Protein AF-A0AAD3HEC9-F1 (afdb_monomer)

InterPro domains:
  IPR001751 S100/Calcium binding protein 7/8-like, conserved site [PS00303] (433-454)
  IPR002048 EF-hand domain [PF13499] (388-454)
  IPR002048 EF-hand domain [PS50222] (425-460)
  IPR002048 EF-hand domain [SM00054] (392-420)
  IPR002048 EF-hand domain [SM00054] (429-457)
  IPR011992 EF-hand domain pair [SSF47473] (388-455)
  IPR018247 EF-Hand 1, calcium-binding site [PS00018] (438-450)

Foldseek 3Di:
DDDDPPPPDDDPPPPDPPPPPQDDAPDPFFHHFVCVVAVLAVPPAFQFLCVLDVVLVLPAAKWKKAKDKPFVPVPPPLPDPVDPDDQLFDNRQKIKMWGWDGDGFKIKIKIKIKTFARDVVQLPRDAPVPGDSDDAADAAPHDDDPPDDDHGPQAIYMFMKMWMWGGFSSSNSKIWTLFMWTGPDNATDTDRFWTKMWDDDPDFKIKIKIWGQDPVRWIKIKIKIKGQDDPSSQKIKIKIWIAGPVVRDTRMIMIMIIGGDDDQVVSLVVVQVSCVVRVRPDGPVSNDADVVHHQDDSHPDDDDPVSCQVGHVVNHDRPNHTDRTDTDPVVVVVVVVVVVVVVVVVVVVVVVVVVVVLVLVLLLLVLLLLLVPQPDPDDQPVLPDVPSLVVVQLCLQCPPPDHRPQWRALVSVVCSSPVDDRDDDDPVSSVVSQCQLPVVPPRTHHSVSSSVSNNVSSVSNSVSVVVVVVVVVVVVPPD

Sequence (479 aa):
MNFPKLSLLTCLSLSLPHSFLALKCGQWNTHSCLGDIDIRYDADYTNSITEQNDLWAKQDGFYMVTQTSTQEMAHFNPVDLTGTVGLPYDDNAVVSYVNITTSGSRRYEHRYIIYPPAPQEFCDLPVPPGATNVLPYIPPGVPVPPGFAPVCGVNGYATFVESFKTSSHEKDGSLVNVGGALGFARDSGFDKSGDGVAYAIGERSLSFTGSSDRADGGKGISSKNWIFIGDDFNLARAVLENYNANTAALISSTSYQYTKIASEEDWVDMLQAAFVANNVQFDIASRGGPVPMERACLGARCPNETEWCEHDPECSESPYKEPNARLKAGVVAGFCIAGAAVLLAIVTLIFIRRLKQQKERIKAQFAARIAATIDLGVDANIAMNPDALKEEFQKIDSGADDGGDGYISKDELWAFMSSGKAGTMTKKDFDVLFLTLDDDGNGKVDYLEFINFLSTCGAYVKKEVQNKEDFVDDDENSA

Radius of gyration: 52.93 Å; Cα contacts (8 Å, |Δi|>4): 784; chains: 1; bounding box: 107×45×144 Å

pLDDT: mean 80.04, std 16.91, range [29.25, 98.31]

Nearest PDB structures (foldseek):
  4pr7-assembly1_A  TM=3.601E-01  e=1.399E-01  Dickeya dadantii
  4ctd-assembly1_A  TM=4.351E-01  e=2.543E+00  Escherichia coli K-12
  2r8a-assembly2_B  TM=3.906E-01  e=1.746E+00  Escherichia coli
  2por-assembly1_A  TM=3.012E-01  e=2.684E+00  Rhodobacter capsulatus

Organism: NCBI:txid426638

Solvent-accessible surface area (backbone atoms only — not comparable to full-atom values): 27032 Å² total; per-residue (Å²): 139,85,78,82,81,80,78,88,80,80,85,83,78,74,81,66,74,89,72,70,70,71,51,63,46,62,39,97,57,26,40,71,44,61,32,82,80,39,63,44,36,28,85,85,59,71,59,28,38,47,78,50,32,58,66,56,54,58,64,43,46,37,29,46,30,43,37,45,60,73,44,79,58,59,68,74,47,90,88,53,80,88,62,93,72,64,74,71,46,63,68,59,65,27,45,31,42,35,43,32,45,74,59,55,38,37,35,39,38,42,32,40,38,39,32,47,37,23,53,59,79,63,54,73,49,81,73,55,92,93,60,74,71,50,69,77,54,60,47,52,94,51,82,79,60,91,87,75,71,78,43,52,48,60,30,14,34,56,40,38,41,39,42,34,33,20,24,41,63,68,58,75,40,36,31,33,47,54,23,29,26,57,40,88,47,69,70,31,27,55,40,65,72,35,61,30,46,30,37,71,49,82,94,47,30,40,41,35,40,36,35,37,80,40,97,87,75,47,45,37,32,36,39,36,44,34,36,52,46,73,94,81,53,44,33,31,40,32,41,38,36,34,26,36,59,88,73,68,43,79,62,36,42,34,39,35,42,38,39,55,40,95,44,70,66,60,46,53,52,53,51,52,48,50,37,61,76,22,41,34,91,59,61,79,80,62,49,64,78,67,86,77,61,77,88,64,53,93,35,75,37,65,82,51,70,73,61,45,35,75,56,22,57,90,74,29,85,66,92,52,66,74,70,78,38,50,68,38,67,68,54,57,50,49,54,53,52,52,51,50,51,50,50,50,51,51,51,52,53,52,49,54,52,49,54,51,52,49,52,53,48,49,40,39,50,52,21,46,45,52,56,71,72,52,88,78,76,95,66,86,52,80,89,71,46,68,66,64,54,50,51,52,52,51,53,37,26,44,62,58,94,51,78,53,82,73,42,33,38,66,66,24,53,48,50,60,66,64,72,62,89,67,61,88,74,52,72,69,56,46,54,53,50,49,60,63,32,23,78,87,66,79,71,39,29,41,68,67,36,50,50,54,50,49,60,77,24,49,74,44,30,42,50,50,52,49,55,54,51,58,59,54,57,58,68,72,73,74,123

Secondary structure (DSSP, 8-state):
-----------------S---PPPTTSTTBPPPGGGT-GGG-SSS---HHHH-HHHHHH-EEEEEEEEE--------TT-TTS----SS-TTS-EEEEEEEEETTEEEEEEEEEEPPPPHHHHTSPPPTT--SS-----TTPPPPTT----TTT--EEEEEEEEEEE-TT-SS-EEEEEEEETTSTT---B-----EEEEETTTEEEEEEEEE-TTSPEEEEEEEEEEESSSS-EEEEEEEEEETTT--EEEEEEEEEEEES-HHHHHHHHHHHHHHTT-SS-GGGG-S-SS-SS--SSS-PPPHHHHTTT-TTTS--S--PPPPPBPHHHHHHHHHHHHHHHHHHHHHHHHHHHHHHHHHHHHHHHHHHHHHS---S---GGG-HHHHHHHHHHHHTSSSS---SSEEHHHHHHHHHSSSS----HHHHHHHHHHH-SS-SSEE-HHHHHHHHHTTHHHHHHHHHHHHHHHHTTTT--

Structure (mmCIF, N/CA/C/O backbone):
data_AF-A0AAD3HEC9-F1
#
_entry.id   AF-A0AAD3HEC9-F1
#
loop_
_atom_site.group_PDB
_atom_site.id
_atom_site.type_symbol
_atom_site.label_atom_id
_atom_site.label_alt_id
_atom_site.label_comp_id
_atom_site.label_asym_id
_atom_site.label_entity_id
_atom_site.label_seq_id
_atom_site.pdbx_PDB_ins_code
_atom_site.Cartn_x
_atom_site.Cartn_y
_atom_site.Cartn_z
_atom_site.occupancy
_atom_site.B_iso_or_equiv
_atom_site.auth_seq_id
_atom_site.auth_comp_id
_atom_site.auth_asym_id
_atom_site.auth_atom_id
_atom_site.pdbx_PDB_model_num
ATOM 1 N N . MET A 1 1 ? -30.622 20.989 75.402 1.00 31.95 1 MET A N 1
ATOM 2 C CA . MET A 1 1 ? -30.925 20.065 74.287 1.00 31.95 1 MET A CA 1
ATOM 3 C C . MET A 1 1 ? -29.722 20.029 73.354 1.00 31.95 1 MET A C 1
ATOM 5 O O . MET A 1 1 ? -29.592 20.907 72.518 1.00 31.95 1 MET A O 1
ATOM 9 N N . ASN A 1 2 ? -28.815 19.067 73.540 1.00 30.97 2 ASN A N 1
ATOM 10 C CA . ASN A 1 2 ? -27.673 18.842 72.651 1.00 30.97 2 ASN A CA 1
ATOM 11 C C . ASN A 1 2 ? -27.909 17.528 71.902 1.00 30.97 2 ASN A C 1
ATOM 13 O O . ASN A 1 2 ? -27.711 16.453 72.457 1.00 30.97 2 ASN A O 1
ATOM 17 N N . PHE A 1 3 ? -28.365 17.622 70.655 1.00 29.25 3 PHE A N 1
ATOM 18 C CA . PHE A 1 3 ? -28.266 16.524 69.698 1.00 29.25 3 PHE A CA 1
ATOM 19 C C . PHE A 1 3 ? -26.878 16.597 69.052 1.00 29.25 3 PHE A C 1
ATOM 21 O O . PHE A 1 3 ? -26.567 17.639 68.466 1.00 29.25 3 PHE A O 1
ATOM 28 N N . PRO A 1 4 ? -26.041 15.546 69.083 1.00 39.50 4 PRO A N 1
ATOM 29 C CA . PRO A 1 4 ? -24.928 15.494 68.157 1.00 39.50 4 PRO A CA 1
ATOM 30 C C . PRO A 1 4 ? -25.516 15.214 66.772 1.00 39.50 4 PRO A C 1
ATOM 32 O O . PRO A 1 4 ? -26.191 14.208 66.543 1.00 39.50 4 PRO A O 1
ATOM 35 N N . LYS A 1 5 ? -25.299 16.153 65.850 1.00 35.50 5 LYS A N 1
ATOM 36 C CA . LYS A 1 5 ? -25.555 15.974 64.422 1.00 35.50 5 LYS A CA 1
ATOM 37 C C . LYS A 1 5 ? -24.720 14.786 63.946 1.00 35.50 5 LYS A C 1
ATOM 39 O O . LYS A 1 5 ? -23.512 14.915 63.766 1.00 35.50 5 LYS A O 1
ATOM 44 N N . LEU A 1 6 ? -25.357 13.638 63.738 1.00 31.97 6 LEU A N 1
ATOM 45 C CA . LEU A 1 6 ? -24.757 12.538 62.993 1.00 31.97 6 LEU A CA 1
ATOM 46 C C . LEU A 1 6 ? -24.778 12.944 61.511 1.00 31.97 6 LEU A C 1
ATOM 48 O O . LEU A 1 6 ? -25.731 12.681 60.783 1.00 31.97 6 LEU A O 1
ATOM 52 N N . SER A 1 7 ? -23.754 13.694 61.104 1.00 35.50 7 SER A N 1
ATOM 53 C CA . SER A 1 7 ? -23.470 14.021 59.709 1.00 35.50 7 SER A CA 1
ATOM 54 C C . SER A 1 7 ? -23.029 12.743 59.002 1.00 35.50 7 SER A C 1
ATOM 56 O O . SER A 1 7 ? -21.847 12.415 58.959 1.00 35.50 7 SER A O 1
ATOM 58 N N . LEU A 1 8 ? -24.000 11.986 58.495 1.00 33.22 8 LEU A N 1
ATOM 59 C CA . LEU A 1 8 ? -23.790 10.769 57.717 1.00 33.22 8 LEU A CA 1
ATOM 60 C C . LEU A 1 8 ? -23.541 11.153 56.251 1.00 33.22 8 LEU A C 1
ATOM 62 O O . LEU A 1 8 ? -24.383 10.942 55.385 1.00 33.22 8 LEU A O 1
ATOM 66 N N . LEU A 1 9 ? -22.424 11.830 55.986 1.00 39.22 9 LEU A N 1
ATOM 67 C CA . LEU A 1 9 ? -22.061 12.235 54.628 1.00 39.22 9 LEU A CA 1
ATOM 68 C C . LEU A 1 9 ? -20.557 12.465 54.502 1.00 39.22 9 LEU A C 1
ATOM 70 O O . LEU A 1 9 ? -20.118 13.550 54.159 1.00 39.22 9 LEU A O 1
ATOM 74 N N . THR A 1 10 ? -19.762 11.439 54.795 1.00 44.62 10 THR A N 1
ATOM 75 C CA . THR A 1 10 ? -18.376 11.326 54.321 1.00 44.62 10 THR A CA 1
ATOM 76 C C . THR A 1 10 ? -17.863 9.905 54.542 1.00 44.62 10 THR A C 1
ATOM 78 O O . THR A 1 10 ? -18.233 9.242 55.505 1.00 44.62 10 THR A O 1
ATOM 81 N N . CYS A 1 11 ? -16.989 9.470 53.634 1.00 37.59 11 CYS A N 1
ATOM 82 C CA . CYS A 1 11 ? -16.255 8.201 53.625 1.00 37.59 11 CYS A CA 1
ATOM 83 C C . CYS A 1 11 ? -16.981 6.982 53.040 1.00 37.59 11 CYS A C 1
ATOM 85 O O . CYS A 1 11 ? -17.201 5.976 53.705 1.00 37.59 11 CYS A O 1
ATOM 87 N N . LEU A 1 12 ? -17.192 7.028 51.722 1.00 35.25 12 LEU A N 1
ATOM 88 C CA . LEU A 1 12 ? -16.974 5.844 50.886 1.00 35.25 12 LEU A CA 1
ATOM 89 C C . LEU A 1 12 ? -16.193 6.204 49.609 1.00 35.25 12 LEU A C 1
ATOM 91 O O . LEU A 1 12 ? -16.544 5.807 48.507 1.00 35.25 12 LEU A O 1
ATOM 95 N N . SER A 1 13 ? -15.108 6.970 49.747 1.00 37.38 13 SER A N 1
ATOM 96 C CA . SER A 1 13 ? -14.031 6.935 48.757 1.00 37.38 13 SER A CA 1
ATOM 97 C C . SER A 1 13 ? -13.122 5.768 49.133 1.00 37.38 13 SER A C 1
ATOM 99 O O . SER A 1 13 ? -12.113 5.953 49.815 1.00 37.38 13 SER A O 1
ATOM 101 N N . LEU A 1 14 ? -13.511 4.548 48.744 1.00 36.69 14 LEU A N 1
ATOM 102 C CA . LEU A 1 14 ? -12.535 3.472 48.637 1.00 36.69 14 LEU A CA 1
ATOM 103 C C . LEU A 1 14 ? -11.458 3.967 47.674 1.00 36.69 14 LEU A C 1
ATOM 105 O O . LEU A 1 14 ? -11.702 4.140 46.481 1.00 36.69 14 LEU A O 1
ATOM 109 N N . SER A 1 15 ? -10.270 4.205 48.213 1.00 38.72 15 SER A N 1
ATOM 110 C CA . SER A 1 15 ? -9.025 4.257 47.467 1.00 38.72 15 SER A CA 1
ATOM 111 C C . SER A 1 15 ? -8.792 2.880 46.843 1.00 38.72 15 SER A C 1
ATOM 113 O O . SER A 1 15 ? -8.057 2.051 47.377 1.00 38.72 15 SER A O 1
ATOM 115 N N . LEU A 1 16 ? -9.478 2.609 45.734 1.00 37.19 16 LEU A N 1
ATOM 116 C CA . LEU A 1 16 ? -9.065 1.572 44.807 1.00 37.19 16 LEU A CA 1
ATOM 117 C C . LEU A 1 16 ? -7.718 2.025 44.222 1.00 37.19 16 LEU A C 1
ATOM 119 O O . LEU A 1 16 ? -7.595 3.186 43.806 1.00 37.19 16 LEU A O 1
ATOM 123 N N . PRO A 1 17 ? -6.685 1.166 44.224 1.00 39.31 17 PRO A N 1
ATOM 124 C CA . PRO A 1 17 ? -5.450 1.479 43.526 1.00 39.31 17 PRO A CA 1
ATOM 125 C C . PRO A 1 17 ? -5.801 1.808 42.072 1.00 39.31 17 PRO A C 1
ATOM 127 O O . PRO A 1 17 ? -6.565 1.085 41.435 1.00 39.31 17 PRO A O 1
ATOM 130 N N . HIS A 1 18 ? -5.262 2.915 41.559 1.00 39.50 18 HIS A N 1
ATOM 131 C CA . HIS A 1 18 ? -5.478 3.436 40.202 1.00 39.50 18 HIS A CA 1
ATOM 132 C C . HIS A 1 18 ? -4.882 2.541 39.097 1.00 39.50 18 HIS A C 1
ATOM 134 O O . HIS A 1 18 ? -4.535 3.006 38.017 1.00 39.50 18 HIS A O 1
ATOM 140 N N . SER A 1 19 ? -4.800 1.236 39.325 1.00 40.34 19 SER A N 1
ATOM 141 C CA . SER A 1 19 ? -4.626 0.248 38.273 1.00 40.34 19 SER A CA 1
ATOM 142 C C . SER A 1 19 ? -6.010 -0.124 37.746 1.00 40.34 19 SER A C 1
ATOM 144 O O . SER A 1 19 ? -6.449 -1.266 37.868 1.00 40.34 19 SER A O 1
ATOM 146 N N . PHE A 1 20 ? -6.722 0.845 37.162 1.00 44.66 20 PHE A N 1
ATOM 147 C CA . PHE A 1 20 ? -7.727 0.486 36.169 1.00 44.66 20 PHE A CA 1
ATOM 148 C C . PHE A 1 20 ? -6.945 -0.163 35.028 1.00 44.66 20 PHE A C 1
ATOM 150 O O . PHE A 1 20 ? -6.395 0.524 34.173 1.00 44.66 20 PHE A O 1
ATOM 157 N N . LEU A 1 21 ? -6.840 -1.494 35.053 1.00 52.25 21 LEU A N 1
ATOM 158 C CA . LEU A 1 21 ? -6.645 -2.268 33.835 1.00 52.25 21 LEU A CA 1
ATOM 159 C C . LEU A 1 21 ? -7.658 -1.705 32.843 1.00 52.25 21 LEU A C 1
ATOM 161 O O . LEU A 1 21 ? -8.864 -1.793 33.092 1.00 52.25 21 LEU A O 1
ATOM 165 N N . ALA A 1 22 ? -7.168 -1.029 31.802 1.00 63.47 22 ALA A N 1
ATOM 166 C CA . ALA A 1 22 ? -8.016 -0.500 30.750 1.00 63.47 22 ALA A CA 1
ATOM 167 C C . ALA A 1 22 ? -8.931 -1.643 30.303 1.00 63.47 22 ALA A C 1
ATOM 169 O O . ALA A 1 22 ? -8.446 -2.715 29.927 1.00 63.47 22 ALA A O 1
ATOM 170 N N . LEU A 1 23 ? -10.247 -1.468 30.462 1.00 74.81 23 LEU A N 1
ATOM 171 C CA . LEU A 1 23 ? -11.178 -2.513 30.065 1.00 74.81 23 LEU A CA 1
ATOM 172 C C . LEU A 1 23 ? -10.970 -2.786 28.575 1.00 74.81 23 LEU A C 1
ATOM 174 O O . LEU A 1 23 ? -10.850 -1.850 27.783 1.00 74.81 23 LEU A O 1
ATOM 178 N N . LYS A 1 24 ? -10.946 -4.067 28.209 1.00 84.19 24 LYS A N 1
ATOM 179 C CA . LYS A 1 24 ? -10.937 -4.475 26.806 1.00 84.19 24 LYS A CA 1
ATOM 180 C C . LYS A 1 24 ? -12.339 -4.304 26.217 1.00 84.19 24 LYS A C 1
ATOM 182 O O . LYS A 1 24 ? -13.348 -4.543 26.894 1.00 84.19 24 LYS A O 1
ATOM 187 N N . CYS A 1 25 ? -12.402 -3.862 24.968 1.00 88.00 25 CYS A N 1
ATOM 188 C CA . CYS A 1 25 ? -13.637 -3.847 24.190 1.00 88.00 25 CYS A CA 1
ATOM 189 C C . CYS A 1 25 ? -14.094 -5.290 23.903 1.00 88.00 25 CYS A C 1
ATOM 191 O O . CYS A 1 25 ? -13.378 -6.251 24.198 1.00 88.00 25 CYS A O 1
ATOM 193 N N . GLY A 1 26 ? -15.324 -5.456 23.420 1.00 85.06 26 GLY A N 1
ATOM 194 C CA . GLY A 1 26 ? -15.872 -6.762 23.042 1.00 85.06 26 GLY A CA 1
ATOM 195 C C . GLY A 1 26 ? -16.256 -7.679 24.212 1.00 85.06 26 GLY A C 1
ATOM 196 O O . GLY A 1 26 ? -16.649 -8.824 23.997 1.00 85.06 26 GLY A O 1
ATOM 197 N N . GLN A 1 27 ? -16.191 -7.209 25.462 1.00 88.50 27 GLN A N 1
ATOM 198 C CA . GLN A 1 27 ? -16.641 -7.982 26.622 1.00 88.50 27 GLN A CA 1
ATOM 199 C C . GLN A 1 27 ? -18.151 -7.826 26.845 1.00 88.50 27 GLN A C 1
ATOM 201 O O . GLN A 1 27 ? -18.801 -6.905 26.349 1.00 88.50 27 GLN A O 1
ATOM 206 N N . TRP A 1 28 ? -18.744 -8.719 27.644 1.00 89.69 28 TRP A N 1
ATOM 207 C CA . TRP A 1 28 ? -20.187 -8.692 27.926 1.00 89.69 28 TRP A CA 1
ATOM 208 C C . TRP A 1 28 ? -20.658 -7.325 28.459 1.00 89.69 28 TRP A C 1
ATOM 210 O O . TRP A 1 28 ? -21.741 -6.855 28.100 1.00 89.69 28 TRP A O 1
ATOM 220 N N . ASN A 1 29 ? -19.814 -6.661 29.251 1.00 87.94 29 ASN A N 1
ATOM 221 C CA . ASN A 1 29 ? -20.056 -5.373 29.892 1.00 87.94 29 ASN A CA 1
ATOM 222 C C . ASN A 1 29 ? -19.537 -4.157 29.113 1.00 87.94 29 ASN A C 1
ATOM 224 O O . ASN A 1 29 ? -19.845 -3.036 29.519 1.00 87.94 29 ASN A O 1
ATOM 228 N N . THR A 1 30 ? -18.801 -4.339 28.016 1.00 90.50 30 THR A N 1
ATOM 229 C CA . THR A 1 30 ? -18.258 -3.249 27.191 1.00 90.50 30 THR A CA 1
ATOM 230 C C . THR A 1 30 ? -18.876 -3.227 25.796 1.00 90.50 30 THR A C 1
ATOM 232 O O . THR A 1 30 ? -19.544 -4.172 25.374 1.00 90.50 30 THR A O 1
ATOM 235 N N . HIS A 1 31 ? -18.750 -2.097 25.099 1.00 88.44 31 HIS A N 1
ATOM 236 C CA . HIS A 1 31 ? -19.106 -1.997 23.679 1.00 88.44 31 HIS A CA 1
ATOM 237 C C . HIS A 1 31 ? -18.183 -2.867 22.801 1.00 88.44 31 HIS A C 1
ATOM 239 O O . HIS A 1 31 ? -17.109 -3.266 23.255 1.00 88.44 31 HIS A O 1
ATOM 245 N N . SER A 1 32 ? -18.616 -3.170 21.568 1.00 90.06 32 SER A N 1
ATOM 246 C CA . SER A 1 32 ? -17.779 -3.819 20.544 1.00 90.06 32 SER A CA 1
ATOM 247 C C . SER A 1 32 ? -16.513 -3.006 20.272 1.00 90.06 32 SER A C 1
ATOM 249 O O . SER A 1 32 ? -16.477 -1.807 20.569 1.00 90.06 32 SER A O 1
ATOM 251 N N . CYS A 1 33 ? -15.483 -3.665 19.751 1.00 90.88 33 CYS A N 1
ATOM 252 C CA . CYS A 1 33 ? -14.245 -2.995 19.380 1.00 90.88 33 CYS A CA 1
ATOM 253 C C . CYS A 1 33 ? -14.469 -2.136 18.130 1.00 90.88 33 CYS A C 1
ATOM 255 O O . CYS A 1 33 ? -15.339 -2.441 17.311 1.00 90.88 33 CYS A O 1
ATOM 257 N N . LEU A 1 34 ? -13.707 -1.052 17.976 1.00 91.50 34 LEU A N 1
ATOM 258 C CA . LEU A 1 34 ? -13.683 -0.300 16.724 1.00 91.50 34 LEU A CA 1
ATOM 259 C C . LEU A 1 34 ? -13.105 -1.154 15.601 1.00 91.50 34 LEU A C 1
ATOM 261 O O . LEU A 1 34 ? -13.632 -1.075 14.497 1.00 91.50 34 LEU A O 1
ATOM 265 N N . GLY A 1 35 ? -12.130 -2.021 15.898 1.00 90.88 35 GLY A N 1
ATOM 266 C CA . GLY A 1 35 ? -11.617 -3.014 14.946 1.00 90.88 35 GLY A CA 1
ATOM 267 C C . GLY A 1 35 ? -12.698 -3.903 14.313 1.00 90.88 35 GLY A C 1
ATOM 268 O O . GLY A 1 35 ? -12.566 -4.288 13.159 1.00 90.88 35 GLY A O 1
ATOM 269 N N . ASP A 1 36 ? -13.825 -4.141 15.001 1.00 89.50 36 ASP A N 1
ATOM 270 C CA . ASP A 1 36 ? -14.944 -4.929 14.455 1.00 89.50 36 ASP A CA 1
ATOM 271 C C . ASP A 1 36 ? -15.716 -4.192 13.335 1.00 89.50 36 ASP A C 1
ATOM 273 O O . ASP A 1 36 ? -16.539 -4.791 12.642 1.00 89.50 36 ASP A O 1
ATOM 277 N N . ILE A 1 37 ? -15.527 -2.874 13.202 1.00 90.44 37 ILE A N 1
ATOM 278 C CA . ILE A 1 37 ? -16.299 -1.990 12.310 1.00 90.44 37 ILE A CA 1
ATOM 279 C C . ILE A 1 37 ? -15.379 -1.251 11.327 1.00 90.44 37 ILE A C 1
ATOM 281 O O . ILE A 1 37 ? -15.783 -0.955 10.204 1.00 90.44 37 ILE A O 1
ATOM 285 N N . ASP A 1 38 ? -14.157 -0.939 11.750 1.00 93.94 38 ASP A N 1
ATOM 286 C CA . ASP A 1 38 ? -13.147 -0.207 10.998 1.00 93.94 38 ASP A CA 1
ATOM 287 C C . ASP A 1 38 ? -11.830 -0.988 11.036 1.00 93.94 38 ASP A C 1
ATOM 289 O O . ASP A 1 38 ? -11.147 -1.048 12.062 1.00 93.94 38 ASP A O 1
ATOM 293 N N . ILE A 1 39 ? -11.478 -1.566 9.886 1.00 94.06 39 ILE A N 1
ATOM 294 C CA . ILE A 1 39 ? -10.315 -2.444 9.698 1.00 94.06 39 ILE A CA 1
ATOM 295 C C . ILE A 1 39 ? -8.989 -1.802 10.118 1.00 94.06 39 ILE A C 1
ATOM 297 O O . ILE A 1 39 ? -8.040 -2.507 10.444 1.00 94.06 39 ILE A O 1
ATOM 301 N N . ARG A 1 40 ? -8.912 -0.469 10.164 1.00 95.25 40 ARG A N 1
ATOM 302 C CA . ARG A 1 40 ? -7.707 0.263 10.580 1.00 95.25 40 ARG A CA 1
ATOM 303 C C . ARG A 1 40 ? -7.363 0.036 12.047 1.00 95.25 40 ARG A C 1
ATOM 305 O O . ARG A 1 40 ? -6.195 0.084 12.422 1.00 95.25 40 ARG A O 1
ATOM 312 N N . TYR A 1 41 ? -8.379 -0.224 12.868 1.00 93.94 41 TYR A N 1
ATOM 313 C CA . TYR A 1 41 ? -8.244 -0.530 14.292 1.00 93.94 41 TYR A CA 1
ATOM 314 C C . TYR A 1 41 ? -8.106 -2.033 14.563 1.00 93.94 41 TYR A C 1
ATOM 316 O O . TYR A 1 41 ? -7.820 -2.423 15.695 1.00 93.94 41 TYR A O 1
ATOM 324 N N . ASP A 1 42 ? -8.304 -2.880 13.549 1.00 92.06 42 ASP A N 1
ATOM 325 C CA . ASP A 1 42 ? -8.145 -4.323 13.673 1.00 92.06 42 ASP A CA 1
ATOM 326 C C . ASP A 1 42 ? -6.655 -4.681 13.666 1.00 92.06 42 ASP A C 1
ATOM 328 O O . ASP A 1 42 ? -5.982 -4.594 12.639 1.00 92.06 42 ASP A O 1
ATOM 332 N N . ALA A 1 43 ? -6.122 -5.074 14.822 1.00 88.38 43 ALA A N 1
ATOM 333 C CA . ALA A 1 43 ? -4.723 -5.469 14.963 1.00 88.38 43 ALA A CA 1
ATOM 334 C C . ALA A 1 43 ? -4.401 -6.815 14.288 1.00 88.38 43 ALA A C 1
ATOM 336 O O . ALA A 1 43 ? -3.239 -7.050 13.967 1.00 88.38 43 ALA A O 1
ATOM 337 N N . ASP A 1 44 ? -5.406 -7.663 14.054 1.00 90.19 44 ASP A N 1
ATOM 338 C CA . ASP A 1 44 ? -5.241 -9.000 13.478 1.00 90.19 44 ASP A CA 1
ATOM 339 C C . ASP A 1 44 ? -5.383 -8.991 11.943 1.00 90.19 44 ASP A C 1
ATOM 341 O O . ASP A 1 44 ? -5.024 -9.963 11.274 1.00 90.19 44 ASP A O 1
ATOM 345 N N . TYR A 1 45 ? -5.872 -7.889 11.362 1.00 94.12 45 TYR A N 1
ATOM 346 C CA . TYR A 1 45 ? -5.961 -7.734 9.912 1.00 94.12 45 TYR A CA 1
ATOM 347 C C . TYR A 1 45 ? -4.579 -7.612 9.261 1.00 94.12 45 TYR A C 1
ATOM 349 O O . TYR A 1 45 ? -3.719 -6.857 9.724 1.00 94.12 45 TYR A O 1
ATOM 357 N N . THR A 1 46 ? -4.400 -8.306 8.140 1.00 95.75 46 THR A N 1
ATOM 358 C CA . THR A 1 46 ? -3.126 -8.451 7.429 1.00 95.75 46 THR A CA 1
ATOM 359 C C . THR A 1 46 ? -2.528 -7.141 6.909 1.00 95.75 46 THR A C 1
ATOM 361 O O . THR A 1 46 ? -3.219 -6.274 6.369 1.00 95.75 46 THR A O 1
ATOM 364 N N . ASN A 1 47 ? -1.201 -7.035 6.996 1.00 96.50 47 ASN A N 1
ATOM 365 C CA . ASN A 1 47 ? -0.410 -5.999 6.328 1.00 96.50 47 ASN A CA 1
ATOM 366 C C . ASN A 1 47 ? 0.063 -6.433 4.927 1.00 96.50 47 ASN A C 1
ATOM 368 O O . ASN A 1 47 ? 0.724 -5.671 4.228 1.00 96.50 47 ASN A O 1
ATOM 372 N N . SER A 1 48 ? -0.237 -7.663 4.499 1.00 97.06 48 SER A N 1
ATOM 373 C CA . SER A 1 48 ? 0.206 -8.168 3.202 1.00 97.06 48 SER A CA 1
ATOM 374 C C . SER A 1 48 ? -0.508 -7.455 2.056 1.00 97.06 48 SER A C 1
ATOM 376 O O . SER A 1 48 ? -1.731 -7.520 1.932 1.00 97.06 48 SER A O 1
ATOM 378 N N . ILE A 1 49 ? 0.263 -6.826 1.168 1.00 97.56 49 ILE A N 1
ATOM 379 C CA . ILE A 1 49 ? -0.245 -6.075 0.012 1.00 97.56 49 ILE A CA 1
ATOM 380 C C . ILE A 1 49 ? -1.187 -6.932 -0.847 1.00 97.56 49 ILE A C 1
ATOM 382 O O . ILE A 1 49 ? -2.250 -6.471 -1.261 1.00 97.56 49 ILE A O 1
ATOM 386 N N . THR A 1 50 ? -0.808 -8.184 -1.109 1.00 96.38 50 THR A N 1
ATOM 387 C CA . THR A 1 50 ? -1.568 -9.091 -1.980 1.00 96.38 50 THR A CA 1
ATOM 388 C C . THR A 1 50 ? -2.805 -9.679 -1.309 1.00 96.38 50 THR A C 1
ATOM 390 O O . THR A 1 50 ? -3.730 -10.083 -2.009 1.00 96.38 50 THR A O 1
ATOM 393 N N . GLU A 1 51 ? -2.843 -9.721 0.024 1.00 96.62 51 GLU A N 1
ATOM 394 C CA . GLU A 1 51 ? -4.023 -10.165 0.773 1.00 96.62 51 GLU A CA 1
ATOM 395 C C . GLU A 1 51 ? -5.046 -9.035 0.933 1.00 96.62 51 GLU A C 1
ATOM 397 O O . GLU A 1 51 ? -6.245 -9.301 0.945 1.00 96.62 51 GLU A O 1
ATOM 402 N N . GLN A 1 52 ? -4.593 -7.776 0.998 1.00 95.44 52 GLN A N 1
ATOM 403 C CA . GLN A 1 52 ? -5.488 -6.615 1.024 1.00 95.44 52 GLN A CA 1
ATOM 404 C C . GLN A 1 52 ? -6.160 -6.364 -0.332 1.00 95.44 52 GLN A C 1
ATOM 406 O O . GLN A 1 52 ? -7.316 -5.942 -0.379 1.00 95.44 52 GLN A O 1
ATOM 411 N N . ASN A 1 53 ? -5.456 -6.605 -1.444 1.00 96.31 53 ASN A N 1
ATOM 412 C CA . ASN A 1 53 ? -6.034 -6.501 -2.782 1.00 96.31 53 ASN A CA 1
ATOM 413 C C . ASN A 1 53 ? -5.320 -7.421 -3.789 1.00 96.31 53 ASN A C 1
ATOM 415 O O . ASN A 1 53 ? -4.113 -7.316 -4.020 1.00 96.31 53 ASN A O 1
ATOM 419 N N . ASP A 1 54 ? -6.087 -8.293 -4.442 1.00 95.38 54 ASP A N 1
ATOM 420 C CA . ASP A 1 54 ? -5.578 -9.325 -5.350 1.00 95.38 54 ASP A CA 1
ATOM 421 C C . ASP A 1 54 ? -5.008 -8.763 -6.667 1.00 95.38 54 ASP A C 1
ATOM 423 O O . ASP A 1 54 ? -4.214 -9.423 -7.345 1.00 95.38 54 ASP A O 1
ATOM 427 N N . LEU A 1 55 ? -5.365 -7.528 -7.036 1.00 96.38 55 LEU A N 1
ATOM 428 C CA . LEU A 1 55 ? -4.875 -6.871 -8.245 1.00 96.38 55 LEU A CA 1
ATOM 429 C C . LEU A 1 55 ? -3.364 -6.612 -8.191 1.00 96.38 55 LEU A C 1
ATOM 431 O O . LEU A 1 55 ? -2.697 -6.654 -9.228 1.00 96.38 55 LEU A O 1
ATOM 435 N N . TRP A 1 56 ? -2.806 -6.430 -6.991 1.00 97.12 56 TRP A N 1
ATOM 436 C CA . TRP A 1 56 ? -1.360 -6.329 -6.797 1.00 97.12 56 TRP A CA 1
ATOM 437 C C . TRP A 1 56 ? -0.649 -7.637 -7.139 1.00 97.12 56 TRP A C 1
ATOM 439 O O . TRP A 1 56 ? 0.346 -7.606 -7.859 1.00 97.12 56 TRP A O 1
ATOM 449 N N . ALA A 1 57 ? -1.208 -8.779 -6.721 1.00 96.12 57 ALA A N 1
ATOM 450 C CA . ALA A 1 57 ? -0.676 -10.099 -7.062 1.00 96.12 57 ALA A CA 1
ATOM 451 C C . ALA A 1 57 ? -0.758 -10.373 -8.572 1.00 96.12 57 ALA A C 1
ATOM 453 O O . ALA A 1 57 ? 0.161 -10.937 -9.160 1.00 96.12 57 ALA A O 1
ATOM 454 N N . LYS A 1 58 ? -1.833 -9.924 -9.232 1.00 96.31 58 LYS A N 1
ATOM 455 C CA . LYS A 1 58 ? -1.982 -10.027 -10.695 1.00 96.31 58 LYS A CA 1
ATOM 456 C C . LYS A 1 58 ? -0.920 -9.214 -11.447 1.00 96.31 58 LYS A C 1
ATOM 458 O O . LYS A 1 58 ? -0.469 -9.641 -12.513 1.00 96.31 58 LYS A O 1
ATOM 463 N N . GLN A 1 59 ? -0.499 -8.074 -10.893 1.00 96.50 59 GLN A N 1
ATOM 464 C CA . GLN A 1 59 ? 0.562 -7.244 -11.466 1.00 96.50 59 GLN A CA 1
ATOM 465 C C . GLN A 1 59 ? 1.968 -7.830 -11.256 1.00 96.50 59 GLN A C 1
ATOM 467 O O . GLN A 1 59 ? 2.868 -7.493 -12.020 1.00 96.50 59 GLN A O 1
ATOM 472 N N . ASP A 1 60 ? 2.189 -8.704 -10.280 1.00 95.75 60 ASP A N 1
ATOM 473 C CA . ASP A 1 60 ? 3.521 -9.266 -10.033 1.00 95.75 60 ASP A CA 1
ATOM 474 C C . ASP A 1 60 ? 4.017 -10.118 -11.209 1.00 95.75 60 ASP A C 1
ATOM 476 O O . ASP A 1 60 ? 3.234 -10.757 -11.922 1.00 95.75 60 ASP A O 1
ATOM 480 N N . GLY A 1 61 ? 5.333 -10.112 -11.414 1.00 95.75 61 GLY A N 1
ATOM 481 C CA . GLY A 1 61 ? 6.019 -10.896 -12.433 1.00 95.75 61 GLY A CA 1
ATOM 482 C C . GLY A 1 61 ? 6.867 -10.066 -13.392 1.00 95.75 61 GLY A C 1
ATOM 483 O O . GLY A 1 61 ? 7.282 -8.940 -13.109 1.00 95.75 61 GLY A O 1
ATOM 484 N N . PHE A 1 62 ? 7.122 -10.671 -14.546 1.00 97.56 62 PHE A N 1
ATOM 485 C CA . PHE A 1 62 ? 8.102 -10.231 -15.526 1.00 97.56 62 PHE A CA 1
ATOM 486 C C . PHE A 1 62 ? 7.422 -9.623 -16.746 1.00 97.56 62 PHE A C 1
ATOM 488 O O . PHE A 1 62 ? 6.454 -10.183 -17.254 1.00 97.56 62 PHE A O 1
ATOM 495 N N . TYR A 1 63 ? 7.921 -8.495 -17.245 1.00 98.25 63 TYR A N 1
ATOM 496 C CA . TYR A 1 63 ? 7.322 -7.797 -18.383 1.00 98.25 63 TYR A CA 1
ATOM 497 C C . TYR A 1 63 ? 8.367 -7.314 -19.378 1.00 98.25 63 TYR A C 1
ATOM 499 O O . TYR A 1 63 ? 9.403 -6.779 -18.982 1.00 98.25 63 TYR A O 1
ATOM 507 N N . MET A 1 64 ? 8.026 -7.404 -20.661 1.00 98.00 64 MET A N 1
ATOM 508 C CA . MET A 1 64 ? 8.581 -6.558 -21.714 1.00 98.00 64 MET A CA 1
ATOM 509 C C . MET A 1 64 ? 7.660 -5.350 -21.889 1.00 98.00 64 MET A C 1
ATOM 511 O O . MET A 1 64 ? 6.434 -5.488 -21.921 1.00 98.00 64 MET A O 1
ATOM 515 N N . VAL A 1 65 ? 8.238 -4.161 -22.010 1.00 97.56 65 VAL A N 1
ATOM 516 C CA . VAL A 1 65 ? 7.498 -2.905 -22.087 1.00 97.56 65 VAL A CA 1
ATOM 517 C C . VAL A 1 65 ? 7.966 -2.099 -23.281 1.00 97.56 65 VAL A C 1
ATOM 519 O O . VAL A 1 65 ? 9.149 -1.787 -23.400 1.00 97.56 65 VAL A O 1
ATOM 522 N N . THR A 1 66 ? 7.022 -1.718 -24.129 1.00 95.69 66 THR A N 1
ATOM 523 C CA . THR A 1 66 ? 7.231 -0.713 -25.174 1.00 95.69 66 THR A CA 1
ATOM 524 C C . THR A 1 66 ? 6.570 0.585 -24.747 1.00 95.69 66 THR A C 1
ATOM 526 O O . THR A 1 66 ? 5.569 0.559 -24.023 1.00 95.69 66 THR A O 1
ATOM 529 N N . GLN A 1 67 ? 7.094 1.718 -25.200 1.00 91.31 67 GLN A N 1
ATOM 530 C CA . GLN A 1 67 ? 6.549 3.020 -24.840 1.00 91.31 67 GLN A CA 1
ATOM 531 C C . GLN A 1 67 ? 6.371 3.929 -26.055 1.00 91.31 67 GLN A C 1
ATOM 533 O O . GLN A 1 67 ? 7.025 3.771 -27.081 1.00 91.31 67 GLN A O 1
ATOM 538 N N . THR A 1 68 ? 5.469 4.890 -25.926 1.00 88.38 68 THR A N 1
ATOM 539 C CA . THR A 1 68 ? 5.322 6.001 -26.863 1.00 88.38 68 THR A CA 1
ATOM 540 C C . THR A 1 68 ? 5.089 7.262 -26.057 1.00 88.38 68 THR A C 1
ATOM 542 O O . THR A 1 68 ? 4.166 7.309 -25.241 1.00 88.38 68 THR A O 1
ATOM 545 N N . SER A 1 69 ? 5.928 8.268 -26.266 1.00 81.06 69 SER A N 1
ATOM 546 C CA . SER A 1 69 ? 5.902 9.526 -25.531 1.00 81.06 69 SER A CA 1
ATOM 547 C C . SER A 1 69 ? 5.415 10.646 -26.443 1.00 81.06 69 SER A C 1
ATOM 549 O O . SER A 1 69 ? 5.915 10.811 -27.551 1.00 81.06 69 SER A O 1
ATOM 551 N N . THR A 1 70 ? 4.440 11.431 -25.986 1.00 70.81 70 THR A N 1
ATOM 552 C CA . THR A 1 70 ? 3.978 12.644 -26.688 1.00 70.81 70 THR A CA 1
ATOM 553 C C . THR A 1 70 ? 4.740 13.881 -26.242 1.00 70.81 70 THR A C 1
ATOM 555 O O . THR A 1 70 ? 4.280 15.006 -26.429 1.00 70.81 70 THR A O 1
ATOM 558 N N . GLN A 1 71 ? 5.844 13.683 -25.536 1.00 61.41 71 GLN A N 1
ATOM 559 C CA . GLN A 1 71 ? 6.626 14.770 -25.001 1.00 61.41 71 GLN A CA 1
ATOM 560 C C . GLN A 1 71 ? 7.088 15.658 -26.163 1.00 61.41 71 GLN A C 1
ATOM 562 O O . GLN A 1 71 ? 7.771 15.189 -27.068 1.00 61.41 71 GLN A O 1
ATOM 567 N N . GLU A 1 72 ? 6.835 16.964 -26.063 1.00 44.75 72 GLU A N 1
ATOM 568 C CA . GLU A 1 72 ? 7.867 17.935 -26.425 1.00 44.75 72 GLU A CA 1
ATOM 569 C C . GLU A 1 72 ? 8.987 17.791 -25.382 1.00 44.75 72 GLU A C 1
ATOM 571 O O . GLU A 1 72 ? 9.258 18.695 -24.594 1.00 44.75 72 GLU A O 1
ATOM 576 N N . MET A 1 73 ? 9.613 16.612 -25.268 1.00 41.94 73 MET A N 1
ATOM 577 C CA . MET A 1 73 ? 10.899 16.575 -24.589 1.00 41.94 73 MET A CA 1
ATOM 578 C C . MET A 1 73 ? 11.730 17.361 -25.550 1.00 41.94 73 MET A C 1
ATOM 580 O O . MET A 1 73 ? 11.768 16.928 -26.699 1.00 41.94 73 MET A O 1
ATOM 584 N N . ALA A 1 74 ? 12.207 18.538 -25.124 1.00 42.06 74 ALA A N 1
ATOM 585 C CA . ALA A 1 74 ? 13.001 19.444 -25.933 1.00 42.06 74 ALA A CA 1
ATOM 586 C C . ALA A 1 74 ? 13.762 18.591 -26.935 1.00 42.06 74 ALA A C 1
ATOM 588 O O . ALA A 1 74 ? 14.691 17.882 -26.537 1.00 42.06 74 ALA A O 1
ATOM 589 N N . HIS A 1 75 ? 13.253 18.523 -28.179 1.00 42.31 75 HIS A N 1
ATOM 590 C CA . HIS A 1 75 ? 13.949 17.784 -29.213 1.00 42.31 75 HIS A CA 1
ATOM 591 C C . HIS A 1 75 ? 15.337 18.356 -29.115 1.00 42.31 75 HIS A C 1
ATOM 593 O O . HIS A 1 75 ? 15.447 19.588 -29.084 1.00 42.31 75 HIS A O 1
ATOM 599 N N . PHE A 1 76 ? 16.333 17.489 -28.917 1.00 44.12 76 PHE A N 1
ATOM 600 C CA . PHE A 1 76 ? 17.703 17.935 -28.775 1.00 44.12 76 PHE A CA 1
ATOM 601 C C . PHE A 1 76 ? 17.915 18.996 -29.843 1.00 44.12 76 PHE A C 1
ATOM 603 O O . PHE A 1 76 ? 17.782 18.703 -31.031 1.00 44.12 76 PHE A O 1
ATOM 610 N N . ASN A 1 77 ? 18.068 20.246 -29.410 1.00 42.47 77 ASN A N 1
ATOM 611 C CA . ASN A 1 77 ? 18.232 21.342 -30.330 1.00 42.47 77 ASN A CA 1
ATOM 612 C C . ASN A 1 77 ? 19.741 21.445 -30.500 1.00 42.47 77 ASN A C 1
ATOM 614 O O . ASN A 1 77 ? 20.393 22.028 -29.632 1.00 42.47 77 ASN A O 1
ATOM 618 N N . PRO A 1 78 ? 20.326 20.888 -31.577 1.00 41.47 78 PRO A N 1
ATOM 619 C CA . PRO A 1 78 ? 21.772 20.949 -31.786 1.00 41.47 78 PRO A CA 1
ATOM 620 C C . PRO A 1 78 ? 22.311 22.381 -31.868 1.00 41.47 78 PRO A C 1
ATOM 622 O O . PRO A 1 78 ? 23.523 22.578 -31.885 1.00 41.47 78 PRO A O 1
ATOM 625 N N . VAL A 1 79 ? 21.424 23.375 -31.952 1.00 37.00 79 VAL A N 1
ATOM 626 C CA . VAL A 1 79 ? 21.732 24.785 -32.167 1.00 37.00 79 VAL A CA 1
ATOM 627 C C . VAL A 1 79 ? 21.438 25.650 -30.932 1.00 37.00 79 VAL A C 1
ATOM 629 O O . VAL A 1 79 ? 21.869 26.801 -30.898 1.00 37.00 79 VAL A O 1
ATOM 632 N N . ASP A 1 80 ? 20.753 25.118 -29.910 1.00 40.88 80 ASP A N 1
ATOM 633 C CA . ASP A 1 80 ? 20.416 25.838 -28.673 1.00 40.88 80 ASP A CA 1
ATOM 634 C C . ASP A 1 80 ? 20.813 25.033 -27.425 1.00 40.88 80 ASP A C 1
ATOM 636 O O . ASP A 1 80 ? 20.059 24.215 -26.902 1.00 40.88 80 ASP A O 1
ATOM 640 N N . LEU A 1 81 ? 22.032 25.295 -26.950 1.00 46.12 81 LEU A N 1
ATOM 641 C CA . LEU A 1 81 ? 22.639 24.681 -25.761 1.00 46.12 81 LEU A CA 1
ATOM 642 C C . LEU A 1 81 ? 22.313 25.441 -24.465 1.00 46.12 81 LEU A C 1
ATOM 644 O O . LEU A 1 81 ? 22.937 25.193 -23.434 1.00 46.12 81 LEU A O 1
ATOM 648 N N . THR A 1 82 ? 21.393 26.411 -24.506 1.00 39.91 82 THR A N 1
ATOM 649 C CA . THR A 1 82 ? 21.025 27.196 -23.317 1.00 39.91 82 THR A CA 1
ATOM 650 C C . THR A 1 82 ? 20.092 26.422 -22.378 1.00 39.91 82 THR A C 1
ATOM 652 O O . THR A 1 82 ? 20.016 26.749 -21.193 1.00 39.91 82 THR A O 1
ATOM 655 N N . GLY A 1 83 ? 19.454 25.351 -22.874 1.00 42.09 83 GLY A N 1
ATOM 656 C CA . GLY A 1 83 ? 18.746 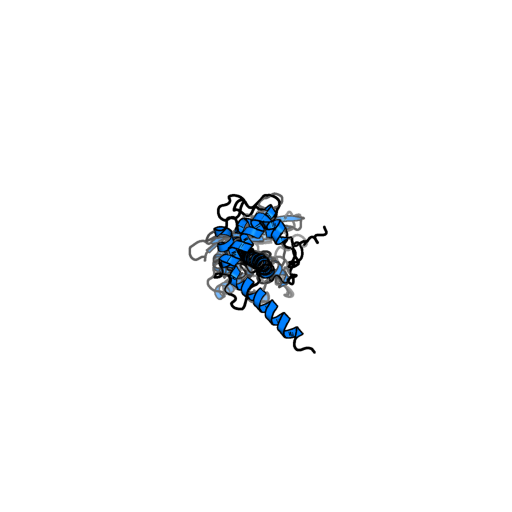24.338 -22.088 1.00 42.09 83 GLY A CA 1
ATOM 657 C C . GLY A 1 83 ? 19.594 23.073 -21.907 1.00 42.09 83 GLY A C 1
ATOM 658 O O . GLY A 1 83 ? 20.153 22.538 -22.856 1.00 42.09 83 GLY A O 1
ATOM 659 N N . THR A 1 84 ? 19.713 22.584 -20.677 1.00 35.12 84 THR A N 1
ATOM 660 C CA . THR A 1 84 ? 20.733 21.607 -20.259 1.00 35.12 84 THR A CA 1
ATOM 661 C C . THR A 1 84 ? 20.422 20.119 -20.479 1.00 35.12 84 THR A C 1
ATOM 663 O O . THR A 1 84 ? 21.200 19.301 -19.993 1.00 35.12 84 THR A O 1
ATOM 666 N N . VAL A 1 85 ? 19.332 19.691 -21.134 1.00 46.66 85 VAL A N 1
ATOM 667 C CA . VAL A 1 85 ? 18.922 18.269 -21.035 1.00 46.66 85 VAL A CA 1
ATOM 668 C C . VAL A 1 85 ? 18.252 17.714 -22.298 1.00 46.66 85 VAL A C 1
ATOM 670 O O . VAL A 1 85 ? 17.201 18.197 -22.703 1.00 46.66 85 VAL A O 1
ATOM 673 N N . GLY A 1 86 ? 18.821 16.636 -22.853 1.00 55.22 86 GLY A N 1
ATOM 674 C CA . GLY A 1 86 ? 18.190 15.735 -23.825 1.00 55.22 86 GLY A CA 1
ATOM 675 C C . GLY A 1 86 ? 19.048 14.480 -24.037 1.00 55.22 86 GLY A C 1
ATOM 676 O O . GLY A 1 86 ? 20.273 14.584 -24.104 1.00 55.22 86 GLY A O 1
ATOM 677 N N . LEU A 1 87 ? 18.438 13.292 -24.088 1.00 64.94 87 LEU A N 1
ATOM 678 C CA . LEU A 1 87 ? 19.145 12.047 -24.417 1.00 64.94 87 LEU A CA 1
ATOM 679 C C . LEU A 1 87 ? 19.271 11.922 -25.945 1.00 64.94 87 LEU A C 1
ATOM 681 O O . LEU A 1 87 ? 18.329 12.275 -26.650 1.00 64.94 87 LEU A O 1
ATOM 685 N N . PRO A 1 88 ? 20.382 11.390 -26.483 1.00 69.06 88 PRO A N 1
ATOM 686 C CA . PRO A 1 88 ? 20.590 11.239 -27.929 1.00 69.06 88 PRO A CA 1
ATOM 687 C C . PRO A 1 88 ? 19.775 10.086 -28.554 1.00 69.06 88 PRO A C 1
ATOM 689 O O . PRO A 1 88 ? 20.083 9.627 -29.652 1.00 69.06 88 PRO A O 1
ATOM 692 N N . TYR A 1 89 ? 18.773 9.569 -27.843 1.00 75.44 89 TYR A N 1
ATOM 693 C CA . TYR A 1 89 ? 18.078 8.329 -28.167 1.00 75.44 89 TYR A CA 1
ATOM 694 C C . TYR A 1 89 ? 16.587 8.585 -28.392 1.00 75.44 89 TYR A C 1
ATOM 696 O O . TYR A 1 89 ? 15.998 9.433 -27.729 1.00 75.44 89 TYR A O 1
ATOM 704 N N . ASP A 1 90 ? 15.978 7.841 -29.317 1.00 75.38 90 ASP A N 1
ATOM 705 C CA . ASP A 1 90 ? 14.541 7.930 -29.589 1.00 75.38 90 ASP A CA 1
ATOM 706 C C . ASP A 1 90 ? 13.742 7.222 -28.487 1.00 75.38 90 ASP A C 1
ATOM 708 O O . ASP A 1 90 ? 13.787 5.996 -28.365 1.00 75.38 90 ASP A O 1
ATOM 712 N N . ASP A 1 91 ? 12.978 7.988 -27.706 1.00 72.00 91 ASP A N 1
ATOM 713 C CA . ASP A 1 91 ? 12.156 7.456 -26.617 1.00 72.00 91 ASP A CA 1
ATOM 714 C C . ASP A 1 91 ? 11.036 6.530 -27.081 1.00 72.00 91 ASP A C 1
ATOM 716 O O . ASP A 1 91 ? 10.533 5.750 -26.273 1.00 72.00 91 ASP A O 1
ATOM 720 N N . ASN A 1 92 ? 10.640 6.588 -28.354 1.00 80.69 92 ASN A N 1
ATOM 721 C CA . ASN A 1 92 ? 9.624 5.704 -28.923 1.00 80.69 92 ASN A CA 1
ATOM 722 C C . ASN A 1 92 ? 10.211 4.374 -29.416 1.00 80.69 92 ASN A C 1
ATOM 724 O O . ASN A 1 92 ? 9.467 3.419 -29.637 1.00 80.69 92 ASN A O 1
ATOM 728 N N . ALA A 1 93 ? 11.535 4.292 -29.560 1.00 83.69 93 ALA A N 1
ATOM 729 C CA . ALA A 1 93 ? 12.249 3.079 -29.952 1.00 83.69 93 ALA A CA 1
ATOM 730 C C . ALA A 1 93 ? 12.774 2.276 -28.743 1.00 83.69 93 ALA A C 1
ATOM 732 O O . ALA A 1 93 ? 13.490 1.288 -28.906 1.00 83.69 93 ALA A O 1
ATOM 733 N N . VAL A 1 94 ? 12.425 2.696 -27.524 1.00 87.62 94 VAL A N 1
ATOM 734 C CA . VAL A 1 94 ? 12.876 2.086 -26.270 1.00 87.62 94 VAL A CA 1
ATOM 735 C C . VAL A 1 94 ? 12.123 0.798 -25.965 1.00 87.62 94 VAL A C 1
ATOM 737 O O . VAL A 1 94 ? 10.890 0.746 -25.998 1.00 87.62 94 VAL A O 1
ATOM 740 N N . VAL A 1 95 ? 12.879 -0.215 -25.540 1.00 94.06 95 VAL A N 1
ATOM 741 C CA . VAL A 1 95 ? 12.339 -1.423 -24.909 1.00 94.06 95 VAL A CA 1
ATOM 742 C C . VAL A 1 95 ? 12.800 -1.457 -23.461 1.00 94.06 95 VAL A C 1
ATOM 744 O O . VAL A 1 95 ? 13.974 -1.247 -23.159 1.00 94.06 95 VAL A O 1
ATOM 747 N N . SER A 1 96 ? 11.869 -1.714 -22.547 1.00 95.06 96 SER A N 1
ATOM 748 C CA . SER A 1 96 ? 12.186 -1.925 -21.137 1.00 95.06 96 SER A CA 1
ATOM 749 C C . SER A 1 96 ? 11.816 -3.328 -20.682 1.00 95.06 96 SER A C 1
ATOM 751 O O . SER A 1 96 ? 10.840 -3.903 -21.153 1.00 95.06 96 SER A O 1
ATOM 753 N N . TYR A 1 97 ? 12.553 -3.837 -19.705 1.00 95.94 97 TYR A N 1
ATOM 754 C CA . TYR A 1 97 ? 12.259 -5.094 -19.029 1.00 95.94 97 TYR A CA 1
ATOM 755 C C . TYR A 1 97 ? 12.008 -4.811 -17.558 1.00 95.94 97 TYR A C 1
ATOM 757 O O . TYR A 1 97 ? 12.834 -4.185 -16.894 1.00 95.94 97 TYR A O 1
ATOM 765 N N . VAL A 1 98 ? 10.845 -5.219 -17.058 1.00 96.31 98 VAL A N 1
ATOM 766 C CA . VAL A 1 98 ? 10.403 -4.919 -15.693 1.00 96.31 98 VAL A CA 1
ATOM 767 C C . VAL A 1 98 ? 10.224 -6.209 -14.914 1.00 96.31 98 VAL A C 1
ATOM 769 O O . VAL A 1 98 ? 9.571 -7.127 -15.404 1.00 96.31 98 VAL A O 1
ATOM 772 N N . ASN A 1 99 ? 10.766 -6.245 -13.701 1.00 95.12 99 ASN A N 1
ATOM 773 C CA . ASN A 1 99 ? 10.414 -7.212 -12.673 1.00 95.12 99 ASN A CA 1
ATOM 774 C C . ASN A 1 99 ? 9.646 -6.494 -11.557 1.00 95.12 99 ASN A C 1
ATOM 776 O O . ASN A 1 99 ? 10.121 -5.479 -11.041 1.00 95.12 99 ASN A O 1
ATOM 780 N N . ILE A 1 100 ? 8.480 -7.022 -11.192 1.00 95.75 100 ILE A N 1
ATOM 781 C CA . ILE A 1 100 ? 7.682 -6.548 -10.065 1.00 95.75 100 ILE A CA 1
ATOM 782 C C . ILE A 1 100 ? 7.479 -7.688 -9.069 1.00 95.75 100 ILE A C 1
ATOM 784 O O . ILE A 1 100 ? 6.903 -8.718 -9.420 1.00 95.75 100 ILE A O 1
ATOM 788 N N . THR A 1 101 ? 7.899 -7.477 -7.822 1.00 94.56 101 THR A N 1
ATOM 789 C CA . THR A 1 101 ? 7.769 -8.456 -6.737 1.00 94.56 101 THR A CA 1
ATOM 790 C C . THR A 1 101 ? 7.079 -7.850 -5.519 1.00 94.56 101 THR A C 1
ATOM 792 O O . THR A 1 101 ? 7.260 -6.674 -5.185 1.00 94.56 101 THR A O 1
ATOM 795 N N . THR A 1 102 ? 6.304 -8.678 -4.820 1.00 95.31 102 THR A N 1
ATOM 796 C CA . THR A 1 102 ? 5.682 -8.331 -3.537 1.00 95.31 102 THR A CA 1
ATOM 797 C C . THR A 1 102 ? 6.064 -9.343 -2.473 1.00 95.31 102 THR A C 1
ATOM 799 O O . THR A 1 102 ? 6.044 -10.549 -2.702 1.00 95.31 102 THR A O 1
ATOM 802 N N . SER A 1 103 ? 6.395 -8.851 -1.284 1.00 94.38 103 SER A N 1
ATOM 803 C CA . SER A 1 103 ? 6.762 -9.658 -0.127 1.00 94.38 103 SER A CA 1
ATOM 804 C C . SER A 1 103 ? 6.119 -9.061 1.122 1.00 94.38 103 SER A C 1
ATOM 806 O O . SER A 1 103 ? 6.670 -8.137 1.721 1.00 94.38 103 SER A O 1
ATOM 808 N N . GLY A 1 104 ? 4.969 -9.605 1.527 1.00 95.81 104 GLY A N 1
ATOM 809 C CA . GLY A 1 104 ? 4.209 -9.102 2.673 1.00 95.81 104 GLY A CA 1
ATOM 810 C C . GLY A 1 104 ? 3.784 -7.650 2.459 1.00 95.81 104 GLY A C 1
ATOM 811 O O . GLY A 1 104 ? 3.121 -7.338 1.469 1.00 95.81 104 GLY A O 1
ATOM 812 N N . SER A 1 105 ? 4.192 -6.763 3.365 1.00 96.94 105 SER A N 1
ATOM 813 C CA . SER A 1 105 ? 3.891 -5.330 3.315 1.00 96.94 105 SER A CA 1
ATOM 814 C C . SER A 1 105 ? 4.759 -4.538 2.335 1.00 96.94 105 SER A C 1
ATOM 816 O O . SER A 1 105 ? 4.561 -3.334 2.215 1.00 96.94 105 SER A O 1
ATOM 818 N N . ARG A 1 106 ? 5.726 -5.151 1.634 1.00 96.38 106 ARG A N 1
ATOM 819 C CA . ARG A 1 106 ? 6.703 -4.444 0.780 1.00 96.38 106 ARG A CA 1
ATOM 820 C C . ARG A 1 106 ? 6.623 -4.873 -0.677 1.00 96.38 106 ARG A C 1
ATOM 822 O O . ARG A 1 106 ? 6.441 -6.050 -0.985 1.00 96.38 106 ARG A O 1
ATOM 829 N N . ARG A 1 107 ? 6.811 -3.912 -1.580 1.00 95.00 107 ARG A N 1
ATOM 830 C CA . ARG A 1 107 ? 6.762 -4.089 -3.033 1.00 95.00 107 ARG A CA 1
ATOM 831 C C . ARG A 1 107 ? 7.958 -3.427 -3.706 1.00 95.00 107 ARG A C 1
ATOM 833 O O . ARG A 1 107 ? 8.331 -2.304 -3.356 1.00 95.00 107 ARG A O 1
ATOM 840 N N . TYR A 1 108 ? 8.489 -4.108 -4.714 1.00 94.00 108 TYR A N 1
ATOM 841 C CA . TYR A 1 108 ? 9.682 -3.728 -5.457 1.00 94.00 108 TYR A CA 1
ATOM 842 C C . TYR A 1 108 ? 9.357 -3.727 -6.956 1.00 94.00 108 TYR A C 1
ATOM 844 O O . TYR A 1 108 ? 8.822 -4.698 -7.486 1.00 94.00 108 TYR A O 1
ATOM 852 N N . GLU A 1 109 ? 9.640 -2.624 -7.647 1.00 93.94 109 GLU A N 1
ATOM 853 C CA . GLU A 1 109 ? 9.577 -2.523 -9.109 1.00 93.94 109 GLU A CA 1
ATOM 854 C C . GLU A 1 109 ? 10.976 -2.178 -9.615 1.00 93.94 109 GLU A C 1
ATOM 856 O O . GLU A 1 109 ? 11.502 -1.110 -9.302 1.00 93.94 109 GLU A O 1
ATOM 861 N N . HIS A 1 110 ? 11.551 -3.063 -10.425 1.00 92.06 110 HIS A N 1
ATOM 862 C CA . HIS A 1 110 ? 12.854 -2.888 -11.055 1.00 92.06 110 HIS A CA 1
ATOM 863 C C . HIS A 1 110 ? 12.677 -2.852 -12.567 1.00 92.06 110 HIS A C 1
ATOM 865 O O . HIS A 1 110 ? 12.208 -3.818 -13.168 1.00 92.06 110 HIS A O 1
ATOM 871 N N . ARG A 1 111 ? 13.059 -1.745 -13.200 1.00 92.19 111 ARG A N 1
ATOM 872 C CA . ARG A 1 111 ? 12.952 -1.546 -14.646 1.00 92.19 111 ARG A CA 1
ATOM 873 C C . ARG A 1 111 ? 14.324 -1.335 -15.249 1.00 92.19 111 ARG A C 1
ATOM 875 O O . ARG A 1 111 ? 15.007 -0.380 -14.903 1.00 92.19 111 ARG A O 1
ATOM 882 N N . TYR A 1 112 ? 14.667 -2.158 -16.223 1.00 90.94 112 TYR A N 1
ATOM 883 C CA . TYR A 1 112 ? 15.794 -1.966 -17.124 1.00 90.94 112 TYR A CA 1
ATOM 884 C C . TYR A 1 112 ? 15.280 -1.266 -18.371 1.00 90.94 112 TYR A C 1
ATOM 886 O O . TYR A 1 112 ? 14.294 -1.712 -18.948 1.00 90.94 112 TYR A O 1
ATOM 894 N N . ILE A 1 113 ? 15.921 -0.178 -18.778 1.00 89.50 113 ILE A N 1
ATOM 895 C CA . ILE A 1 113 ? 15.538 0.599 -19.959 1.00 89.50 113 ILE A CA 1
ATOM 896 C C . ILE A 1 113 ? 16.679 0.494 -20.959 1.00 89.50 113 ILE A C 1
ATOM 898 O O . ILE A 1 113 ? 17.812 0.825 -20.612 1.00 89.50 113 ILE A O 1
ATOM 902 N N . ILE A 1 114 ? 16.391 0.029 -22.173 1.00 91.06 114 ILE A N 1
ATOM 903 C CA . ILE A 1 114 ? 17.379 -0.158 -23.230 1.00 91.06 114 ILE A CA 1
ATOM 904 C C . ILE A 1 114 ? 17.019 0.753 -24.395 1.00 91.06 114 ILE A C 1
ATOM 906 O O . ILE A 1 114 ? 15.954 0.639 -25.003 1.00 91.06 114 ILE A O 1
ATOM 910 N N . TYR A 1 115 ? 17.946 1.651 -24.690 1.00 88.44 115 TYR A N 1
ATOM 911 C CA . TYR A 1 115 ? 17.910 2.557 -25.816 1.00 88.44 115 TYR A CA 1
ATOM 912 C C . TYR A 1 115 ? 18.727 1.968 -26.970 1.00 88.44 115 TYR A C 1
ATOM 914 O O . TYR A 1 115 ? 19.876 1.554 -26.749 1.00 88.44 115 TYR A O 1
ATOM 922 N N . PRO A 1 116 ? 18.180 1.952 -28.196 1.00 91.12 116 PRO A N 1
ATOM 923 C CA . PRO A 1 116 ? 18.955 1.605 -29.377 1.00 91.12 116 PRO A CA 1
ATOM 924 C C . PRO A 1 116 ? 20.053 2.642 -29.644 1.00 91.12 116 PRO A C 1
ATOM 926 O O . PRO A 1 116 ? 20.009 3.742 -29.084 1.00 91.12 116 PRO A O 1
ATOM 929 N N . PRO A 1 117 ? 21.046 2.325 -30.493 1.00 90.81 117 PRO A N 1
ATOM 930 C CA . PRO A 1 117 ? 22.019 3.311 -30.940 1.00 90.81 117 PRO A CA 1
ATOM 931 C C . PRO A 1 117 ? 21.340 4.570 -31.489 1.00 90.81 117 PRO A C 1
ATOM 933 O O . PRO A 1 117 ? 20.310 4.491 -32.161 1.00 90.81 117 PRO A O 1
ATOM 936 N N . ALA A 1 118 ? 21.930 5.729 -31.197 1.00 85.06 118 ALA A N 1
ATOM 937 C CA . ALA A 1 118 ? 21.425 7.013 -31.671 1.00 85.06 118 ALA A CA 1
ATOM 938 C C . ALA A 1 118 ? 21.282 7.019 -33.211 1.00 85.06 118 ALA A C 1
ATOM 940 O O . ALA A 1 118 ? 22.154 6.478 -33.895 1.00 85.06 118 ALA A O 1
ATOM 941 N N . PRO A 1 119 ? 20.230 7.629 -33.784 1.00 84.12 119 PRO A N 1
ATOM 942 C CA . PRO A 1 119 ? 20.076 7.718 -35.234 1.00 84.12 119 PRO A CA 1
ATOM 943 C C . PRO A 1 119 ? 21.280 8.392 -35.902 1.00 84.12 119 PRO A C 1
ATOM 945 O O . PRO A 1 119 ? 21.848 9.339 -35.357 1.00 84.12 119 PRO A O 1
ATOM 948 N N . GLN A 1 120 ? 21.638 7.963 -37.116 1.00 85.62 120 GLN A N 1
ATOM 949 C CA . GLN A 1 120 ? 22.788 8.532 -37.832 1.00 85.62 120 GLN A CA 1
ATOM 950 C C . GLN A 1 120 ? 22.654 10.050 -38.029 1.00 85.62 120 GLN A C 1
ATOM 952 O O . GLN A 1 120 ? 23.623 10.780 -37.844 1.00 85.62 120 GLN A O 1
ATOM 957 N N . GLU A 1 121 ? 21.436 10.527 -38.301 1.00 80.44 121 GLU A N 1
ATOM 958 C CA . GLU A 1 121 ? 21.118 11.954 -38.438 1.00 80.44 121 GLU A CA 1
ATOM 959 C C . GLU A 1 121 ? 21.517 12.771 -37.203 1.00 80.44 121 GLU A C 1
ATOM 961 O O . GLU A 1 121 ? 21.940 13.916 -37.334 1.00 80.44 121 GLU A O 1
ATOM 966 N N . PHE A 1 122 ? 21.419 12.180 -36.008 1.00 80.19 122 PHE A N 1
ATOM 967 C CA . PHE A 1 122 ? 21.880 12.800 -34.771 1.00 80.19 122 PHE A CA 1
ATOM 968 C C . PHE A 1 122 ? 23.409 12.766 -34.665 1.00 80.19 122 PHE A C 1
ATOM 970 O O . PHE A 1 122 ? 24.036 13.755 -34.288 1.00 80.19 122 PHE A O 1
ATOM 977 N N . CYS A 1 123 ? 24.026 11.637 -35.012 1.00 84.38 123 CYS A N 1
ATOM 978 C CA . CYS A 1 123 ? 25.475 11.461 -34.926 1.00 84.38 123 CYS A CA 1
ATOM 979 C C . CYS A 1 123 ? 26.267 12.355 -35.882 1.00 84.38 123 CYS A C 1
ATOM 981 O O . CYS A 1 123 ? 27.418 12.679 -35.587 1.00 84.38 123 CYS A O 1
ATOM 983 N N . ASP A 1 124 ? 25.649 12.767 -36.988 1.00 84.69 124 ASP A N 1
ATOM 984 C CA . ASP A 1 124 ? 26.233 13.673 -37.977 1.00 84.69 124 ASP A CA 1
ATOM 985 C C . ASP A 1 124 ? 26.230 15.147 -37.515 1.00 84.69 124 ASP A C 1
ATOM 987 O O . ASP A 1 124 ? 26.866 16.002 -38.141 1.00 84.69 124 ASP A O 1
ATOM 991 N N . LEU A 1 125 ? 25.539 15.467 -36.413 1.00 79.38 125 LEU A N 1
ATOM 992 C CA . LEU A 1 125 ? 25.491 16.818 -35.857 1.00 79.38 125 LEU A CA 1
ATOM 993 C C . LEU A 1 125 ? 26.833 17.191 -35.200 1.00 79.38 125 LEU A C 1
ATOM 995 O O . LEU A 1 125 ? 27.467 16.364 -34.538 1.00 79.38 125 LEU A O 1
ATOM 999 N N . PRO A 1 126 ? 27.279 18.454 -35.332 1.00 78.81 126 PRO A N 1
ATOM 1000 C CA . PRO A 1 126 ? 28.509 18.907 -34.698 1.00 78.81 126 PRO A CA 1
ATOM 1001 C C . PRO A 1 126 ? 28.380 18.845 -33.173 1.00 78.81 126 PRO A C 1
ATOM 1003 O O . PRO A 1 126 ? 27.476 19.445 -32.594 1.00 78.81 126 PRO A O 1
ATOM 1006 N N . VAL A 1 127 ? 29.312 18.149 -32.517 1.00 75.62 127 VAL A N 1
ATOM 1007 C CA . VAL A 1 127 ? 29.335 18.027 -31.055 1.00 75.62 127 VAL A CA 1
ATOM 1008 C C . VAL A 1 127 ? 29.954 19.287 -30.440 1.00 75.62 127 VAL A C 1
ATOM 1010 O O . VAL A 1 127 ? 31.115 19.597 -30.732 1.00 75.62 127 VAL A O 1
ATOM 1013 N N . PRO A 1 128 ? 29.225 20.023 -29.585 1.00 72.31 128 PRO A N 1
ATOM 1014 C CA . PRO A 1 128 ? 29.761 21.201 -28.916 1.00 72.31 128 PRO A CA 1
ATOM 1015 C C . PRO A 1 128 ? 30.973 20.873 -28.032 1.00 72.31 128 PRO A C 1
ATOM 1017 O O . PRO A 1 128 ? 31.053 19.772 -27.479 1.00 72.31 128 PRO A O 1
ATOM 1020 N N . PRO A 1 129 ? 31.899 21.826 -27.815 1.00 73.00 129 PRO A N 1
ATOM 1021 C CA . PRO A 1 129 ? 33.002 21.632 -26.881 1.00 73.00 129 PRO A CA 1
ATOM 1022 C C . PRO A 1 129 ? 32.502 21.222 -25.487 1.00 73.00 129 PRO A C 1
ATOM 1024 O O . PRO A 1 129 ? 31.724 21.941 -24.866 1.00 73.00 129 PRO A O 1
ATOM 1027 N N . GLY A 1 130 ? 32.961 20.068 -24.995 1.00 70.62 130 GLY A N 1
ATOM 1028 C CA . GLY A 1 130 ? 32.582 19.530 -23.682 1.00 70.62 130 GLY A CA 1
ATOM 1029 C C . GLY A 1 130 ? 31.312 18.670 -23.661 1.00 70.62 130 GLY A C 1
ATOM 1030 O O . GLY A 1 130 ? 31.009 18.093 -22.619 1.00 70.62 130 GLY A O 1
ATOM 1031 N N . ALA A 1 131 ? 30.599 18.537 -24.782 1.00 71.75 131 ALA A N 1
ATOM 1032 C CA . ALA A 1 131 ? 29.469 17.622 -24.920 1.00 71.75 131 ALA A CA 1
ATOM 1033 C C . ALA A 1 131 ? 29.905 16.249 -25.470 1.00 71.75 131 ALA A C 1
ATOM 1035 O O . ALA A 1 131 ? 30.993 16.098 -26.027 1.00 71.75 131 ALA A O 1
ATOM 1036 N N . THR A 1 132 ? 29.031 15.248 -25.332 1.00 74.25 132 THR A N 1
ATOM 1037 C CA . THR A 1 132 ? 29.153 13.938 -25.990 1.00 74.25 132 THR A CA 1
ATOM 1038 C C . THR A 1 132 ? 27.871 13.634 -26.760 1.00 74.25 132 THR A C 1
ATOM 1040 O O . THR A 1 132 ? 26.781 13.958 -26.295 1.00 74.25 132 THR A O 1
ATOM 1043 N N . ASN A 1 133 ? 27.996 13.005 -27.927 1.00 75.62 133 ASN A N 1
ATOM 1044 C CA . ASN A 1 1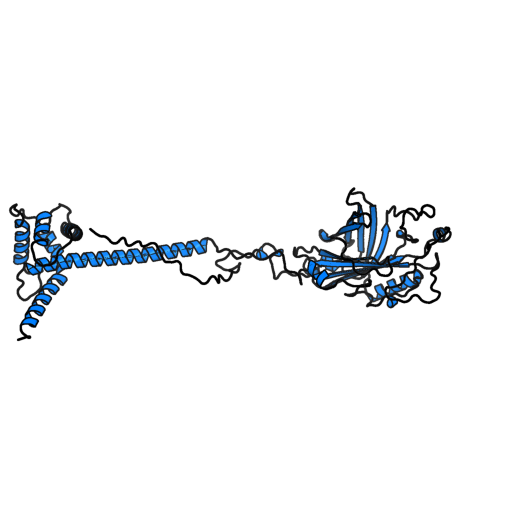33 ? 26.869 12.517 -28.730 1.00 75.62 133 ASN A CA 1
ATOM 1045 C C . ASN A 1 133 ? 26.519 11.049 -28.429 1.00 75.62 133 ASN A C 1
ATOM 1047 O O . ASN A 1 133 ? 25.626 10.477 -29.040 1.00 75.62 133 ASN A O 1
ATOM 1051 N N . VAL A 1 134 ? 27.212 10.424 -27.481 1.00 77.56 134 VAL A N 1
ATOM 1052 C CA . VAL A 1 134 ? 26.914 9.067 -27.030 1.00 77.56 134 VAL A CA 1
ATOM 1053 C C . VAL A 1 134 ? 27.133 8.965 -25.530 1.00 77.56 134 VAL A C 1
ATOM 1055 O O . VAL A 1 134 ? 28.135 9.449 -24.990 1.00 77.56 134 VAL A O 1
ATOM 1058 N N . LEU A 1 135 ? 26.168 8.356 -24.841 1.00 74.06 135 LEU A N 1
ATOM 1059 C CA . LEU A 1 135 ? 26.256 8.164 -23.401 1.00 74.06 135 LEU A CA 1
ATOM 1060 C C . LEU A 1 135 ? 26.951 6.842 -23.081 1.00 74.06 135 LEU A C 1
ATOM 1062 O O . LEU A 1 135 ? 26.486 5.788 -23.516 1.00 74.06 135 LEU A O 1
ATOM 1066 N N . PRO A 1 136 ? 28.025 6.866 -22.278 1.00 66.50 136 PRO A N 1
ATOM 1067 C CA . PRO A 1 136 ? 28.581 5.645 -21.738 1.00 66.50 136 PRO A CA 1
ATOM 1068 C C . PRO A 1 136 ? 27.618 5.083 -20.687 1.00 66.50 136 PRO A C 1
ATOM 1070 O O . PRO A 1 136 ? 27.447 5.682 -19.625 1.00 66.50 136 PRO A O 1
ATOM 1073 N N . TYR A 1 137 ? 27.004 3.927 -20.944 1.00 65.62 137 TYR A N 1
ATOM 1074 C CA . TYR A 1 137 ? 26.448 3.148 -19.839 1.00 65.62 137 TYR A CA 1
ATOM 1075 C C . TYR A 1 137 ? 27.622 2.587 -19.047 1.00 65.62 137 TYR A C 1
ATOM 1077 O O . TYR A 1 137 ? 28.457 1.948 -19.661 1.00 65.62 137 TYR A O 1
ATOM 1085 N N . ILE A 1 138 ? 27.728 2.853 -17.745 1.00 66.12 138 ILE A N 1
ATOM 1086 C CA . ILE A 1 138 ? 28.726 2.247 -16.850 1.00 66.12 138 ILE A CA 1
ATOM 1087 C C . ILE A 1 138 ? 27.986 1.889 -15.562 1.00 66.12 138 ILE A C 1
ATOM 1089 O O . ILE A 1 138 ? 27.428 2.797 -14.939 1.00 66.12 138 ILE A O 1
ATOM 1093 N N . PRO A 1 139 ? 27.932 0.606 -15.169 1.00 66.44 139 PRO A N 1
ATOM 1094 C CA . PRO A 1 139 ? 27.281 0.224 -13.927 1.00 66.44 139 PRO A CA 1
ATOM 1095 C C . PRO A 1 139 ? 27.964 0.856 -12.701 1.00 66.44 139 PRO A C 1
ATOM 1097 O O . PRO A 1 139 ? 29.187 1.049 -12.717 1.00 66.44 139 PRO A O 1
ATOM 1100 N N . PRO A 1 140 ? 27.208 1.148 -11.625 1.00 62.72 140 PRO A N 1
ATOM 1101 C CA . PRO A 1 140 ? 27.781 1.644 -10.378 1.00 62.72 140 PRO A CA 1
ATOM 1102 C C . PRO A 1 140 ? 28.899 0.727 -9.868 1.00 62.72 140 PRO A C 1
ATOM 1104 O O . PRO A 1 140 ? 28.764 -0.494 -9.858 1.00 62.72 140 PRO A O 1
ATOM 1107 N N . GLY A 1 141 ? 30.022 1.312 -9.450 1.00 62.72 141 GLY A N 1
ATOM 1108 C CA . GLY A 1 141 ? 31.150 0.560 -8.889 1.00 62.72 141 GLY A CA 1
ATOM 1109 C C . GLY A 1 141 ? 32.000 -0.231 -9.894 1.00 62.72 141 GLY A C 1
ATOM 1110 O O . GLY A 1 141 ? 32.965 -0.871 -9.476 1.00 62.72 141 GLY A O 1
ATOM 1111 N N . VAL A 1 142 ? 31.710 -0.168 -11.201 1.00 69.38 142 VAL A N 1
ATOM 1112 C CA . VAL A 1 142 ? 32.503 -0.854 -12.233 1.00 69.38 142 VAL A CA 1
ATOM 1113 C C . VAL A 1 142 ? 33.588 0.075 -12.796 1.00 69.38 142 VAL A C 1
ATOM 1115 O O . VAL A 1 142 ? 33.269 1.129 -13.355 1.00 69.38 142 VAL A O 1
ATOM 1118 N N . PRO A 1 143 ? 34.884 -0.289 -12.693 1.00 68.56 143 PRO A N 1
ATOM 1119 C CA . PRO A 1 143 ? 35.961 0.481 -13.304 1.00 68.56 143 PRO A CA 1
ATOM 1120 C C . PRO A 1 143 ? 35.814 0.534 -14.825 1.00 68.56 143 PRO A C 1
ATOM 1122 O O . PRO A 1 143 ? 35.611 -0.488 -15.479 1.00 68.56 143 PRO A O 1
ATOM 1125 N N . VAL A 1 144 ? 35.975 1.725 -15.399 1.00 70.25 144 VAL A N 1
ATOM 1126 C CA . VAL A 1 144 ? 35.949 1.915 -16.853 1.00 70.25 144 VAL A CA 1
ATOM 1127 C C . VAL A 1 144 ? 37.219 1.313 -17.468 1.00 70.25 144 VAL A C 1
ATOM 1129 O O . VAL A 1 144 ? 38.317 1.727 -17.080 1.00 70.25 144 VAL A O 1
ATOM 1132 N N . PRO A 1 145 ? 37.116 0.370 -18.423 1.00 72.00 145 PRO A N 1
ATOM 1133 C CA . PRO A 1 145 ? 38.288 -0.190 -19.085 1.00 72.00 145 PRO A CA 1
ATOM 1134 C C . PRO A 1 145 ? 39.119 0.889 -19.809 1.00 72.00 145 PRO A C 1
ATOM 1136 O O . PRO A 1 145 ? 38.550 1.814 -20.398 1.00 72.00 145 PRO A O 1
ATOM 1139 N N . PRO A 1 146 ? 40.461 0.787 -19.831 1.00 70.50 146 PRO A N 1
ATOM 1140 C CA . PRO A 1 146 ? 41.295 1.669 -20.644 1.00 70.50 146 PRO A CA 1
ATOM 1141 C C . PRO A 1 146 ? 40.903 1.587 -22.126 1.00 70.50 146 PRO A C 1
ATOM 1143 O O . PRO A 1 146 ? 40.839 0.497 -22.688 1.00 70.50 146 PRO A O 1
ATOM 1146 N N . GLY A 1 147 ? 40.654 2.734 -22.765 1.00 67.50 147 GLY A N 1
ATOM 1147 C CA . GLY A 1 147 ? 40.228 2.790 -24.171 1.00 67.50 147 GLY A CA 1
ATOM 1148 C C . GLY A 1 147 ? 38.723 2.605 -24.397 1.00 67.50 147 GLY A C 1
ATOM 1149 O O . GLY A 1 147 ? 38.294 2.522 -25.544 1.00 67.50 147 GLY A O 1
ATOM 1150 N N . PHE A 1 148 ? 37.920 2.572 -23.331 1.00 74.56 148 PHE A N 1
ATOM 1151 C CA . PHE A 1 148 ? 36.466 2.597 -23.428 1.00 74.56 148 PHE A CA 1
ATOM 1152 C C . PHE A 1 148 ? 35.988 3.907 -24.075 1.00 74.56 148 PHE A C 1
ATOM 1154 O O . PHE A 1 148 ? 36.047 4.981 -23.471 1.00 74.56 148 PHE A O 1
ATOM 1161 N N . ALA A 1 149 ? 35.533 3.805 -25.320 1.00 78.94 149 ALA A N 1
ATOM 1162 C CA . ALA A 1 149 ? 35.012 4.907 -26.113 1.00 78.94 149 ALA A CA 1
ATOM 1163 C C . ALA A 1 149 ? 33.752 4.416 -26.839 1.00 78.94 149 ALA A C 1
ATOM 1165 O O . ALA A 1 149 ? 33.869 3.761 -27.879 1.00 78.94 149 ALA A O 1
ATOM 1166 N N . PRO A 1 150 ? 32.550 4.658 -26.288 1.00 82.06 150 PRO A N 1
ATOM 1167 C CA . PRO A 1 150 ? 31.328 4.363 -27.017 1.00 82.06 150 PRO A CA 1
ATOM 1168 C C . PRO A 1 150 ? 31.264 5.228 -28.280 1.00 82.06 150 PRO A C 1
ATOM 1170 O O . PRO A 1 150 ? 31.810 6.333 -28.321 1.00 82.06 150 PRO A O 1
ATOM 1173 N N . VAL A 1 151 ? 30.616 4.709 -29.319 1.00 88.81 151 VAL A N 1
ATOM 1174 C CA . VAL A 1 151 ? 30.526 5.346 -30.635 1.00 88.81 151 VAL A CA 1
ATOM 1175 C C . VAL A 1 151 ? 29.059 5.619 -30.957 1.00 88.81 151 VAL A C 1
ATOM 1177 O O . VAL A 1 151 ? 28.224 4.713 -30.913 1.00 88.81 151 VAL A O 1
ATOM 1180 N N . CYS A 1 152 ? 28.742 6.875 -31.278 1.00 87.81 152 CYS A N 1
ATOM 1181 C CA . CYS A 1 152 ? 27.401 7.276 -31.707 1.00 87.81 152 CYS A CA 1
ATOM 1182 C C . CYS A 1 152 ? 26.967 6.469 -32.939 1.00 87.81 152 CYS A C 1
ATOM 1184 O O . CYS A 1 152 ? 27.778 6.215 -33.828 1.00 87.81 152 CYS A O 1
ATOM 1186 N N . GLY A 1 153 ? 25.709 6.024 -32.972 1.00 88.69 153 GLY A N 1
ATOM 1187 C CA . GLY A 1 153 ? 25.163 5.218 -34.073 1.00 88.69 153 GLY A CA 1
ATOM 1188 C C . GLY A 1 153 ? 25.591 3.754 -34.057 1.00 88.69 153 GLY A C 1
ATOM 1189 O O . GLY A 1 153 ? 25.036 2.939 -34.787 1.00 88.69 153 GLY A O 1
ATOM 1190 N N . VAL A 1 154 ? 26.535 3.394 -33.186 1.00 91.06 154 VAL A N 1
ATOM 1191 C CA . VAL A 1 154 ? 27.026 2.024 -33.027 1.00 91.06 154 VAL A CA 1
ATOM 1192 C C . VAL A 1 154 ? 26.617 1.450 -31.680 1.00 91.06 154 VAL A C 1
ATOM 1194 O O . VAL A 1 154 ? 26.205 0.296 -31.626 1.00 91.06 154 VAL A O 1
ATOM 1197 N N . ASN A 1 155 ? 26.735 2.220 -30.598 1.00 89.94 155 ASN A N 1
ATOM 1198 C CA . ASN A 1 155 ? 26.402 1.777 -29.248 1.00 89.94 155 ASN A CA 1
ATOM 1199 C C . ASN A 1 155 ? 25.082 2.385 -28.777 1.00 89.94 155 ASN A C 1
ATOM 1201 O O . ASN A 1 155 ? 24.899 3.602 -28.824 1.00 89.94 155 ASN A O 1
ATOM 1205 N N . GLY A 1 156 ? 24.190 1.528 -28.291 1.00 88.25 156 GLY A N 1
ATOM 1206 C CA . GLY A 1 156 ? 23.032 1.922 -27.506 1.00 88.25 156 GLY A CA 1
ATOM 1207 C C . GLY A 1 156 ? 23.403 2.212 -26.054 1.00 88.25 156 GLY A C 1
ATOM 1208 O O . GLY A 1 156 ? 24.570 2.186 -25.648 1.00 88.25 156 GLY A O 1
ATOM 1209 N N . TYR A 1 157 ? 22.380 2.465 -25.248 1.00 84.19 157 TYR A N 1
ATOM 1210 C CA . TYR A 1 157 ? 22.525 2.819 -23.841 1.00 84.19 157 TYR A CA 1
ATOM 1211 C C . TYR A 1 157 ? 21.516 2.061 -23.001 1.00 84.19 157 TYR A C 1
ATOM 1213 O O . TYR A 1 157 ? 20.365 1.902 -23.388 1.00 84.19 157 TYR A O 1
ATOM 1221 N N . ALA A 1 158 ? 21.941 1.605 -21.830 1.00 85.31 158 ALA A N 1
ATOM 1222 C CA . ALA A 1 158 ? 21.038 1.039 -20.848 1.00 85.31 158 ALA A CA 1
ATOM 1223 C C . ALA A 1 158 ? 20.980 1.949 -19.625 1.00 85.31 158 ALA A C 1
ATOM 1225 O O . ALA A 1 158 ? 21.975 2.533 -19.212 1.00 85.31 158 ALA A O 1
ATOM 1226 N N . THR A 1 159 ? 19.818 2.039 -19.002 1.00 82.94 159 THR A N 1
ATOM 1227 C CA . THR A 1 159 ? 19.642 2.669 -17.695 1.00 82.94 159 THR A CA 1
ATOM 1228 C C . THR A 1 159 ? 18.598 1.890 -16.908 1.00 82.94 159 THR A C 1
ATOM 1230 O O . THR A 1 159 ? 18.219 0.782 -17.297 1.00 82.94 159 THR A O 1
ATOM 1233 N N . PHE A 1 160 ? 18.198 2.396 -15.752 1.00 85.44 160 PHE A N 1
ATOM 1234 C CA . PHE A 1 160 ? 17.227 1.732 -14.910 1.00 85.44 160 PHE A CA 1
ATOM 1235 C C . PHE A 1 160 ? 16.363 2.710 -14.126 1.00 85.44 160 PHE A C 1
ATOM 1237 O O . PHE A 1 160 ? 16.736 3.862 -13.911 1.00 85.44 160 PHE A O 1
ATOM 1244 N N . VAL A 1 161 ? 15.215 2.216 -13.682 1.00 87.12 161 VAL A N 1
ATOM 1245 C CA . VAL A 1 161 ? 14.321 2.900 -12.753 1.00 87.12 161 VAL A CA 1
ATOM 1246 C C . VAL A 1 161 ? 13.897 1.909 -11.687 1.00 87.12 161 VAL A C 1
ATOM 1248 O O . VAL A 1 161 ? 13.572 0.764 -11.999 1.00 87.12 161 VAL A O 1
ATOM 1251 N N . GLU A 1 162 ? 13.875 2.357 -10.440 1.00 88.94 162 GLU A N 1
ATOM 1252 C CA . GLU A 1 162 ? 13.363 1.579 -9.318 1.00 88.94 162 GLU A CA 1
ATOM 1253 C C . GLU A 1 162 ? 12.267 2.337 -8.594 1.00 88.94 162 GLU A C 1
ATOM 1255 O O . GLU A 1 162 ? 12.311 3.564 -8.489 1.00 88.94 162 GLU A O 1
ATOM 1260 N N . SER A 1 163 ? 11.298 1.598 -8.068 1.00 90.62 163 SER A N 1
ATOM 1261 C CA . SER A 1 163 ? 10.293 2.138 -7.165 1.00 90.62 163 SER A CA 1
ATOM 1262 C C . SER A 1 163 ? 9.997 1.137 -6.061 1.00 90.62 163 SER A C 1
ATOM 1264 O O . SER A 1 163 ? 9.747 -0.040 -6.319 1.00 90.62 163 SER A O 1
ATOM 1266 N N . PHE A 1 164 ? 9.991 1.641 -4.834 1.00 93.88 164 PHE A N 1
ATOM 1267 C CA . PHE A 1 164 ? 9.761 0.876 -3.621 1.00 93.88 164 PHE A CA 1
ATOM 1268 C C . PHE A 1 164 ? 8.508 1.408 -2.941 1.00 93.88 164 PHE A C 1
ATOM 1270 O O . PHE A 1 164 ? 8.343 2.620 -2.782 1.00 93.88 164 PHE A O 1
ATOM 1277 N N . LYS A 1 165 ? 7.599 0.506 -2.576 1.00 95.50 165 LYS A N 1
ATOM 1278 C CA . LYS A 1 165 ? 6.317 0.859 -1.958 1.00 95.50 165 LYS A CA 1
ATOM 1279 C C . LYS A 1 165 ? 5.989 -0.092 -0.825 1.00 95.50 165 LYS A C 1
ATOM 1281 O O . LYS A 1 165 ? 6.436 -1.237 -0.832 1.00 95.50 165 LYS A O 1
ATOM 1286 N N . THR A 1 166 ? 5.167 0.364 0.105 1.00 97.19 166 THR A N 1
ATOM 1287 C CA . THR A 1 166 ? 4.655 -0.457 1.202 1.00 97.19 166 THR A CA 1
ATOM 1288 C C . THR A 1 166 ? 3.143 -0.316 1.340 1.00 97.19 166 THR A C 1
ATOM 1290 O O . THR A 1 166 ? 2.585 0.661 0.850 1.00 97.19 166 THR A O 1
ATOM 1293 N N . SER A 1 167 ? 2.463 -1.290 1.946 1.00 96.75 167 SER A N 1
ATOM 1294 C CA . SER A 1 167 ? 1.069 -1.136 2.384 1.00 96.75 167 SER A CA 1
ATOM 1295 C C . SER A 1 167 ? 0.929 0.035 3.360 1.00 96.75 167 SER A C 1
ATOM 1297 O O . SER A 1 167 ? 1.905 0.435 3.987 1.00 96.75 167 SER A O 1
ATOM 1299 N N . SER A 1 168 ? -0.277 0.565 3.535 1.00 94.31 168 SER A N 1
ATOM 1300 C CA . SER A 1 168 ? -0.536 1.650 4.486 1.00 94.31 168 SER A CA 1
ATOM 1301 C C . SER A 1 168 ? -1.214 1.162 5.773 1.00 94.31 168 SER A C 1
ATOM 1303 O O . SER A 1 168 ? -1.800 0.079 5.827 1.00 94.31 168 SER A O 1
ATOM 1305 N N . HIS A 1 169 ? -1.209 2.017 6.801 1.00 95.06 169 HIS A N 1
ATOM 1306 C CA . HIS A 1 169 ? -2.037 1.838 8.003 1.00 95.06 169 HIS A CA 1
ATOM 1307 C C . HIS A 1 169 ? -3.546 1.965 7.734 1.00 95.06 169 HIS A C 1
ATOM 1309 O O . HIS A 1 169 ? -4.340 1.680 8.627 1.00 95.06 169 HIS A O 1
ATOM 1315 N N . GLU A 1 170 ? -3.963 2.369 6.525 1.00 94.69 170 GLU A N 1
ATOM 1316 C CA . GLU A 1 170 ? -5.383 2.408 6.150 1.00 94.69 170 GLU A CA 1
ATOM 1317 C C . GLU A 1 170 ? -5.961 1.011 5.891 1.00 94.69 170 GLU A C 1
ATOM 1319 O O . GLU A 1 170 ? -7.177 0.840 5.953 1.00 94.69 170 GLU A O 1
ATOM 1324 N N . LYS A 1 171 ? -5.107 0.007 5.627 1.00 94.31 171 LYS A N 1
ATOM 1325 C CA . LYS A 1 171 ? -5.500 -1.400 5.410 1.00 94.31 171 LYS A CA 1
ATOM 1326 C C . LYS A 1 171 ? -6.518 -1.615 4.276 1.00 94.31 171 LYS A C 1
ATOM 1328 O O . LYS A 1 171 ? -7.126 -2.678 4.166 1.00 94.31 171 LYS A O 1
ATOM 1333 N N . ASP A 1 172 ? -6.669 -0.631 3.396 1.00 93.62 172 ASP A N 1
ATOM 1334 C CA . ASP A 1 172 ? -7.628 -0.587 2.288 1.00 93.62 172 ASP A CA 1
ATOM 1335 C C . ASP A 1 172 ? -7.041 -1.083 0.951 1.00 93.62 172 ASP A C 1
ATOM 1337 O O . ASP A 1 172 ? -7.658 -0.936 -0.106 1.00 93.62 172 ASP A O 1
ATOM 1341 N N . GLY A 1 173 ? -5.836 -1.662 0.978 1.00 94.50 173 GLY A N 1
ATOM 1342 C CA . GLY A 1 173 ? -5.104 -2.078 -0.215 1.00 94.50 173 GLY A CA 1
ATOM 1343 C C . GLY A 1 173 ? -4.382 -0.938 -0.936 1.00 94.50 173 GLY A C 1
ATOM 1344 O O . GLY A 1 173 ? -3.826 -1.174 -2.013 1.00 94.50 173 GLY A O 1
ATOM 1345 N N . SER A 1 174 ? -4.365 0.279 -0.382 1.00 96.00 174 SER A N 1
ATOM 1346 C CA . SER A 1 174 ? -3.499 1.356 -0.866 1.00 96.00 174 SER A CA 1
ATOM 1347 C C . SER A 1 174 ? -2.033 1.122 -0.491 1.00 96.00 174 SER A C 1
ATOM 1349 O O . SER A 1 174 ? -1.702 0.559 0.555 1.00 96.00 174 SER A O 1
ATOM 1351 N N . LEU A 1 175 ? -1.135 1.578 -1.364 1.00 97.19 175 LEU A N 1
ATOM 1352 C CA . LEU A 1 175 ? 0.308 1.545 -1.169 1.00 97.19 175 LEU A CA 1
ATOM 1353 C C . LEU A 1 175 ? 0.856 2.958 -1.031 1.00 97.19 175 LEU A C 1
ATOM 1355 O O . LEU A 1 175 ? 0.436 3.862 -1.749 1.00 97.19 175 LEU A O 1
ATOM 1359 N N . VAL A 1 176 ? 1.857 3.127 -0.181 1.00 95.75 176 VAL A N 1
ATOM 1360 C CA . VAL A 1 176 ? 2.601 4.372 0.002 1.00 95.75 176 VAL A CA 1
ATOM 1361 C C . VAL A 1 176 ? 3.971 4.236 -0.649 1.00 95.75 176 VAL A C 1
ATOM 1363 O O . VAL A 1 176 ? 4.619 3.190 -0.560 1.00 95.75 176 VAL A O 1
ATOM 1366 N N . ASN A 1 177 ? 4.407 5.288 -1.337 1.00 93.94 177 ASN A N 1
ATOM 1367 C CA . ASN A 1 177 ? 5.745 5.362 -1.903 1.00 93.94 177 ASN A CA 1
ATOM 1368 C C . ASN A 1 177 ? 6.789 5.491 -0.788 1.00 93.94 177 ASN A C 1
ATOM 1370 O O . ASN A 1 177 ? 6.688 6.374 0.054 1.00 93.94 177 ASN A O 1
ATOM 1374 N N . VAL A 1 178 ? 7.803 4.629 -0.812 1.00 93.50 178 VAL A N 1
ATOM 1375 C CA . VAL A 1 178 ? 8.975 4.734 0.072 1.00 93.50 178 VAL A CA 1
ATOM 1376 C C . VAL A 1 178 ? 10.076 5.534 -0.621 1.00 93.50 178 VAL A C 1
ATOM 1378 O O . VAL A 1 178 ? 10.799 6.290 0.017 1.00 93.50 178 VAL A O 1
ATOM 1381 N N . GLY A 1 179 ? 10.181 5.395 -1.943 1.00 90.31 179 GLY A N 1
ATOM 1382 C CA . GLY A 1 179 ? 11.128 6.123 -2.780 1.00 90.31 179 GLY A CA 1
ATOM 1383 C C . GLY A 1 179 ? 11.484 5.322 -4.028 1.00 90.31 179 GLY A C 1
ATOM 1384 O O . GLY A 1 179 ? 10.787 4.377 -4.411 1.00 90.31 179 GLY A O 1
ATOM 1385 N N . GLY A 1 180 ? 12.591 5.673 -4.667 1.00 88.88 180 GLY A N 1
ATOM 1386 C CA . GLY A 1 180 ? 13.015 5.032 -5.905 1.00 88.88 180 GLY A CA 1
ATOM 1387 C C . GLY A 1 180 ? 14.443 5.371 -6.291 1.00 88.88 180 GLY A C 1
ATOM 1388 O O . GLY A 1 180 ? 15.183 5.964 -5.520 1.00 88.88 180 GLY A O 1
ATOM 1389 N N . ALA A 1 181 ? 14.844 4.986 -7.493 1.00 83.19 181 ALA A N 1
ATOM 1390 C CA . ALA A 1 181 ? 16.137 5.363 -8.056 1.00 83.19 181 ALA A CA 1
ATOM 1391 C C . ALA A 1 181 ? 15.997 5.582 -9.563 1.00 83.19 181 ALA A C 1
ATOM 1393 O O . ALA A 1 181 ? 15.229 4.883 -10.225 1.00 83.19 181 ALA A O 1
ATOM 1394 N N . LEU A 1 182 ? 16.744 6.544 -10.107 1.00 76.06 182 LEU A N 1
ATOM 1395 C CA . LEU A 1 182 ? 16.772 6.853 -11.538 1.00 76.06 182 LEU A CA 1
ATOM 1396 C C . LEU A 1 182 ? 18.210 6.807 -12.060 1.00 76.06 182 LEU A C 1
ATOM 1398 O O . LEU A 1 182 ? 19.000 7.710 -11.799 1.00 76.06 182 LEU A O 1
ATOM 1402 N N . GLY A 1 183 ? 18.507 5.780 -12.855 1.00 61.19 183 GLY A N 1
ATOM 1403 C CA . GLY A 1 183 ? 19.821 5.390 -13.372 1.00 61.19 183 GLY A CA 1
ATOM 1404 C C . GLY A 1 183 ? 20.518 6.333 -14.353 1.00 61.19 183 GLY A C 1
ATOM 1405 O O . GLY A 1 183 ? 21.479 5.913 -15.000 1.00 61.19 183 GLY A O 1
ATOM 1406 N N . PHE A 1 184 ? 20.024 7.554 -14.570 1.00 60.84 184 PHE A N 1
ATOM 1407 C CA . PHE A 1 184 ? 20.590 8.449 -15.589 1.00 60.84 184 PHE A CA 1
ATOM 1408 C C . PHE A 1 184 ? 21.983 8.974 -15.206 1.00 60.84 184 PHE A C 1
ATOM 1410 O O . PHE A 1 184 ? 22.781 9.298 -16.084 1.00 60.84 184 PHE A O 1
ATOM 1417 N N . ALA A 1 185 ? 22.299 9.021 -13.908 1.00 51.00 185 ALA A N 1
ATOM 1418 C CA . ALA A 1 185 ? 23.599 9.427 -13.383 1.00 51.00 185 ALA A CA 1
ATOM 1419 C C . ALA A 1 185 ? 24.383 8.218 -12.840 1.00 51.00 185 ALA A C 1
ATOM 1421 O O . ALA A 1 185 ? 23.803 7.309 -12.254 1.00 51.00 185 ALA A O 1
ATOM 1422 N N . ARG A 1 186 ? 25.717 8.236 -13.002 1.00 47.19 186 ARG A N 1
ATOM 1423 C CA . ARG A 1 186 ? 26.647 7.128 -12.685 1.00 47.19 186 ARG A CA 1
ATOM 1424 C C . ARG A 1 186 ? 26.561 6.556 -11.254 1.00 47.19 186 ARG A C 1
ATOM 1426 O O . ARG A 1 186 ? 26.999 5.430 -11.061 1.00 47.19 186 ARG A O 1
ATOM 1433 N N . ASP A 1 187 ? 25.974 7.285 -10.301 1.00 52.34 187 ASP A N 1
ATOM 1434 C CA . ASP A 1 187 ? 25.898 6.917 -8.876 1.00 52.34 187 ASP A CA 1
ATOM 1435 C C . ASP A 1 187 ? 24.480 7.038 -8.285 1.00 52.34 187 ASP A C 1
ATOM 1437 O O . ASP A 1 187 ? 24.315 7.207 -7.076 1.00 52.34 187 ASP A O 1
ATOM 1441 N N . SER A 1 188 ? 23.428 6.993 -9.107 1.00 64.12 188 SER A N 1
ATOM 1442 C CA . SER A 1 188 ? 22.059 7.092 -8.592 1.00 64.12 188 SER A CA 1
ATOM 1443 C C . SER A 1 188 ? 21.722 5.884 -7.703 1.00 64.12 188 SER A C 1
ATOM 1445 O O . SER A 1 188 ? 21.484 4.774 -8.187 1.00 64.12 188 SER A O 1
ATOM 1447 N N . GLY A 1 189 ? 21.745 6.092 -6.389 1.00 73.31 189 GLY A N 1
ATOM 1448 C CA . GLY A 1 189 ? 21.197 5.174 -5.395 1.00 73.31 189 GLY A CA 1
ATOM 1449 C C . GLY A 1 189 ? 19.738 5.490 -5.086 1.00 73.31 189 GLY A C 1
ATOM 1450 O O . GLY A 1 189 ? 19.177 6.436 -5.637 1.00 73.31 189 GLY A O 1
ATOM 1451 N N . PHE A 1 190 ? 19.146 4.707 -4.181 1.00 86.31 190 PHE A N 1
ATOM 1452 C CA . PHE A 1 190 ? 17.837 5.018 -3.617 1.00 86.31 190 PHE A CA 1
ATOM 1453 C C . PHE A 1 190 ? 17.776 6.473 -3.131 1.00 86.31 190 PHE A C 1
ATOM 1455 O O . PHE A 1 190 ? 18.631 6.945 -2.369 1.00 86.31 190 PHE A O 1
ATOM 1462 N N . ASP A 1 191 ? 16.739 7.157 -3.577 1.00 85.00 191 ASP A N 1
ATOM 1463 C CA . ASP A 1 191 ? 16.330 8.482 -3.173 1.00 85.00 191 ASP A CA 1
ATOM 1464 C C . ASP A 1 191 ? 14.901 8.394 -2.637 1.00 85.00 191 ASP A C 1
ATOM 1466 O O . ASP A 1 191 ? 14.010 7.781 -3.232 1.00 85.00 191 ASP A O 1
ATOM 1470 N N . LYS A 1 192 ? 14.708 9.020 -1.484 1.00 82.00 192 LYS A N 1
ATOM 1471 C CA . LYS A 1 192 ? 13.427 9.105 -0.792 1.00 82.00 192 LYS A CA 1
ATOM 1472 C C . LYS A 1 192 ? 12.575 10.265 -1.329 1.00 82.00 192 LYS A C 1
ATOM 1474 O O . LYS A 1 192 ? 11.550 10.609 -0.751 1.00 82.00 192 LYS A O 1
ATOM 1479 N N . SER A 1 193 ? 13.022 10.945 -2.383 1.00 69.88 193 SER A N 1
ATOM 1480 C CA . SER A 1 193 ? 12.295 12.083 -2.926 1.00 69.88 193 SER A CA 1
ATOM 1481 C C . SER A 1 193 ? 10.916 11.678 -3.454 1.00 69.88 193 SER A C 1
ATOM 1483 O O . SER A 1 193 ? 10.753 10.715 -4.207 1.00 69.88 193 SER A O 1
ATOM 1485 N N . GLY A 1 194 ? 9.921 12.471 -3.057 1.00 70.19 194 GLY A N 1
ATOM 1486 C CA . GLY A 1 194 ? 8.570 12.412 -3.589 1.00 70.19 194 GLY A CA 1
ATOM 1487 C C . GLY A 1 194 ? 7.576 11.582 -2.784 1.00 70.19 194 GLY A C 1
ATOM 1488 O O . GLY A 1 194 ? 7.752 10.382 -2.571 1.00 70.19 194 GLY A O 1
ATOM 1489 N N . ASP A 1 195 ? 6.461 12.220 -2.430 1.00 83.81 195 ASP A N 1
ATOM 1490 C CA . ASP A 1 195 ? 5.307 11.550 -1.836 1.00 83.81 195 ASP A CA 1
ATOM 1491 C C . ASP A 1 195 ? 4.421 10.974 -2.936 1.00 83.81 195 ASP A C 1
ATOM 1493 O O . ASP A 1 195 ? 4.189 11.621 -3.962 1.00 83.81 195 ASP A O 1
ATOM 1497 N N . GLY A 1 196 ? 3.883 9.779 -2.718 1.00 90.81 196 GLY A N 1
ATOM 1498 C CA . GLY A 1 196 ? 3.024 9.118 -3.688 1.00 90.81 196 GLY A CA 1
ATOM 1499 C C . GLY A 1 196 ? 2.168 8.039 -3.053 1.00 90.81 196 GLY A C 1
ATOM 1500 O O . GLY A 1 196 ? 2.571 7.405 -2.078 1.00 90.81 196 GLY A O 1
ATOM 1501 N N . VAL A 1 197 ? 0.987 7.825 -3.626 1.00 94.81 197 VAL A N 1
ATOM 1502 C CA . VAL A 1 197 ? 0.061 6.770 -3.209 1.00 94.81 197 VAL A CA 1
ATOM 1503 C C . VAL A 1 197 ? -0.316 5.956 -4.434 1.00 94.81 197 VAL A C 1
ATOM 1505 O O . VAL A 1 197 ? -0.458 6.490 -5.535 1.00 94.81 197 VAL A O 1
ATOM 1508 N N . ALA A 1 198 ? -0.483 4.654 -4.260 1.00 96.56 198 ALA A N 1
ATOM 1509 C CA . ALA A 1 198 ? -1.034 3.784 -5.278 1.00 96.56 198 ALA A CA 1
ATOM 1510 C C . ALA A 1 198 ? -2.272 3.069 -4.751 1.00 96.56 198 ALA A C 1
ATOM 1512 O O . ALA A 1 198 ? -2.329 2.715 -3.582 1.00 96.56 198 ALA A O 1
ATOM 1513 N N . TYR A 1 199 ? -3.265 2.852 -5.598 1.00 95.50 199 TYR A N 1
ATOM 1514 C CA . TYR A 1 199 ? -4.503 2.192 -5.199 1.00 95.50 199 TYR A CA 1
ATOM 1515 C C . TYR A 1 199 ? -5.127 1.458 -6.381 1.00 95.50 199 TYR A C 1
ATOM 1517 O O . TYR A 1 199 ? -4.974 1.850 -7.543 1.00 95.50 199 TYR A O 1
ATOM 1525 N N . ALA A 1 200 ? -5.834 0.376 -6.071 1.00 95.81 200 ALA A N 1
ATOM 1526 C CA . ALA A 1 200 ? -6.644 -0.340 -7.040 1.00 95.81 200 ALA A CA 1
ATOM 1527 C C . ALA A 1 200 ? -7.958 0.408 -7.296 1.00 95.81 200 ALA A C 1
ATOM 1529 O O . ALA A 1 200 ? -8.604 0.910 -6.377 1.00 95.81 200 ALA A O 1
ATOM 1530 N N . ILE A 1 201 ? -8.360 0.476 -8.563 1.00 94.62 201 ILE A N 1
ATOM 1531 C CA . ILE A 1 201 ? -9.620 1.063 -9.012 1.00 94.62 201 ILE A CA 1
ATOM 1532 C C . ILE A 1 201 ? -10.397 -0.020 -9.756 1.00 94.62 201 ILE A C 1
ATOM 1534 O O . ILE A 1 201 ? -10.066 -0.396 -10.885 1.00 94.62 201 ILE A O 1
ATOM 1538 N N . GLY A 1 202 ? -11.458 -0.512 -9.119 1.00 93.12 202 GLY A N 1
ATOM 1539 C CA . GLY A 1 202 ? -12.222 -1.645 -9.631 1.00 93.12 202 GLY A CA 1
ATOM 1540 C C . GLY A 1 202 ? -11.357 -2.902 -9.749 1.00 93.12 202 GLY A C 1
ATOM 1541 O O . GLY A 1 202 ? -10.428 -3.109 -8.977 1.00 93.12 202 GLY A O 1
ATOM 1542 N N . GLU A 1 203 ? -11.657 -3.742 -10.735 1.00 93.94 203 GLU A N 1
ATOM 1543 C CA . GLU A 1 203 ? -11.059 -5.082 -10.850 1.00 93.94 203 GLU A CA 1
ATOM 1544 C C . GLU A 1 203 ? -9.870 -5.152 -11.824 1.00 93.94 203 GLU A C 1
ATOM 1546 O O . GLU A 1 203 ? -9.315 -6.227 -12.056 1.00 93.94 203 GLU A O 1
ATOM 1551 N N . ARG A 1 204 ? -9.514 -4.028 -12.466 1.00 96.12 204 ARG A N 1
ATOM 1552 C CA . ARG A 1 204 ? -8.591 -4.015 -13.619 1.00 96.12 204 ARG A CA 1
ATOM 1553 C C . ARG A 1 204 ? -7.644 -2.831 -13.705 1.00 96.12 204 ARG A C 1
ATOM 1555 O O . ARG A 1 204 ? -6.799 -2.822 -14.600 1.00 96.12 204 ARG A O 1
ATOM 1562 N N . SER A 1 205 ? -7.766 -1.852 -12.819 1.00 97.19 205 SER A N 1
ATOM 1563 C CA . SER A 1 205 ? -6.975 -0.633 -12.915 1.00 97.19 205 SER A CA 1
ATOM 1564 C C . SER A 1 205 ? -6.187 -0.394 -11.638 1.00 97.19 205 SER A C 1
ATOM 1566 O O . SER A 1 205 ? -6.703 -0.563 -10.540 1.00 97.19 205 SER A O 1
ATOM 1568 N N . LEU A 1 206 ? -4.937 0.026 -11.787 1.00 97.69 206 LEU A N 1
ATOM 1569 C CA . LEU A 1 206 ? -4.075 0.485 -10.706 1.00 97.69 206 LEU A CA 1
ATOM 1570 C C . LEU A 1 206 ? -3.698 1.932 -11.010 1.00 97.69 206 LEU A C 1
ATOM 1572 O O . LEU A 1 206 ? -3.189 2.227 -12.093 1.00 97.69 206 LEU A O 1
ATOM 1576 N N . SER A 1 207 ? -3.949 2.836 -10.073 1.00 97.38 207 SER A N 1
ATOM 1577 C CA . SER A 1 207 ? -3.526 4.229 -10.181 1.00 97.38 207 SER A CA 1
ATOM 1578 C C . SER A 1 207 ? -2.355 4.469 -9.248 1.00 97.38 207 SER A C 1
ATOM 1580 O O . SER A 1 207 ? -2.317 3.945 -8.138 1.00 97.38 207 SER A O 1
ATOM 1582 N N . PHE A 1 208 ? -1.389 5.242 -9.718 1.00 95.69 208 PHE A N 1
ATOM 1583 C CA . PHE A 1 208 ? -0.212 5.647 -8.975 1.00 95.69 208 PHE A CA 1
ATOM 1584 C C . PHE A 1 208 ? -0.105 7.160 -9.079 1.00 95.69 208 PHE A C 1
ATOM 1586 O O . PHE A 1 208 ? -0.181 7.715 -10.177 1.00 95.69 208 PHE A O 1
ATOM 1593 N N . THR A 1 209 ? 0.112 7.822 -7.957 1.00 94.06 209 THR A N 1
ATOM 1594 C CA . THR A 1 209 ? 0.413 9.246 -7.903 1.00 94.06 209 THR A CA 1
ATOM 1595 C C . THR A 1 209 ? 1.813 9.446 -7.361 1.00 94.06 209 THR A C 1
ATOM 1597 O O . THR A 1 209 ? 2.337 8.620 -6.613 1.00 94.06 209 THR A O 1
ATOM 1600 N N . GLY A 1 210 ? 2.427 10.545 -7.764 1.00 89.31 210 GLY A N 1
ATOM 1601 C CA . GLY A 1 210 ? 3.708 10.971 -7.245 1.00 89.31 210 GLY A CA 1
ATOM 1602 C C . GLY A 1 210 ? 3.789 12.483 -7.223 1.00 89.31 210 GLY A C 1
ATOM 1603 O O . GLY A 1 210 ? 3.129 13.185 -7.989 1.00 89.31 210 GLY A O 1
ATOM 1604 N N . SER A 1 211 ? 4.627 12.987 -6.343 1.00 86.38 211 SER A N 1
ATOM 1605 C CA . SER A 1 211 ? 5.083 14.363 -6.340 1.00 86.38 211 SER A CA 1
ATOM 1606 C C . SER A 1 211 ? 6.599 14.350 -6.361 1.00 86.38 211 SER A C 1
ATOM 1608 O O . SER A 1 211 ? 7.220 13.384 -5.933 1.00 86.38 211 SER A O 1
ATOM 1610 N N . SER A 1 212 ? 7.211 15.389 -6.900 1.00 74.50 212 SER A N 1
ATOM 1611 C CA . SER A 1 212 ? 8.656 15.558 -6.822 1.00 74.50 212 SER A CA 1
ATOM 1612 C C . SER A 1 212 ? 8.996 17.028 -6.683 1.00 74.50 212 SER A C 1
ATOM 1614 O O . SER A 1 212 ? 8.354 17.893 -7.284 1.00 74.50 212 SER A O 1
ATOM 1616 N N . ASP A 1 213 ? 10.016 17.319 -5.889 1.00 69.06 213 ASP A N 1
ATOM 1617 C CA . ASP A 1 213 ? 10.609 18.646 -5.874 1.00 69.06 213 ASP A CA 1
ATOM 1618 C C . ASP A 1 213 ? 11.573 18.749 -7.061 1.00 69.06 213 ASP A C 1
ATOM 1620 O O . ASP A 1 213 ? 12.422 17.885 -7.287 1.00 69.06 213 ASP A O 1
ATOM 1624 N N . ARG A 1 214 ? 11.412 19.791 -7.875 1.00 60.41 214 ARG A N 1
ATOM 1625 C CA . ARG A 1 214 ? 12.268 20.059 -9.031 1.00 60.41 214 ARG A CA 1
ATOM 1626 C C . ARG A 1 214 ? 13.445 20.927 -8.603 1.00 60.41 214 ARG A C 1
ATOM 1628 O O . ARG A 1 214 ? 13.335 21.770 -7.715 1.00 60.41 214 ARG A O 1
ATOM 1635 N N . ALA A 1 215 ? 14.574 20.756 -9.288 1.00 48.88 215 ALA A N 1
ATOM 1636 C CA . ALA A 1 215 ? 15.813 21.478 -8.995 1.00 48.88 215 ALA A CA 1
ATOM 1637 C C . ALA A 1 215 ? 15.703 23.012 -9.151 1.00 48.88 215 ALA A C 1
ATOM 1639 O O . ALA A 1 215 ? 16.516 23.742 -8.592 1.00 48.88 215 ALA A O 1
ATOM 1640 N N . ASP A 1 216 ? 14.702 23.506 -9.885 1.00 54.22 216 ASP A N 1
ATOM 1641 C CA . ASP A 1 216 ? 14.390 24.932 -10.052 1.00 54.22 216 ASP A CA 1
ATOM 1642 C C . ASP A 1 216 ? 13.488 25.499 -8.934 1.00 54.22 216 ASP A C 1
ATOM 1644 O O . ASP A 1 216 ? 13.070 26.655 -8.998 1.00 54.22 216 ASP A O 1
ATOM 1648 N N . GLY A 1 217 ? 13.175 24.698 -7.910 1.00 59.34 217 GLY A N 1
ATOM 1649 C CA . GLY A 1 217 ? 12.249 25.052 -6.834 1.00 59.34 217 GLY A CA 1
ATOM 1650 C C . GLY A 1 217 ? 10.770 24.879 -7.200 1.00 59.34 217 GLY A C 1
ATOM 1651 O O . GLY A 1 217 ? 9.902 25.191 -6.383 1.00 59.34 217 GLY A O 1
ATOM 1652 N N . GLY A 1 218 ? 10.455 24.393 -8.406 1.00 64.56 218 GLY A N 1
ATOM 1653 C CA . GLY A 1 218 ? 9.103 24.001 -8.794 1.00 64.56 218 GLY A CA 1
ATOM 1654 C C . GLY A 1 218 ? 8.696 22.655 -8.191 1.00 64.56 218 GLY A C 1
ATOM 1655 O O . GLY A 1 218 ? 9.537 21.836 -7.841 1.00 64.56 218 GLY A O 1
ATOM 1656 N N . LYS A 1 219 ? 7.391 22.385 -8.107 1.00 74.88 219 LYS A N 1
ATOM 1657 C CA . LYS A 1 219 ? 6.874 21.049 -7.774 1.00 74.88 219 LYS A CA 1
ATOM 1658 C C . LYS A 1 219 ? 6.374 20.353 -9.039 1.00 74.88 219 LYS A C 1
ATOM 1660 O O . LYS A 1 219 ? 5.720 20.971 -9.881 1.00 74.88 219 LYS A O 1
ATOM 1665 N N . GLY A 1 220 ? 6.723 19.085 -9.204 1.00 81.56 220 GLY A N 1
ATOM 1666 C CA . GLY A 1 220 ? 6.167 18.182 -10.204 1.00 81.56 220 GLY A CA 1
ATOM 1667 C C . GLY A 1 220 ? 5.098 17.300 -9.570 1.00 81.56 220 GLY A C 1
ATOM 1668 O O . GLY A 1 220 ? 5.226 16.910 -8.412 1.00 81.56 220 GLY A O 1
ATOM 1669 N N . ILE A 1 221 ? 4.046 16.991 -10.320 1.00 87.56 221 ILE A N 1
ATOM 1670 C CA . ILE A 1 221 ? 3.072 15.955 -9.956 1.00 87.56 221 ILE A CA 1
ATOM 1671 C C . ILE A 1 221 ? 3.060 14.937 -11.083 1.00 87.56 221 ILE A C 1
ATOM 1673 O O . ILE A 1 221 ? 3.059 15.319 -12.250 1.00 87.56 221 ILE A O 1
ATOM 1677 N N . SER A 1 222 ? 3.033 13.658 -10.748 1.00 89.75 222 SER A N 1
ATOM 1678 C CA . SER A 1 222 ? 2.895 12.581 -11.712 1.00 89.75 222 SER A CA 1
ATOM 1679 C C . SER A 1 222 ? 1.676 11.720 -11.406 1.00 89.75 222 SER A C 1
ATOM 1681 O O . SER A 1 222 ? 1.291 11.522 -10.251 1.00 89.75 222 SER A O 1
ATOM 1683 N N . SER A 1 223 ? 1.051 11.207 -12.460 1.00 93.25 223 SER A N 1
ATOM 1684 C CA . SER A 1 223 ? 0.020 10.179 -12.370 1.00 93.25 223 SER A CA 1
ATOM 1685 C C . SER A 1 223 ? 0.328 9.084 -13.375 1.00 93.25 223 SER A C 1
ATOM 1687 O O . SER A 1 223 ? 0.515 9.368 -14.553 1.00 93.25 223 SER A O 1
ATOM 1689 N N . LYS A 1 224 ? 0.389 7.831 -12.924 1.00 95.50 224 LYS A N 1
ATOM 1690 C CA . LYS A 1 224 ? 0.467 6.651 -13.788 1.00 95.50 224 LYS A CA 1
ATOM 1691 C C . LYS A 1 224 ? -0.809 5.848 -13.601 1.00 95.50 224 LYS A C 1
ATOM 1693 O O . LYS A 1 224 ? -1.080 5.387 -12.501 1.00 95.50 224 LYS A O 1
ATOM 1698 N N . ASN A 1 225 ? -1.572 5.646 -14.665 1.00 97.19 225 ASN A N 1
ATOM 1699 C CA . ASN A 1 225 ? -2.766 4.802 -14.634 1.00 97.19 225 ASN A CA 1
ATOM 1700 C C . ASN A 1 225 ? -2.489 3.544 -15.441 1.00 97.19 225 ASN A C 1
ATOM 1702 O O . ASN A 1 225 ? -2.253 3.645 -16.638 1.00 97.19 225 ASN A O 1
ATOM 1706 N N . TRP A 1 226 ? -2.483 2.386 -14.788 1.00 97.50 226 TRP A N 1
ATOM 1707 C CA . TRP A 1 226 ? -2.258 1.066 -15.370 1.00 97.50 226 TRP A CA 1
ATOM 1708 C C . TRP A 1 226 ? -3.584 0.327 -15.493 1.00 97.50 226 TRP A C 1
ATOM 1710 O O . TRP A 1 226 ? -4.331 0.249 -14.525 1.00 97.50 226 TRP A O 1
ATOM 1720 N N . ILE A 1 227 ? -3.864 -0.251 -16.655 1.00 98.00 227 ILE A N 1
ATOM 1721 C CA . ILE A 1 227 ? -5.113 -0.946 -16.963 1.00 98.00 227 ILE A CA 1
ATOM 1722 C C . ILE A 1 227 ? -4.776 -2.295 -17.593 1.00 98.00 227 ILE A C 1
ATOM 1724 O O . ILE A 1 227 ? -4.127 -2.348 -18.641 1.00 98.00 227 ILE A O 1
ATOM 1728 N N . PHE A 1 228 ? -5.235 -3.380 -16.974 1.00 98.00 228 PHE A N 1
ATOM 1729 C CA . PHE A 1 228 ? -5.132 -4.722 -17.540 1.00 98.00 228 PHE A CA 1
ATOM 1730 C C . PHE A 1 228 ? -6.090 -4.900 -18.719 1.00 98.00 228 PHE A C 1
ATOM 1732 O O . PHE A 1 228 ? -7.249 -4.481 -18.679 1.00 98.00 228 PHE A O 1
ATOM 1739 N N . ILE A 1 229 ? -5.597 -5.550 -19.769 1.00 96.12 229 ILE A N 1
ATOM 1740 C CA . ILE A 1 229 ? -6.313 -5.831 -21.010 1.00 96.12 229 ILE A CA 1
ATOM 1741 C C . ILE A 1 229 ? -6.435 -7.345 -21.142 1.00 96.12 229 ILE A C 1
ATOM 1743 O O . ILE A 1 229 ? -5.439 -8.057 -21.071 1.00 96.12 229 ILE A O 1
ATOM 1747 N N . GLY A 1 230 ? -7.655 -7.825 -21.376 1.00 91.19 230 GLY A N 1
ATOM 1748 C CA . GLY A 1 230 ? -7.947 -9.257 -21.411 1.00 91.19 230 GLY A CA 1
ATOM 1749 C C . GLY A 1 230 ? -8.214 -9.848 -20.024 1.00 91.19 230 GLY A C 1
ATOM 1750 O O . GLY A 1 230 ? -8.068 -9.183 -18.995 1.00 91.19 230 GLY A O 1
ATOM 1751 N N . ASP A 1 231 ? -8.685 -11.094 -20.007 1.00 91.50 231 ASP A N 1
ATOM 1752 C CA . ASP A 1 231 ? -9.052 -11.835 -18.789 1.00 91.50 231 ASP A CA 1
ATOM 1753 C C . ASP A 1 231 ? -7.866 -12.557 -18.133 1.00 91.50 231 ASP A C 1
ATOM 1755 O O . ASP A 1 231 ? -7.966 -12.985 -16.988 1.00 91.50 231 ASP A O 1
ATOM 1759 N N . ASP A 1 232 ? -6.736 -12.665 -18.832 1.00 94.06 232 ASP A N 1
ATOM 1760 C CA . ASP A 1 232 ? -5.546 -13.392 -18.382 1.00 94.06 232 ASP A CA 1
ATOM 1761 C C . ASP A 1 232 ? -4.517 -12.515 -17.648 1.00 94.06 232 ASP A C 1
ATOM 1763 O O . ASP A 1 232 ? -3.542 -13.038 -17.117 1.00 94.06 232 ASP A O 1
ATOM 1767 N N . PHE A 1 233 ? -4.736 -11.194 -17.595 1.00 95.62 233 PHE A N 1
ATOM 1768 C CA . PHE A 1 233 ? -3.842 -10.207 -16.970 1.00 95.62 233 PHE A CA 1
ATOM 1769 C C . PHE A 1 233 ? -2.411 -10.195 -17.549 1.00 95.62 233 PHE A C 1
ATOM 1771 O O . PHE A 1 233 ? -1.499 -9.639 -16.934 1.00 95.62 233 PHE A O 1
ATOM 1778 N N . ASN A 1 234 ? -2.205 -10.754 -18.749 1.00 96.75 234 ASN A N 1
ATOM 1779 C CA . ASN A 1 234 ? -0.888 -10.818 -19.390 1.00 96.75 234 ASN A CA 1
ATOM 1780 C C . ASN A 1 234 ? -0.548 -9.563 -20.198 1.00 96.75 234 ASN A C 1
ATOM 1782 O O . ASN A 1 234 ? 0.617 -9.314 -20.503 1.00 96.75 234 ASN A O 1
ATOM 1786 N N . LEU A 1 235 ? -1.550 -8.762 -20.552 1.00 97.69 235 LEU A N 1
ATOM 1787 C CA . LEU A 1 235 ? -1.370 -7.503 -21.259 1.00 97.69 235 LEU A CA 1
ATOM 1788 C C . LEU A 1 235 ? -1.879 -6.358 -20.390 1.00 97.69 235 LEU A C 1
ATOM 1790 O O . LEU A 1 235 ? -2.950 -6.438 -19.792 1.00 97.69 235 LEU A O 1
ATOM 1794 N N . ALA A 1 236 ? -1.141 -5.256 -20.356 1.00 98.00 236 ALA A N 1
ATOM 1795 C CA . ALA A 1 236 ? -1.620 -4.027 -19.749 1.00 98.00 236 ALA A CA 1
ATOM 1796 C C . ALA A 1 236 ? -1.158 -2.795 -20.515 1.00 98.00 236 ALA A C 1
ATOM 1798 O O . ALA A 1 236 ? -0.108 -2.785 -21.159 1.00 98.00 236 ALA A O 1
ATOM 1799 N N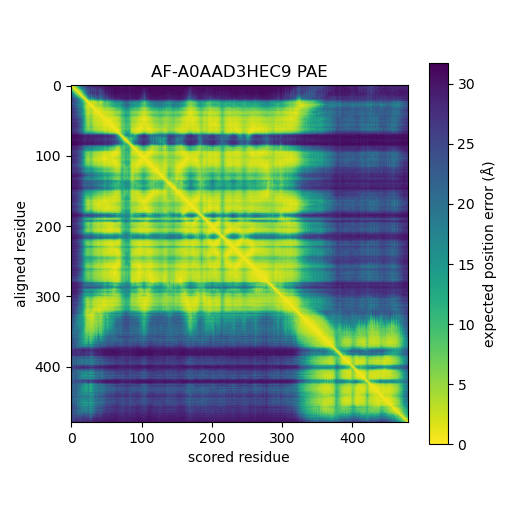 . ARG A 1 237 ? -1.940 -1.724 -20.414 1.00 97.81 237 ARG A N 1
ATOM 1800 C CA . ARG A 1 237 ? -1.537 -0.389 -20.851 1.00 97.81 237 ARG A CA 1
ATOM 1801 C C . ARG A 1 237 ? -1.390 0.510 -19.648 1.00 97.81 237 ARG A C 1
ATOM 1803 O O . ARG A 1 237 ? -2.232 0.468 -18.760 1.00 97.81 237 ARG A O 1
ATOM 1810 N N . ALA A 1 238 ? -0.359 1.344 -19.638 1.00 97.38 238 ALA A N 1
ATOM 1811 C CA . ALA A 1 238 ? -0.276 2.422 -18.669 1.00 97.38 238 ALA A CA 1
ATOM 1812 C C . ALA A 1 238 ? -0.053 3.766 -19.346 1.00 97.38 238 ALA A C 1
ATOM 1814 O O . ALA A 1 238 ? 0.587 3.825 -20.388 1.00 97.38 238 ALA A O 1
ATOM 1815 N N . VAL A 1 239 ? -0.546 4.841 -18.746 1.00 96.44 239 VAL A N 1
ATOM 1816 C CA . VAL A 1 239 ? -0.236 6.211 -19.169 1.00 96.44 239 VAL A CA 1
ATOM 1817 C C . VAL A 1 239 ? 0.350 6.937 -17.971 1.00 96.44 239 VAL A C 1
ATOM 1819 O O . VAL A 1 239 ? -0.314 7.020 -16.940 1.00 96.44 239 VAL A O 1
ATOM 1822 N N . LEU A 1 240 ? 1.599 7.389 -18.095 1.00 92.69 240 LEU A N 1
ATOM 1823 C CA . LEU A 1 240 ? 2.273 8.266 -17.143 1.00 92.69 240 LEU A CA 1
ATOM 1824 C C . LEU A 1 240 ? 2.170 9.699 -17.642 1.00 92.69 240 LEU A C 1
ATOM 1826 O O . LEU A 1 240 ? 2.648 10.013 -18.725 1.00 92.69 240 LEU A O 1
ATOM 1830 N N . GLU A 1 241 ? 1.616 10.567 -16.819 1.00 91.81 241 GLU A N 1
ATOM 1831 C CA . GLU A 1 241 ? 1.496 11.987 -17.090 1.00 91.81 241 GLU A CA 1
ATOM 1832 C C . GLU A 1 241 ? 2.237 12.766 -16.018 1.00 91.81 241 GLU A C 1
ATOM 1834 O O . GLU A 1 241 ? 2.111 12.466 -14.831 1.00 91.81 241 GLU A O 1
ATOM 1839 N N . ASN A 1 242 ? 3.008 13.764 -16.436 1.00 86.69 242 ASN A N 1
ATOM 1840 C CA . ASN A 1 242 ? 3.707 14.668 -15.537 1.00 86.69 242 ASN A CA 1
ATOM 1841 C C . ASN A 1 242 ? 3.155 16.073 -15.712 1.00 86.69 242 ASN A C 1
ATOM 1843 O O . ASN A 1 242 ? 3.015 16.561 -16.831 1.00 86.69 242 ASN A O 1
ATOM 1847 N N . TYR A 1 243 ? 2.899 16.739 -14.599 1.00 86.44 243 TYR A N 1
ATOM 1848 C CA . TYR A 1 243 ? 2.275 18.046 -14.521 1.00 86.44 243 TYR A CA 1
ATOM 1849 C C . TYR A 1 243 ? 3.173 19.015 -13.764 1.00 86.44 243 TYR A C 1
ATOM 1851 O O . TYR A 1 243 ? 3.842 18.657 -12.790 1.00 86.44 243 TYR A O 1
ATOM 1859 N N . ASN A 1 244 ? 3.173 20.271 -14.199 1.00 84.88 244 ASN A N 1
ATOM 1860 C CA . ASN A 1 244 ? 3.732 21.353 -13.407 1.00 84.88 244 ASN A CA 1
ATOM 1861 C C . ASN A 1 244 ? 2.744 21.655 -12.278 1.00 84.88 244 ASN A C 1
ATOM 1863 O O . ASN A 1 244 ? 1.619 22.066 -12.548 1.00 84.88 244 ASN A O 1
ATOM 1867 N N . ALA A 1 245 ? 3.143 21.465 -11.022 1.00 83.25 245 ALA A N 1
ATOM 1868 C CA . ALA A 1 245 ? 2.229 21.616 -9.892 1.00 83.25 245 ALA A CA 1
ATOM 1869 C C . ALA A 1 245 ? 1.715 23.053 -9.720 1.00 83.25 245 ALA A C 1
ATOM 1871 O O . ALA A 1 245 ? 0.618 23.248 -9.206 1.00 83.25 245 ALA A O 1
ATOM 1872 N N . ASN A 1 246 ? 2.483 24.058 -10.154 1.00 83.69 246 ASN A N 1
ATOM 1873 C CA . ASN A 1 246 ? 2.106 25.463 -10.000 1.00 83.69 246 ASN A CA 1
ATOM 1874 C C . ASN A 1 246 ? 1.075 25.898 -11.048 1.00 83.69 246 ASN A C 1
ATOM 1876 O O . ASN A 1 246 ? 0.205 26.711 -10.753 1.00 83.69 246 ASN A O 1
ATOM 1880 N N . THR A 1 247 ? 1.182 25.384 -12.275 1.00 85.81 247 THR A N 1
ATOM 1881 C CA . THR A 1 247 ? 0.311 25.788 -13.393 1.00 85.81 247 THR A CA 1
ATOM 1882 C C . THR A 1 247 ? -0.739 24.746 -13.760 1.00 85.81 247 THR A C 1
ATOM 1884 O O . THR A 1 247 ? -1.598 25.029 -14.590 1.00 85.81 247 THR A O 1
ATOM 1887 N N . ALA A 1 248 ? -0.655 23.541 -13.188 1.00 85.19 248 ALA A N 1
ATOM 1888 C CA . ALA A 1 248 ? -1.396 22.349 -13.601 1.00 85.19 248 ALA A CA 1
ATOM 1889 C C . ALA A 1 248 ? -1.234 21.995 -15.094 1.00 85.19 248 ALA A C 1
ATOM 1891 O O . ALA A 1 248 ? -2.010 21.214 -15.642 1.00 85.19 248 ALA A O 1
ATOM 1892 N N . ALA A 1 249 ? -0.228 22.557 -15.771 1.00 86.50 249 ALA A N 1
ATOM 1893 C CA . ALA A 1 249 ? 0.024 22.271 -17.174 1.00 86.50 249 ALA A CA 1
ATOM 1894 C C . ALA A 1 249 ? 0.646 20.879 -17.324 1.00 86.50 249 ALA A C 1
ATOM 1896 O O . ALA A 1 249 ? 1.600 20.547 -16.612 1.00 86.50 249 ALA A O 1
ATOM 1897 N N . LEU A 1 250 ? 0.126 20.094 -18.269 1.00 86.06 250 LEU A N 1
ATOM 1898 C CA . LEU A 1 250 ? 0.730 18.835 -18.691 1.00 86.06 250 LEU A CA 1
ATOM 1899 C C . LEU A 1 250 ? 2.100 19.124 -19.318 1.00 86.06 250 LEU A C 1
ATOM 1901 O O . LEU A 1 250 ? 2.206 19.903 -20.261 1.00 86.06 250 LEU A O 1
ATOM 1905 N N . ILE A 1 251 ? 3.141 18.502 -18.775 1.00 80.88 251 ILE A N 1
ATOM 1906 C CA . ILE A 1 251 ? 4.527 18.595 -19.250 1.00 80.88 251 ILE A CA 1
ATOM 1907 C C . ILE A 1 251 ? 4.829 17.442 -20.202 1.00 80.88 251 ILE A C 1
ATOM 1909 O O . ILE A 1 251 ? 5.481 17.623 -21.225 1.00 80.88 251 ILE A O 1
ATOM 1913 N N . SER A 1 252 ? 4.408 16.234 -19.835 1.00 82.69 252 SER A N 1
ATOM 1914 C CA . SER A 1 252 ? 4.671 15.039 -20.624 1.00 82.69 252 SER A CA 1
ATOM 1915 C C . SER A 1 252 ? 3.593 13.996 -20.413 1.00 82.69 252 SER A C 1
ATOM 1917 O O . SER A 1 252 ? 3.037 13.890 -19.321 1.00 82.69 252 SER A O 1
ATOM 1919 N N . SER A 1 253 ? 3.328 13.220 -21.460 1.00 88.62 253 SER A N 1
ATOM 1920 C CA . SER A 1 253 ? 2.510 12.016 -21.394 1.00 88.62 253 SER A CA 1
ATOM 1921 C C . SER A 1 253 ? 3.248 10.886 -22.101 1.00 88.62 253 SER A C 1
ATOM 1923 O O . SER A 1 253 ? 3.702 11.034 -23.237 1.00 88.62 253 SER A O 1
ATOM 1925 N N . THR A 1 254 ? 3.405 9.764 -21.410 1.00 89.50 254 THR A N 1
ATOM 1926 C CA . THR A 1 254 ? 4.068 8.567 -21.916 1.00 89.50 254 THR A CA 1
ATOM 1927 C C . THR A 1 254 ? 3.128 7.388 -21.758 1.00 89.50 254 THR A C 1
ATOM 1929 O O . THR A 1 254 ? 2.755 7.006 -20.648 1.00 89.50 254 THR A O 1
ATOM 1932 N N . SER A 1 255 ? 2.743 6.799 -22.883 1.00 93.94 255 SER A N 1
ATOM 1933 C CA . SER A 1 255 ? 1.995 5.550 -22.914 1.00 93.94 255 SER A CA 1
ATOM 1934 C C . SER A 1 255 ? 2.953 4.364 -22.903 1.00 93.94 255 SER A C 1
ATOM 1936 O O . SER A 1 255 ? 3.996 4.386 -23.549 1.00 93.94 255 SER A O 1
ATOM 1938 N N . TYR A 1 256 ? 2.581 3.320 -22.181 1.00 96.12 256 TYR A N 1
ATOM 1939 C CA . TYR A 1 256 ? 3.310 2.072 -22.053 1.00 96.12 256 TYR A CA 1
ATOM 1940 C C . TYR A 1 256 ? 2.392 0.915 -22.414 1.00 96.12 256 TYR A C 1
ATOM 1942 O O . TYR A 1 256 ? 1.215 0.910 -22.045 1.00 96.12 256 TYR A O 1
ATOM 1950 N N . GLN A 1 257 ? 2.952 -0.106 -23.049 1.00 97.56 257 GLN A N 1
ATOM 1951 C CA . GLN A 1 257 ? 2.324 -1.410 -23.196 1.00 97.56 257 GLN A CA 1
ATOM 1952 C C . GLN A 1 257 ? 3.199 -2.455 -22.514 1.00 97.56 257 GLN A C 1
ATOM 1954 O O . GLN A 1 257 ? 4.335 -2.668 -22.921 1.00 97.56 257 GLN A O 1
ATOM 1959 N N . TYR A 1 258 ? 2.657 -3.100 -21.488 1.00 98.31 258 TYR A N 1
ATOM 1960 C CA . TYR A 1 258 ? 3.300 -4.164 -20.729 1.00 98.31 258 TYR A CA 1
ATOM 1961 C C . TYR A 1 258 ? 2.808 -5.506 -21.244 1.00 98.31 258 TYR A C 1
ATOM 1963 O O . TYR A 1 258 ? 1.606 -5.764 -21.232 1.00 98.31 258 TYR A O 1
ATOM 1971 N N . THR A 1 259 ? 3.737 -6.354 -21.665 1.00 98.25 259 THR A N 1
ATOM 1972 C CA . THR A 1 259 ? 3.469 -7.733 -22.076 1.00 98.25 259 THR A CA 1
ATOM 1973 C C . THR A 1 259 ? 4.173 -8.658 -21.101 1.00 98.25 259 THR A C 1
ATOM 1975 O O . THR A 1 259 ? 5.396 -8.593 -20.968 1.00 98.25 259 THR A O 1
ATOM 1978 N N . LYS A 1 260 ? 3.401 -9.469 -20.381 1.00 97.75 260 LYS A N 1
ATOM 1979 C CA . LYS A 1 260 ? 3.904 -10.379 -19.357 1.00 97.75 260 LYS A CA 1
ATOM 1980 C C . LYS A 1 260 ? 4.705 -11.507 -20.006 1.00 97.75 260 LYS A C 1
ATOM 1982 O O . LYS A 1 260 ? 4.298 -12.053 -21.029 1.00 97.75 260 LYS A O 1
ATOM 1987 N N . ILE A 1 261 ? 5.847 -11.828 -19.413 1.00 97.75 261 ILE A N 1
ATOM 1988 C CA . ILE A 1 261 ? 6.738 -12.914 -19.820 1.00 97.75 261 ILE A CA 1
ATOM 1989 C C . ILE A 1 261 ? 6.530 -14.064 -18.838 1.00 97.75 261 ILE A C 1
ATOM 1991 O O . ILE A 1 261 ? 6.493 -13.855 -17.626 1.00 97.75 261 ILE A O 1
ATOM 1995 N N . ALA A 1 262 ? 6.316 -15.264 -19.375 1.00 92.62 262 ALA A N 1
ATOM 1996 C CA . ALA A 1 262 ? 5.818 -16.398 -18.603 1.00 92.62 262 ALA A CA 1
ATOM 1997 C C . ALA A 1 262 ? 6.839 -16.950 -17.600 1.00 92.62 262 ALA A C 1
ATOM 1999 O O . ALA A 1 262 ? 6.443 -17.439 -16.543 1.00 92.62 262 ALA A O 1
ATOM 2000 N N . SER A 1 263 ? 8.130 -16.885 -17.930 1.00 94.81 263 SER A N 1
ATOM 2001 C CA . SER A 1 263 ? 9.200 -17.428 -17.102 1.00 94.81 263 SER A CA 1
ATOM 2002 C C . SER A 1 263 ? 10.302 -16.401 -16.846 1.00 94.81 263 SER A C 1
ATOM 2004 O O . SER A 1 263 ? 10.518 -15.472 -17.627 1.00 94.81 263 SER A O 1
ATOM 2006 N N . GLU A 1 264 ? 10.989 -16.585 -15.721 1.00 93.81 264 GLU A N 1
ATOM 2007 C CA . GLU A 1 264 ? 12.187 -15.826 -15.363 1.00 93.81 264 GLU A CA 1
ATOM 2008 C C . GLU A 1 264 ? 13.310 -16.036 -16.385 1.00 93.81 264 GLU A C 1
ATOM 2010 O O . GLU A 1 264 ? 13.930 -15.068 -16.812 1.00 93.81 264 GLU A O 1
ATOM 2015 N N . GLU A 1 265 ? 13.522 -17.283 -16.813 1.00 94.00 265 GLU A N 1
ATOM 2016 C CA . GLU A 1 265 ? 14.545 -17.660 -17.796 1.00 94.00 265 GLU A CA 1
ATOM 2017 C C . GLU A 1 265 ? 14.340 -16.917 -19.121 1.00 94.00 265 GLU A C 1
ATOM 2019 O O . GLU A 1 265 ? 15.242 -16.209 -19.566 1.00 94.00 265 GLU A O 1
ATOM 2024 N N . ASP A 1 266 ? 13.124 -16.959 -19.681 1.00 95.94 266 ASP A N 1
ATOM 2025 C CA . ASP A 1 266 ? 12.799 -16.237 -20.918 1.00 95.94 266 ASP A CA 1
ATOM 2026 C C . ASP A 1 266 ? 13.003 -14.725 -20.752 1.00 95.94 266 ASP A C 1
ATOM 2028 O O . ASP A 1 266 ? 13.477 -14.044 -21.661 1.00 95.94 266 ASP A O 1
ATOM 2032 N N . TRP A 1 267 ? 12.643 -14.172 -19.589 1.00 96.00 267 TRP A N 1
ATOM 2033 C CA . TRP A 1 267 ? 12.808 -12.745 -19.328 1.00 96.00 267 TRP A CA 1
ATOM 2034 C C . TRP A 1 267 ? 14.286 -12.343 -19.267 1.00 96.00 267 TRP A C 1
ATOM 2036 O O . TRP A 1 267 ? 14.658 -11.323 -19.854 1.00 96.00 267 TRP A O 1
ATOM 2046 N N . VAL A 1 268 ? 15.132 -13.144 -18.609 1.00 93.06 268 VAL A N 1
ATOM 2047 C CA . VAL A 1 268 ? 16.585 -12.923 -18.548 1.00 93.06 268 VAL A CA 1
ATOM 2048 C C . VAL A 1 268 ? 17.201 -13.040 -19.942 1.00 93.06 268 VAL A C 1
ATOM 2050 O O . VAL A 1 268 ? 17.956 -12.153 -20.347 1.00 93.06 268 VAL A O 1
ATOM 2053 N N . ASP A 1 269 ? 16.830 -14.066 -20.708 1.00 93.56 269 ASP A N 1
ATOM 2054 C CA . ASP A 1 269 ? 17.322 -14.282 -22.070 1.00 93.56 269 ASP A CA 1
ATOM 2055 C C . ASP A 1 269 ? 16.941 -13.131 -23.006 1.00 93.56 269 ASP A C 1
ATOM 2057 O O . ASP A 1 269 ? 17.777 -12.629 -23.763 1.00 93.56 269 ASP A O 1
ATOM 2061 N N . MET A 1 270 ? 15.696 -12.654 -22.935 1.00 95.19 270 MET A N 1
ATOM 2062 C CA . MET A 1 270 ? 15.234 -11.524 -23.744 1.00 95.19 270 MET A CA 1
ATOM 2063 C C . MET A 1 270 ? 15.937 -10.216 -23.369 1.00 95.19 270 MET A C 1
ATOM 2065 O O . MET A 1 270 ? 16.311 -9.433 -24.249 1.00 95.19 270 MET A O 1
ATOM 2069 N N . LEU A 1 271 ? 16.158 -9.980 -22.076 1.00 93.25 271 LEU A N 1
ATOM 2070 C CA . LEU A 1 271 ? 16.903 -8.825 -21.593 1.00 93.25 271 LEU A CA 1
ATOM 2071 C C . LEU A 1 271 ? 18.365 -8.866 -22.069 1.00 93.25 271 LEU A C 1
ATOM 2073 O O . LEU A 1 271 ? 18.865 -7.871 -22.602 1.00 93.25 271 LEU A O 1
ATOM 2077 N N . GLN A 1 272 ? 19.022 -10.023 -21.976 1.00 91.56 272 GLN A N 1
ATOM 2078 C CA . GLN A 1 272 ? 20.378 -10.221 -22.488 1.00 91.56 272 GLN A CA 1
ATOM 2079 C C . GLN A 1 272 ? 20.447 -10.007 -24.004 1.00 91.56 272 GLN A C 1
ATOM 2081 O O . GLN A 1 272 ? 21.321 -9.295 -24.507 1.00 91.56 272 GLN A O 1
ATOM 2086 N N . ALA A 1 273 ? 19.493 -10.575 -24.742 1.00 93.50 273 ALA A N 1
ATOM 2087 C CA . ALA A 1 273 ? 19.391 -10.399 -26.183 1.00 93.50 273 ALA A CA 1
ATOM 2088 C C . ALA A 1 273 ? 19.214 -8.921 -26.560 1.00 93.50 273 ALA A C 1
ATOM 2090 O O . ALA A 1 273 ? 19.827 -8.465 -27.524 1.00 93.50 273 ALA A O 1
ATOM 2091 N N . ALA A 1 274 ? 18.447 -8.146 -25.785 1.00 93.56 274 ALA A N 1
ATOM 2092 C CA . ALA A 1 274 ? 18.280 -6.713 -26.012 1.00 93.56 274 ALA A CA 1
ATOM 2093 C C . ALA A 1 274 ? 19.576 -5.919 -25.785 1.00 93.56 274 ALA A C 1
ATOM 2095 O O . ALA A 1 274 ? 19.860 -4.994 -26.548 1.00 93.56 274 ALA A O 1
ATOM 2096 N N . PHE A 1 275 ? 20.385 -6.280 -24.786 1.00 91.00 275 PHE A N 1
ATOM 2097 C CA . PHE A 1 275 ? 21.699 -5.664 -24.565 1.00 91.00 275 PHE A CA 1
ATOM 2098 C C . PHE A 1 275 ? 22.640 -5.907 -25.749 1.00 91.00 275 PHE A C 1
ATOM 2100 O O . PHE A 1 275 ? 23.260 -4.967 -26.254 1.00 91.00 275 PHE A O 1
ATOM 2107 N N . VAL A 1 276 ? 22.694 -7.151 -26.234 1.00 91.38 276 VAL A N 1
ATOM 2108 C CA . VAL A 1 276 ? 23.519 -7.538 -27.387 1.00 91.38 276 VAL A CA 1
ATOM 2109 C C . VAL A 1 276 ? 23.026 -6.867 -28.670 1.00 91.38 276 VAL A C 1
ATOM 2111 O O . VAL A 1 276 ? 23.823 -6.270 -29.392 1.00 91.38 276 VAL A O 1
ATOM 2114 N N . ALA A 1 277 ? 21.719 -6.912 -28.941 1.00 93.38 277 ALA A N 1
ATOM 2115 C CA . ALA A 1 277 ? 21.120 -6.350 -30.152 1.00 93.38 277 ALA A CA 1
ATOM 2116 C C . ALA A 1 277 ? 21.334 -4.834 -30.274 1.00 93.38 277 ALA A C 1
ATOM 2118 O O . ALA A 1 277 ? 21.491 -4.325 -31.380 1.00 93.38 277 ALA A O 1
ATOM 2119 N N . ASN A 1 278 ? 21.383 -4.126 -29.143 1.00 91.62 278 ASN A N 1
ATOM 2120 C CA . ASN A 1 278 ? 21.617 -2.683 -29.099 1.00 91.62 278 ASN A CA 1
ATOM 2121 C C . ASN A 1 278 ? 23.081 -2.316 -28.819 1.00 91.62 278 ASN A C 1
ATOM 2123 O O . ASN A 1 278 ? 23.383 -1.147 -28.593 1.00 91.62 278 ASN A O 1
ATOM 2127 N N . ASN A 1 279 ? 23.999 -3.290 -28.841 1.00 90.88 279 ASN A N 1
ATOM 2128 C CA . ASN A 1 279 ? 25.435 -3.083 -28.642 1.00 90.88 279 ASN A CA 1
ATOM 2129 C C . ASN A 1 279 ? 25.752 -2.247 -27.383 1.00 90.88 279 ASN A C 1
ATOM 2131 O O . ASN A 1 279 ? 26.556 -1.304 -27.409 1.00 90.88 279 ASN A O 1
ATOM 2135 N N . VAL A 1 280 ? 25.066 -2.566 -26.282 1.00 87.50 280 VAL A N 1
ATOM 2136 C CA . VAL A 1 280 ? 25.308 -1.961 -24.970 1.00 87.50 280 VAL A CA 1
ATOM 2137 C C . VAL A 1 280 ? 26.637 -2.499 -24.443 1.00 87.50 280 VAL A C 1
ATOM 2139 O O . VAL A 1 280 ? 26.822 -3.704 -24.319 1.00 87.50 280 VAL A O 1
ATOM 2142 N N . GLN A 1 281 ? 27.585 -1.612 -24.135 1.00 78.31 281 GLN A N 1
ATOM 2143 C CA . GLN A 1 281 ? 28.975 -2.021 -23.879 1.00 78.31 281 GLN A CA 1
ATOM 2144 C C . GLN A 1 281 ? 29.233 -2.743 -22.543 1.00 78.31 281 GLN A C 1
ATOM 2146 O O . GLN A 1 281 ? 30.347 -3.208 -22.312 1.00 78.31 281 GLN A O 1
ATOM 2151 N N . PHE A 1 282 ? 28.235 -2.847 -21.668 1.00 72.94 282 PHE A N 1
ATOM 2152 C CA . PHE A 1 282 ? 28.344 -3.579 -20.408 1.00 72.94 282 PHE A CA 1
ATOM 2153 C C . PHE A 1 282 ? 27.278 -4.655 -20.336 1.00 72.94 282 PHE A C 1
ATOM 2155 O O . PHE A 1 282 ? 26.109 -4.381 -20.589 1.00 72.94 282 PHE A O 1
ATOM 2162 N N . ASP A 1 283 ? 27.704 -5.854 -19.952 1.00 69.25 283 ASP A N 1
ATOM 2163 C CA . ASP A 1 283 ? 26.828 -6.997 -19.734 1.00 69.25 283 ASP A CA 1
ATOM 2164 C C . ASP A 1 283 ? 25.932 -6.785 -18.507 1.00 69.25 283 ASP A C 1
ATOM 2166 O O . ASP A 1 283 ? 26.320 -6.107 -17.550 1.00 69.25 283 ASP A O 1
ATOM 2170 N N . ILE A 1 284 ? 24.761 -7.410 -18.486 1.00 71.06 284 ILE A N 1
ATOM 2171 C CA . ILE A 1 284 ? 23.858 -7.353 -17.344 1.00 71.06 284 ILE A CA 1
ATOM 2172 C C . ILE A 1 284 ? 24.514 -7.870 -16.058 1.00 71.06 284 ILE A C 1
ATOM 2174 O O . ILE A 1 284 ? 24.323 -7.284 -14.991 1.00 71.06 284 ILE A O 1
ATOM 2178 N N . ALA A 1 285 ? 25.378 -8.885 -16.170 1.00 65.44 285 ALA A N 1
ATOM 2179 C CA . ALA A 1 285 ? 26.124 -9.458 -15.052 1.00 65.44 285 ALA A CA 1
ATOM 2180 C C . ALA A 1 285 ? 27.102 -8.461 -14.407 1.00 65.44 285 ALA A C 1
ATOM 2182 O O . ALA A 1 285 ? 27.440 -8.587 -13.229 1.00 65.44 285 ALA A O 1
ATOM 2183 N N . SER A 1 286 ? 27.535 -7.436 -15.150 1.00 66.19 286 SER A N 1
ATOM 2184 C CA . SER A 1 286 ? 28.442 -6.410 -14.627 1.00 66.19 286 SER A CA 1
ATOM 2185 C C . SER A 1 286 ? 27.772 -5.447 -13.639 1.00 66.19 286 SER A C 1
ATOM 2187 O O . SER A 1 286 ? 28.474 -4.693 -12.975 1.00 66.19 286 SER A O 1
ATOM 2189 N N . ARG A 1 287 ? 26.440 -5.487 -13.477 1.00 63.59 287 ARG A N 1
ATOM 2190 C CA . ARG A 1 287 ? 25.710 -4.628 -12.527 1.00 63.59 287 ARG A CA 1
ATOM 2191 C C . ARG A 1 287 ? 25.895 -4.988 -11.054 1.00 63.59 287 ARG A C 1
ATOM 2193 O O . ARG A 1 287 ? 25.682 -4.119 -10.219 1.00 63.59 287 ARG A O 1
ATO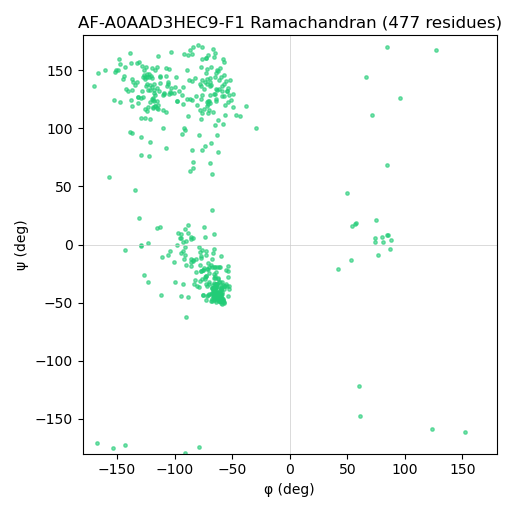M 2200 N N . GLY A 1 288 ? 26.307 -6.217 -10.742 1.00 54.97 288 GLY A N 1
ATOM 2201 C CA . GLY A 1 288 ? 26.414 -6.704 -9.366 1.00 54.97 288 GLY A CA 1
ATOM 2202 C C . GLY A 1 288 ? 25.041 -6.930 -8.719 1.00 54.97 288 GLY A C 1
ATOM 2203 O O . GLY A 1 288 ? 24.306 -5.993 -8.441 1.00 54.97 288 GLY A O 1
ATOM 2204 N N . GLY A 1 289 ? 24.691 -8.190 -8.464 1.00 66.62 289 GLY A N 1
ATOM 2205 C CA . GLY A 1 289 ? 23.417 -8.583 -7.850 1.00 66.62 289 GLY A CA 1
ATOM 2206 C C . GLY A 1 289 ? 22.667 -9.640 -8.669 1.00 66.62 289 GLY A C 1
ATOM 2207 O O . GLY A 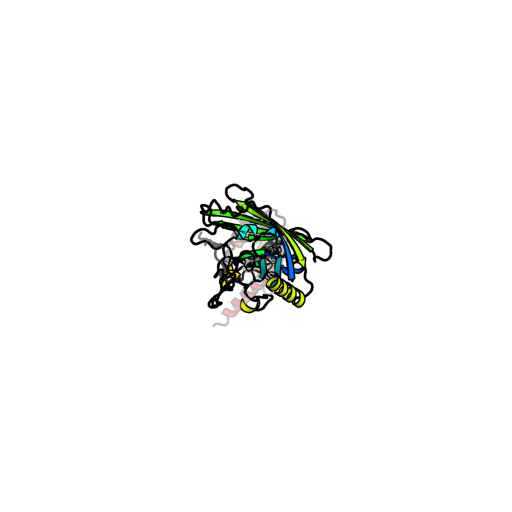1 289 ? 23.066 -9.929 -9.799 1.00 66.62 289 GLY A O 1
ATOM 2208 N N . PRO A 1 290 ? 21.625 -10.265 -8.092 1.00 72.69 290 PRO A N 1
ATOM 2209 C CA . PRO A 1 290 ? 20.810 -11.246 -8.797 1.00 72.69 290 PRO A CA 1
ATOM 2210 C C . PRO A 1 290 ? 19.985 -10.568 -9.895 1.00 72.69 290 PRO A C 1
ATOM 2212 O O . PRO A 1 290 ? 19.458 -9.472 -9.716 1.00 72.69 290 PRO A O 1
ATOM 2215 N N . VAL A 1 291 ? 19.880 -11.220 -11.046 1.00 80.56 291 VAL A N 1
ATOM 2216 C CA . VAL A 1 291 ? 19.037 -10.787 -12.160 1.00 80.56 291 VAL A CA 1
ATOM 2217 C C . VAL A 1 291 ? 18.106 -11.960 -12.455 1.00 80.56 291 VAL A C 1
ATOM 2219 O O . VAL A 1 291 ? 18.616 -13.005 -12.854 1.00 80.56 291 VAL A O 1
ATOM 2222 N N . PRO A 1 292 ? 16.788 -11.813 -12.251 1.00 82.56 292 PRO A N 1
ATOM 2223 C CA . PRO A 1 292 ? 16.083 -10.611 -11.817 1.00 82.56 292 PRO A CA 1
ATOM 2224 C C . PRO A 1 292 ? 16.300 -10.274 -10.325 1.00 82.56 292 PRO A C 1
ATOM 2226 O O . PRO A 1 292 ? 16.694 -11.109 -9.515 1.00 82.56 292 PRO A O 1
ATOM 2229 N N . MET A 1 293 ? 16.039 -9.018 -9.955 1.00 81.94 293 MET A N 1
ATOM 2230 C CA . MET A 1 293 ? 16.175 -8.555 -8.568 1.00 81.94 293 MET A CA 1
ATOM 2231 C C . MET A 1 293 ? 14.985 -9.020 -7.727 1.00 81.94 293 MET A C 1
ATOM 2233 O O . MET A 1 293 ? 13.851 -8.716 -8.075 1.00 81.94 293 MET A O 1
ATOM 2237 N N . GLU A 1 294 ? 15.220 -9.706 -6.609 1.00 72.31 294 GLU A N 1
ATOM 2238 C CA . GLU A 1 294 ? 14.139 -10.042 -5.668 1.00 72.31 294 GLU A CA 1
ATOM 2239 C C . GLU A 1 294 ? 13.950 -8.957 -4.602 1.00 72.31 294 GLU A C 1
ATOM 2241 O O . GLU A 1 294 ? 12.890 -8.347 -4.497 1.00 72.31 294 GLU A O 1
ATOM 2246 N N . ARG A 1 295 ? 14.996 -8.746 -3.792 1.00 76.19 295 ARG A N 1
ATOM 2247 C CA . ARG A 1 295 ? 15.060 -7.773 -2.682 1.00 76.19 295 ARG A CA 1
ATOM 2248 C C . ARG A 1 295 ? 16.301 -6.878 -2.747 1.00 76.19 295 ARG A C 1
ATOM 2250 O O . ARG A 1 295 ? 16.521 -6.056 -1.861 1.00 76.19 295 ARG A O 1
ATOM 2257 N N . ALA A 1 296 ? 17.144 -7.098 -3.753 1.00 80.44 296 ALA A N 1
ATOM 2258 C CA . ALA A 1 296 ? 18.305 -6.269 -4.048 1.00 80.44 296 ALA A CA 1
ATOM 2259 C C . ALA A 1 296 ? 17.891 -5.097 -4.950 1.00 80.44 296 ALA A C 1
ATOM 2261 O O . ALA A 1 296 ? 16.789 -5.096 -5.488 1.00 80.44 296 ALA A O 1
ATOM 2262 N N . CYS A 1 297 ? 18.765 -4.104 -5.105 1.00 82.69 297 CYS A N 1
ATOM 2263 C CA . CYS A 1 297 ? 18.486 -2.910 -5.900 1.00 82.69 297 CYS A CA 1
ATOM 2264 C C . CYS A 1 297 ? 19.487 -2.770 -7.042 1.00 82.69 297 CYS A C 1
ATOM 2266 O O . CYS A 1 297 ? 20.630 -3.210 -6.945 1.00 82.69 297 CYS A O 1
ATOM 2268 N N . LEU A 1 298 ? 19.037 -2.137 -8.118 1.00 79.88 298 LEU A N 1
ATOM 2269 C CA . LEU A 1 298 ? 19.823 -1.759 -9.286 1.00 79.88 298 LEU A CA 1
ATOM 2270 C C . LEU A 1 298 ? 20.697 -0.534 -9.022 1.00 79.88 298 LEU A C 1
ATOM 2272 O O . LEU A 1 298 ? 21.739 -0.382 -9.660 1.00 79.88 298 LEU A O 1
ATOM 2276 N N . GLY A 1 299 ? 20.260 0.354 -8.128 1.00 77.50 299 GLY A N 1
ATOM 2277 C CA . GLY A 1 299 ? 21.015 1.521 -7.701 1.00 77.50 299 GLY A CA 1
ATOM 2278 C C . GLY A 1 299 ? 22.139 1.201 -6.721 1.00 77.50 299 GLY A C 1
ATOM 2279 O O . GLY A 1 299 ? 22.221 0.120 -6.146 1.00 77.50 299 GLY A O 1
ATOM 2280 N N . ALA A 1 300 ? 22.990 2.199 -6.471 1.00 77.75 300 ALA A N 1
ATOM 2281 C CA . ALA A 1 300 ? 24.145 2.071 -5.576 1.00 77.75 300 ALA A CA 1
ATOM 2282 C C . ALA A 1 300 ? 23.783 1.716 -4.115 1.00 77.75 300 ALA A C 1
ATOM 2284 O O . ALA A 1 300 ? 24.642 1.265 -3.357 1.00 77.75 300 ALA A O 1
ATOM 2285 N N . ARG A 1 301 ? 22.527 1.939 -3.701 1.00 85.75 301 ARG A N 1
ATOM 2286 C CA . ARG A 1 301 ? 22.005 1.558 -2.382 1.00 85.75 301 ARG A CA 1
ATOM 2287 C C . ARG A 1 301 ? 20.516 1.225 -2.461 1.00 85.75 301 ARG A C 1
ATOM 2289 O O . ARG A 1 301 ? 19.795 1.860 -3.228 1.00 85.75 301 ARG A O 1
ATOM 2296 N N . CYS A 1 302 ? 20.074 0.326 -1.589 1.00 87.75 302 CYS A N 1
ATOM 2297 C CA . CYS A 1 302 ? 18.664 0.074 -1.295 1.00 87.75 302 CYS A CA 1
ATOM 2298 C C . CYS A 1 302 ? 18.126 0.976 -0.170 1.00 87.75 302 CYS A C 1
ATOM 2300 O O . CYS A 1 302 ? 18.934 1.507 0.606 1.00 87.75 302 CYS A O 1
ATOM 2302 N N . PRO A 1 303 ? 16.789 1.105 -0.030 1.00 91.50 303 PRO A N 1
ATOM 2303 C CA . PRO A 1 303 ? 16.194 1.621 1.195 1.00 91.50 303 PRO A CA 1
ATOM 2304 C C . PRO A 1 303 ? 16.578 0.747 2.395 1.00 91.50 303 PRO A C 1
ATOM 2306 O O . PRO A 1 303 ? 16.500 -0.484 2.331 1.00 91.50 303 PRO A O 1
ATOM 2309 N N . ASN A 1 304 ? 17.010 1.383 3.481 1.00 92.94 304 ASN A N 1
ATOM 2310 C CA . ASN A 1 304 ? 17.297 0.714 4.748 1.00 92.94 304 ASN A CA 1
ATOM 2311 C C . ASN A 1 304 ? 16.020 0.534 5.593 1.00 92.94 304 ASN A C 1
ATOM 2313 O O . ASN A 1 304 ? 14.972 1.092 5.280 1.00 92.94 304 ASN A O 1
ATOM 2317 N N . GLU A 1 305 ? 16.103 -0.236 6.681 1.00 94.19 305 GLU A N 1
ATOM 2318 C CA . GLU A 1 305 ? 14.938 -0.502 7.541 1.00 94.19 305 GLU A CA 1
ATOM 2319 C C . GLU A 1 305 ? 14.324 0.765 8.144 1.00 94.19 305 GLU A C 1
ATOM 2321 O O . GLU A 1 305 ? 13.107 0.868 8.208 1.00 94.19 305 GLU A O 1
ATOM 2326 N N . THR A 1 306 ? 15.123 1.763 8.527 1.00 94.62 306 THR A N 1
ATOM 2327 C CA . THR A 1 306 ? 14.580 3.029 9.038 1.00 94.62 306 THR A CA 1
ATOM 2328 C C . THR A 1 306 ? 13.732 3.735 7.982 1.00 94.62 306 THR A C 1
ATOM 2330 O O . THR A 1 306 ? 12.668 4.234 8.319 1.00 94.62 306 THR A O 1
ATOM 2333 N N . GLU A 1 307 ? 14.176 3.746 6.720 1.00 93.56 307 GLU A N 1
ATOM 2334 C CA . GLU A 1 307 ? 13.443 4.345 5.595 1.00 93.56 307 GLU A CA 1
ATOM 2335 C C . GLU A 1 307 ? 12.152 3.565 5.276 1.00 93.56 307 GLU A C 1
ATOM 2337 O O . GLU A 1 307 ? 11.127 4.180 4.991 1.00 93.56 307 GLU A O 1
ATOM 2342 N N . TRP A 1 308 ? 12.161 2.229 5.380 1.00 94.38 308 TRP A N 1
ATOM 2343 C CA . TRP A 1 308 ? 10.945 1.411 5.259 1.00 94.38 308 TRP A CA 1
ATOM 2344 C C . TRP A 1 308 ? 9.939 1.705 6.379 1.00 94.38 308 TRP A C 1
ATOM 2346 O O . TRP A 1 308 ? 8.764 1.964 6.113 1.00 94.38 308 TRP A O 1
ATOM 2356 N N . CYS A 1 309 ? 10.404 1.711 7.629 1.00 95.31 309 CYS A N 1
ATOM 2357 C CA . CYS A 1 309 ? 9.568 1.837 8.824 1.00 95.31 309 CYS A CA 1
ATOM 2358 C C . CYS A 1 309 ? 9.008 3.241 9.066 1.00 95.31 309 CYS A C 1
ATOM 2360 O O . CYS A 1 309 ? 8.378 3.482 10.093 1.00 95.31 309 CYS A O 1
ATOM 2362 N N . GLU A 1 310 ? 9.200 4.181 8.146 1.00 92.88 310 GLU A N 1
ATOM 2363 C CA . GLU A 1 310 ? 8.447 5.434 8.174 1.00 92.88 310 GLU A CA 1
ATOM 2364 C C . GLU A 1 310 ? 6.992 5.253 7.731 1.00 92.88 310 GLU A C 1
ATOM 2366 O O . GLU A 1 310 ? 6.109 5.980 8.189 1.00 92.88 310 GLU A O 1
ATOM 2371 N N . HIS A 1 311 ? 6.741 4.280 6.852 1.00 91.62 311 HIS A N 1
ATOM 2372 C CA . HIS A 1 311 ? 5.420 4.031 6.275 1.00 91.62 311 HIS A CA 1
ATOM 2373 C C . HIS A 1 311 ? 4.956 2.584 6.437 1.00 91.62 311 HIS A C 1
ATOM 2375 O O . HIS A 1 311 ? 3.752 2.346 6.465 1.00 91.62 311 HIS A O 1
ATOM 2381 N N . ASP A 1 312 ? 5.885 1.634 6.557 1.00 95.94 312 ASP A N 1
ATOM 2382 C CA . ASP A 1 312 ? 5.573 0.209 6.596 1.00 95.94 312 ASP A CA 1
ATOM 2383 C C . ASP A 1 312 ? 4.863 -0.174 7.907 1.00 95.94 312 ASP A C 1
ATOM 2385 O O . ASP A 1 312 ? 5.465 -0.056 8.984 1.00 95.94 312 ASP A O 1
ATOM 2389 N N . PRO A 1 313 ? 3.600 -0.637 7.862 1.00 95.75 313 PRO A N 1
ATOM 2390 C CA . PRO A 1 313 ? 2.836 -0.986 9.054 1.00 95.75 313 PRO A CA 1
ATOM 2391 C C . PRO A 1 313 ? 3.377 -2.215 9.793 1.00 95.75 313 PRO A C 1
ATOM 2393 O O . PRO A 1 313 ? 2.997 -2.439 10.938 1.00 95.75 313 PRO A O 1
ATOM 2396 N N . GLU A 1 314 ? 4.281 -2.988 9.187 1.00 94.88 314 GLU A N 1
ATOM 2397 C CA . GLU A 1 314 ? 4.894 -4.151 9.835 1.00 94.88 314 GLU A CA 1
ATOM 2398 C C . GLU A 1 314 ? 5.915 -3.756 10.912 1.00 94.88 314 GLU A C 1
ATOM 2400 O O . GLU A 1 314 ? 6.144 -4.495 11.869 1.00 94.88 314 GLU A O 1
ATOM 2405 N N . CYS A 1 315 ? 6.533 -2.580 10.778 1.00 95.12 315 CYS A N 1
ATOM 2406 C CA . CYS A 1 315 ? 7.562 -2.112 11.707 1.00 95.12 315 CYS A CA 1
ATOM 2407 C C . CYS A 1 315 ? 7.332 -0.700 12.261 1.00 95.12 315 CYS A C 1
ATOM 2409 O O . CYS A 1 315 ? 8.121 -0.237 13.089 1.00 95.12 315 CYS A O 1
ATOM 2411 N N . SER A 1 316 ? 6.251 -0.031 11.859 1.00 94.00 316 SER A N 1
ATOM 2412 C CA . SER A 1 316 ? 5.844 1.272 12.387 1.00 94.00 316 SER A CA 1
ATOM 2413 C C . SER A 1 316 ? 4.615 1.165 13.288 1.00 94.00 316 SER A C 1
ATOM 2415 O O . SER A 1 316 ? 3.785 0.266 13.157 1.00 94.00 316 SER A O 1
ATOM 2417 N N . GLU A 1 317 ? 4.491 2.088 14.241 1.00 92.12 317 GLU A N 1
ATOM 2418 C CA . GLU A 1 317 ? 3.335 2.109 15.133 1.00 92.12 317 GLU A CA 1
ATOM 2419 C C . GLU A 1 317 ? 2.108 2.681 14.410 1.00 92.12 317 GLU A C 1
ATOM 2421 O O . GLU A 1 317 ? 2.166 3.779 13.854 1.00 92.12 317 GLU A O 1
ATOM 2426 N N . SER A 1 318 ? 0.982 1.962 14.462 1.00 92.81 318 SER A N 1
ATOM 2427 C CA . SER A 1 318 ? -0.264 2.437 13.857 1.00 92.81 318 SER A CA 1
ATOM 2428 C C . SER A 1 318 ? -0.777 3.717 14.533 1.00 92.81 318 SER A C 1
ATOM 2430 O O . SER A 1 318 ? -0.856 3.780 15.771 1.00 92.81 318 SER A O 1
ATOM 2432 N N . PRO A 1 319 ? -1.190 4.736 13.751 1.00 93.25 319 PRO A N 1
ATOM 2433 C CA . PRO A 1 319 ? -1.905 5.893 14.283 1.00 93.25 319 PRO A CA 1
ATOM 2434 C C . PRO A 1 319 ? -3.318 5.520 14.768 1.00 93.25 319 PRO A C 1
ATOM 2436 O O . PRO A 1 319 ? -3.918 6.255 15.557 1.00 93.25 319 PRO A O 1
ATOM 2439 N N . TYR A 1 320 ? -3.842 4.370 14.336 1.00 93.50 320 TYR A N 1
ATOM 2440 C CA . TYR A 1 320 ? -5.154 3.846 14.695 1.00 93.50 320 TYR A CA 1
ATOM 2441 C C . TYR A 1 320 ? -5.031 2.904 15.891 1.00 93.50 320 TYR A C 1
ATOM 2443 O O . TYR A 1 320 ? -4.722 1.722 15.765 1.00 93.50 320 TYR A O 1
ATOM 2451 N N . LYS A 1 321 ? -5.261 3.452 17.087 1.00 89.56 321 LYS A N 1
ATOM 2452 C CA . LYS A 1 321 ? -5.224 2.697 18.345 1.00 89.56 321 LYS A CA 1
ATOM 2453 C C . LYS A 1 321 ? -6.624 2.535 18.904 1.00 89.56 321 LYS A C 1
ATOM 2455 O O . LYS A 1 321 ? -7.347 3.520 19.063 1.00 89.56 321 LYS A O 1
ATOM 2460 N N . GLU A 1 322 ? -6.978 1.299 19.241 1.00 86.75 322 GLU A N 1
ATOM 2461 C CA . GLU A 1 322 ? -8.240 0.984 19.905 1.00 86.75 322 GLU A CA 1
ATOM 2462 C C . GLU A 1 322 ? -8.348 1.801 21.211 1.00 86.75 322 GLU A C 1
ATOM 2464 O O . GLU A 1 322 ? -7.473 1.704 22.083 1.00 86.75 322 GLU A O 1
ATOM 2469 N N . PRO A 1 323 ? -9.371 2.660 21.363 1.00 85.81 323 PRO A N 1
ATOM 2470 C CA . PRO A 1 323 ? -9.523 3.474 22.556 1.00 85.81 323 PRO A CA 1
ATOM 2471 C C . PRO A 1 323 ? -9.931 2.617 23.759 1.00 85.81 323 PRO A C 1
ATOM 2473 O O . PRO A 1 323 ? -10.461 1.515 23.632 1.00 85.81 323 PRO A O 1
ATOM 2476 N N . ASN A 1 324 ? -9.757 3.168 24.963 1.00 85.19 324 ASN A N 1
ATOM 2477 C CA . ASN A 1 324 ? -10.215 2.512 26.189 1.00 85.19 324 ASN A CA 1
ATOM 2478 C C . ASN A 1 324 ? -11.708 2.155 26.103 1.00 85.19 324 ASN A C 1
ATOM 2480 O O . ASN A 1 324 ? -12.542 3.005 25.766 1.00 85.19 324 ASN A O 1
ATOM 2484 N N . ALA A 1 325 ? -12.052 0.915 26.463 1.00 85.25 325 ALA A N 1
ATOM 2485 C CA . ALA A 1 325 ? -13.414 0.436 26.308 1.00 85.25 325 ALA A CA 1
ATOM 2486 C C . ALA A 1 325 ? -14.406 1.198 27.188 1.00 85.25 325 ALA A C 1
ATOM 2488 O O . ALA A 1 325 ? -14.139 1.549 28.341 1.00 85.25 325 ALA A O 1
ATOM 2489 N N . ARG A 1 326 ? -15.607 1.400 26.644 1.00 83.69 326 ARG A N 1
ATOM 2490 C CA . ARG A 1 326 ? -16.727 2.023 27.352 1.00 83.69 326 ARG A CA 1
ATOM 2491 C C . ARG A 1 326 ? -17.676 0.947 27.862 1.00 83.69 326 ARG A C 1
ATOM 2493 O O . ARG A 1 326 ? -18.016 0.017 27.130 1.00 83.69 326 ARG A O 1
ATOM 2500 N N . LEU A 1 327 ? -18.113 1.085 29.112 1.00 87.88 327 LEU A N 1
ATOM 2501 C CA . LEU A 1 327 ? -19.123 0.209 29.704 1.00 87.88 327 LEU A CA 1
ATOM 2502 C C . LEU A 1 327 ? -20.490 0.445 29.056 1.00 87.88 327 LEU A C 1
ATOM 2504 O O . LEU A 1 327 ? -20.874 1.584 28.789 1.00 87.88 327 LEU A O 1
ATOM 2508 N N . LYS A 1 328 ? -21.259 -0.630 28.874 1.00 89.62 328 LYS A N 1
ATOM 2509 C CA . LYS A 1 328 ? -22.654 -0.544 28.434 1.00 89.62 328 LYS A CA 1
ATOM 2510 C C . LYS A 1 328 ? -23.494 0.134 29.514 1.00 89.62 328 LYS A C 1
ATOM 2512 O O . LYS A 1 328 ? -23.505 -0.308 30.666 1.00 89.62 328 LYS A O 1
ATOM 2517 N N . ALA A 1 329 ? -24.271 1.146 29.126 1.00 87.62 329 ALA A N 1
ATOM 2518 C CA . ALA A 1 329 ? -25.130 1.903 30.043 1.00 87.62 329 ALA A CA 1
ATOM 2519 C C . ALA A 1 329 ? -26.065 1.000 30.871 1.00 87.62 329 ALA A C 1
ATOM 2521 O O . ALA A 1 329 ? -26.240 1.224 32.066 1.00 87.62 329 ALA A O 1
ATOM 2522 N N . GLY A 1 330 ? -26.598 -0.069 30.265 1.00 86.81 330 GLY A N 1
ATOM 2523 C CA . GLY A 1 330 ? -27.462 -1.033 30.952 1.00 86.81 330 GLY A CA 1
ATOM 2524 C C . GLY A 1 330 ? -26.775 -1.789 32.094 1.00 86.81 330 GLY A C 1
ATOM 2525 O O . GLY A 1 330 ? -27.409 -2.053 33.111 1.00 86.81 330 GLY A O 1
ATOM 2526 N N . VAL A 1 331 ? -25.476 -2.086 31.978 1.00 89.25 331 VAL A N 1
ATOM 2527 C CA . VAL A 1 331 ? -24.722 -2.781 33.037 1.00 89.25 331 VAL A CA 1
ATOM 2528 C C . VAL A 1 331 ? -24.487 -1.852 34.221 1.00 89.25 331 VAL A C 1
ATOM 2530 O O . VAL A 1 331 ? -24.720 -2.242 35.363 1.00 89.25 331 VAL A O 1
ATOM 2533 N N . VAL A 1 332 ? -24.101 -0.601 33.954 1.00 89.06 332 VAL A N 1
ATOM 2534 C CA . VAL A 1 332 ? -23.942 0.419 35.001 1.00 89.06 332 VAL A CA 1
ATOM 2535 C C . VAL A 1 332 ? -25.274 0.663 35.712 1.00 89.06 332 VAL A C 1
ATOM 2537 O O . VAL A 1 332 ? -25.336 0.587 36.937 1.00 89.06 332 VAL A O 1
ATOM 2540 N N . ALA A 1 333 ? -26.356 0.864 34.953 1.00 89.12 333 ALA A N 1
ATOM 2541 C CA . ALA A 1 333 ? -27.694 1.040 35.510 1.00 89.12 333 ALA A CA 1
ATOM 2542 C C . ALA A 1 333 ? -28.128 -0.170 36.353 1.00 89.12 333 ALA A C 1
ATOM 2544 O O . ALA A 1 333 ? -28.639 0.009 37.455 1.00 89.12 333 ALA A O 1
ATOM 2545 N N . GLY A 1 334 ? -27.863 -1.393 35.883 1.00 89.69 334 GLY A N 1
ATOM 2546 C CA . GLY A 1 334 ? -28.159 -2.625 36.613 1.00 89.69 334 GLY A CA 1
ATOM 2547 C C . GLY A 1 334 ? -27.468 -2.690 37.976 1.00 89.69 334 GLY A C 1
ATOM 2548 O O . GLY A 1 334 ? -28.131 -2.939 38.982 1.00 89.69 334 GLY A O 1
ATOM 2549 N N . PHE A 1 335 ? -26.165 -2.392 38.042 1.00 91.62 335 PHE A N 1
ATOM 2550 C CA . PHE A 1 335 ? -25.433 -2.352 39.314 1.00 91.62 335 PHE A CA 1
ATOM 2551 C C . PHE A 1 335 ? -25.913 -1.227 40.237 1.00 91.62 335 PHE A C 1
ATOM 2553 O O . PHE A 1 335 ? -26.048 -1.449 41.441 1.00 91.62 335 PHE A O 1
ATOM 2560 N N . CYS A 1 336 ? -26.225 -0.044 39.699 1.00 91.25 336 CYS A N 1
ATOM 2561 C CA . CYS A 1 336 ? -26.774 1.058 40.490 1.00 91.25 336 CYS A CA 1
ATOM 2562 C C . CYS A 1 336 ? -28.143 0.705 41.091 1.00 91.25 336 CYS A C 1
ATOM 2564 O O . CYS A 1 336 ? -28.370 0.939 42.278 1.00 91.25 336 CYS A O 1
ATOM 2566 N N . ILE A 1 337 ? -29.037 0.104 40.301 1.00 93.44 337 ILE A N 1
ATOM 2567 C CA . ILE A 1 337 ? -30.369 -0.320 40.753 1.00 93.44 337 ILE A CA 1
ATOM 2568 C C . ILE A 1 337 ? -30.252 -1.442 41.787 1.00 93.44 337 ILE A C 1
ATOM 2570 O O . ILE A 1 337 ? -30.894 -1.371 42.833 1.00 93.44 337 ILE A O 1
ATOM 2574 N N . ALA A 1 338 ? -29.406 -2.447 41.542 1.00 93.00 338 ALA A N 1
ATOM 2575 C CA . ALA A 1 338 ? -29.171 -3.530 42.493 1.00 93.00 338 ALA A CA 1
ATOM 2576 C C . ALA A 1 338 ? -28.612 -3.001 43.825 1.00 93.00 338 ALA A C 1
ATOM 2578 O O . ALA A 1 338 ? -29.106 -3.366 44.891 1.00 93.00 338 ALA A O 1
ATOM 2579 N N . GLY A 1 339 ? -27.643 -2.081 43.774 1.00 92.56 339 GLY A N 1
ATOM 2580 C CA . GLY A 1 339 ? -27.104 -1.416 44.960 1.00 92.56 339 GLY A CA 1
ATOM 2581 C C . GLY A 1 339 ? -28.170 -0.629 45.728 1.00 92.56 339 GLY A C 1
ATOM 2582 O O . GLY A 1 339 ? -28.280 -0.771 46.945 1.00 92.56 339 GLY A O 1
ATOM 2583 N N . ALA A 1 340 ? -29.007 0.141 45.027 1.00 93.50 340 ALA A N 1
ATOM 2584 C CA . ALA A 1 340 ? -30.114 0.876 45.638 1.00 93.50 340 ALA A CA 1
ATOM 2585 C C . ALA A 1 340 ? -31.155 -0.060 46.277 1.00 93.50 340 ALA A C 1
ATOM 2587 O O . ALA A 1 340 ? -31.613 0.204 47.388 1.00 93.50 340 ALA A O 1
ATOM 2588 N N . ALA A 1 341 ? -31.487 -1.178 45.626 1.00 93.81 341 ALA A N 1
ATOM 2589 C CA . ALA A 1 341 ? -32.417 -2.174 46.154 1.00 93.81 341 ALA A CA 1
ATOM 2590 C C . ALA A 1 341 ? -31.877 -2.854 47.422 1.00 93.81 341 ALA A C 1
ATOM 2592 O O . ALA A 1 341 ? -32.615 -3.015 48.393 1.00 93.81 341 ALA A O 1
ATOM 2593 N N . VAL A 1 342 ? -30.585 -3.199 47.450 1.00 95.69 342 VAL A N 1
ATOM 2594 C CA . VAL A 1 342 ? -29.929 -3.762 48.641 1.00 95.69 342 VAL A CA 1
ATOM 2595 C C . VAL A 1 342 ? -29.920 -2.749 49.785 1.00 95.69 342 VAL A C 1
ATOM 2597 O O . VAL A 1 342 ? -30.257 -3.102 50.914 1.00 95.69 342 VAL A O 1
ATOM 2600 N N . LEU A 1 343 ? -29.599 -1.482 49.510 1.00 94.81 343 LEU A N 1
ATOM 2601 C CA . LEU A 1 343 ? -29.646 -0.421 50.519 1.00 94.81 343 LEU A CA 1
ATOM 2602 C C . LEU A 1 343 ? -31.061 -0.226 51.073 1.00 94.81 343 LEU A C 1
ATOM 2604 O O . LEU A 1 343 ? -31.228 -0.158 52.289 1.00 94.81 343 LEU A O 1
ATOM 2608 N N . LEU A 1 344 ? -32.078 -0.199 50.208 1.00 95.31 344 LEU A N 1
ATOM 2609 C CA . LEU A 1 344 ? -33.478 -0.127 50.627 1.00 95.31 344 LEU A CA 1
ATOM 2610 C C . LEU A 1 344 ? -33.862 -1.329 51.493 1.00 95.31 344 LEU A C 1
ATOM 2612 O O . LEU A 1 344 ? -34.416 -1.135 52.570 1.00 95.31 344 LEU A O 1
ATOM 2616 N N . ALA A 1 345 ? -33.498 -2.549 51.093 1.00 94.00 345 ALA A N 1
ATOM 2617 C CA . ALA A 1 345 ? -33.762 -3.752 51.878 1.00 94.00 345 ALA A CA 1
ATOM 2618 C C . ALA A 1 345 ? -33.097 -3.692 53.264 1.00 94.00 345 ALA A C 1
ATOM 2620 O O . ALA A 1 345 ? -33.733 -4.012 54.269 1.00 94.00 345 ALA A O 1
ATOM 2621 N N . ILE A 1 346 ? -31.846 -3.226 53.344 1.00 95.06 346 ILE A N 1
ATOM 2622 C CA . ILE A 1 346 ? -31.136 -3.035 54.615 1.00 95.06 346 ILE A CA 1
ATOM 2623 C C . ILE A 1 346 ? -31.857 -1.997 55.485 1.00 95.06 346 ILE A C 1
ATOM 2625 O O . ILE A 1 346 ? -32.091 -2.254 56.666 1.00 95.06 346 ILE A O 1
ATOM 2629 N N . VAL A 1 347 ? -32.255 -0.852 54.922 1.00 94.88 347 VAL A N 1
ATOM 2630 C CA . VAL A 1 347 ? -32.985 0.196 55.654 1.00 94.88 347 VAL A CA 1
ATOM 2631 C C . VAL A 1 347 ? -34.331 -0.322 56.158 1.00 94.88 347 VAL A C 1
ATOM 2633 O O . VAL A 1 347 ? -34.652 -0.121 57.329 1.00 94.88 347 VAL A O 1
ATOM 2636 N N . THR A 1 348 ? -35.089 -1.046 55.333 1.00 93.56 348 THR A N 1
ATOM 2637 C CA . THR A 1 348 ? -36.362 -1.659 55.729 1.00 93.56 348 THR A CA 1
ATOM 2638 C C . THR A 1 348 ? -36.163 -2.683 56.844 1.00 93.56 348 THR A C 1
ATOM 2640 O O . THR A 1 348 ? -36.897 -2.659 57.831 1.00 93.56 348 THR A O 1
ATOM 2643 N N . LEU A 1 349 ? -35.138 -3.537 56.761 1.00 94.94 349 LEU A N 1
ATOM 2644 C CA . LEU A 1 349 ? -34.815 -4.498 57.821 1.00 94.94 349 LEU A CA 1
ATOM 2645 C C . LEU A 1 349 ? -34.423 -3.804 59.132 1.00 94.94 349 LEU A C 1
ATOM 2647 O O . LEU A 1 349 ? -34.851 -4.234 60.205 1.00 94.94 349 LEU A O 1
ATOM 2651 N N . ILE A 1 350 ? -33.641 -2.722 59.067 1.00 93.56 350 ILE A N 1
ATOM 2652 C CA . ILE A 1 350 ? -33.285 -1.910 60.240 1.00 93.56 350 ILE A CA 1
ATOM 2653 C C . ILE A 1 350 ? -34.535 -1.248 60.830 1.00 93.56 350 ILE A C 1
ATOM 2655 O O . ILE A 1 350 ? -34.709 -1.254 62.049 1.00 93.56 350 ILE A O 1
ATOM 2659 N N . PHE A 1 351 ? -35.417 -0.708 59.989 1.00 91.62 351 PHE A N 1
ATOM 2660 C CA . PHE A 1 351 ? -36.655 -0.063 60.417 1.00 91.62 351 PHE A CA 1
ATOM 2661 C C . PHE A 1 351 ? -37.604 -1.052 61.100 1.00 91.62 351 PHE A C 1
ATOM 2663 O O . PHE A 1 351 ? -38.044 -0.795 62.218 1.00 91.62 351 PHE A O 1
ATOM 2670 N N . ILE A 1 352 ? -37.832 -2.226 60.504 1.00 88.88 352 ILE A N 1
ATOM 2671 C CA . ILE A 1 352 ? -38.644 -3.297 61.102 1.00 88.88 352 ILE A CA 1
ATOM 2672 C C . ILE A 1 352 ? -38.037 -3.756 62.434 1.00 88.88 352 ILE A C 1
ATOM 2674 O O . ILE A 1 352 ? -38.758 -3.919 63.421 1.00 88.88 352 ILE A O 1
ATOM 2678 N N . ARG A 1 353 ? -36.706 -3.918 62.508 1.00 90.81 353 ARG A N 1
ATOM 2679 C CA . ARG A 1 353 ? -36.016 -4.245 63.767 1.00 90.81 353 ARG A CA 1
ATOM 2680 C C . ARG A 1 353 ? -36.222 -3.172 64.835 1.00 90.81 353 ARG A C 1
ATOM 2682 O O . ARG A 1 353 ? -36.490 -3.527 65.981 1.00 90.81 353 ARG A O 1
ATOM 2689 N N . ARG A 1 354 ? -36.139 -1.886 64.476 1.00 87.50 354 ARG A N 1
ATOM 2690 C CA . ARG A 1 354 ? -36.387 -0.773 65.406 1.00 87.50 354 ARG A CA 1
ATOM 2691 C C . ARG A 1 354 ? -37.837 -0.715 65.870 1.00 87.50 354 ARG A C 1
ATOM 2693 O O . ARG A 1 354 ? -38.048 -0.568 67.067 1.00 87.50 354 ARG A O 1
ATOM 2700 N N . LEU A 1 355 ? -38.813 -0.886 64.976 1.00 84.19 355 LEU A N 1
ATOM 2701 C CA . LEU A 1 355 ? -40.230 -0.937 65.351 1.00 84.19 355 LEU A CA 1
ATOM 2702 C C . LEU A 1 355 ? -40.511 -2.084 66.321 1.00 84.19 355 LEU A C 1
ATOM 2704 O O . LEU A 1 355 ? -41.179 -1.885 67.333 1.00 84.19 355 LEU A O 1
ATOM 2708 N N . LYS A 1 356 ? -39.944 -3.271 66.063 1.00 85.69 356 LYS A N 1
ATOM 2709 C CA . LYS A 1 356 ? -40.057 -4.402 66.987 1.00 85.69 356 LYS A CA 1
ATOM 2710 C C . LYS A 1 356 ? -39.444 -4.061 68.347 1.00 85.69 356 LYS A C 1
ATOM 2712 O O . LYS A 1 356 ? -40.108 -4.227 69.359 1.00 85.69 356 LYS A O 1
ATOM 2717 N N . GLN A 1 357 ? -38.225 -3.517 68.379 1.00 84.81 357 GLN A N 1
ATOM 2718 C CA . GLN A 1 357 ? -37.575 -3.100 69.629 1.00 84.81 357 GLN A CA 1
ATOM 2719 C C . GLN A 1 357 ? -38.363 -2.021 70.387 1.00 84.81 357 GLN A C 1
ATOM 2721 O O . GLN A 1 357 ? -38.446 -2.096 71.608 1.00 84.81 357 GLN A O 1
ATOM 2726 N N . GLN A 1 358 ? -38.955 -1.042 69.695 1.00 83.81 358 GLN A N 1
ATOM 2727 C CA . GLN A 1 358 ? -39.807 -0.023 70.316 1.00 83.81 358 GLN A CA 1
ATOM 2728 C C . GLN A 1 358 ? -41.070 -0.638 70.914 1.00 83.81 358 GLN A C 1
ATOM 2730 O O . GLN A 1 358 ? -41.383 -0.352 72.065 1.00 83.81 358 GLN A O 1
ATOM 2735 N N . LYS A 1 359 ? -41.746 -1.528 70.177 1.00 84.62 359 LYS A N 1
ATOM 2736 C CA . LYS A 1 359 ? -42.929 -2.237 70.673 1.00 84.62 359 LYS A CA 1
ATOM 2737 C C . LYS A 1 359 ? -42.603 -3.056 71.920 1.00 84.62 359 LYS A C 1
ATOM 2739 O O . LYS A 1 359 ? -43.301 -2.923 72.918 1.00 84.62 359 LYS A O 1
ATOM 2744 N N . GLU A 1 360 ? -41.529 -3.847 71.893 1.00 84.44 360 GLU A N 1
ATOM 2745 C CA . GLU A 1 360 ? -41.125 -4.632 73.067 1.00 84.44 360 GLU A CA 1
ATOM 2746 C C . GLU A 1 360 ? -40.709 -3.736 74.244 1.00 84.44 360 GLU A C 1
ATOM 2748 O O . GLU A 1 360 ? -41.050 -4.031 75.385 1.00 84.44 360 GLU A O 1
ATOM 2753 N N . ARG A 1 361 ? -40.028 -2.608 73.990 1.00 84.31 361 ARG A N 1
ATOM 2754 C CA . ARG A 1 361 ? -39.654 -1.645 75.038 1.00 84.31 361 ARG A CA 1
ATOM 2755 C C . ARG A 1 361 ? -40.877 -0.999 75.691 1.00 84.31 361 ARG A C 1
ATOM 2757 O O . ARG A 1 361 ? -40.915 -0.916 76.913 1.00 84.31 361 ARG A O 1
ATOM 2764 N N . ILE A 1 362 ? -41.854 -0.555 74.898 1.00 85.12 362 ILE A N 1
ATOM 2765 C CA . ILE A 1 362 ? -43.099 0.054 75.392 1.00 85.12 362 ILE A CA 1
ATOM 2766 C C . ILE A 1 362 ? -43.892 -0.963 76.216 1.00 85.12 362 ILE A C 1
ATOM 2768 O O . ILE A 1 362 ? -44.302 -0.662 77.336 1.00 85.12 362 ILE A O 1
ATOM 2772 N N . LYS A 1 363 ? -44.031 -2.195 75.708 1.00 84.31 363 LYS A N 1
ATOM 2773 C CA . LYS A 1 363 ? -44.672 -3.296 76.436 1.00 84.31 363 LYS A CA 1
ATOM 2774 C C . LYS A 1 363 ? -43.971 -3.609 77.751 1.00 84.31 363 LYS A C 1
ATOM 2776 O O . LYS A 1 363 ? -44.645 -3.755 78.761 1.00 84.31 363 LYS A O 1
ATOM 2781 N N . ALA A 1 364 ? -42.640 -3.677 77.757 1.00 81.94 364 ALA A N 1
ATOM 2782 C CA . ALA A 1 364 ? -41.867 -3.921 78.970 1.00 81.94 364 ALA A CA 1
ATOM 2783 C C . ALA A 1 364 ? -42.034 -2.789 79.996 1.00 81.94 364 ALA A C 1
ATOM 2785 O O . ALA A 1 364 ? -42.226 -3.064 81.174 1.00 81.94 364 ALA A O 1
ATOM 2786 N N . GLN A 1 365 ? -42.024 -1.522 79.563 1.00 82.94 365 GLN A N 1
ATOM 2787 C CA . GLN A 1 365 ? -42.239 -0.377 80.455 1.00 82.94 365 GLN A CA 1
ATOM 2788 C C . GLN A 1 365 ? -43.650 -0.363 81.054 1.00 82.94 365 GLN A C 1
ATOM 2790 O O . GLN A 1 365 ? -43.796 -0.128 82.249 1.00 82.94 365 GLN A O 1
ATOM 2795 N N . PHE A 1 366 ? -44.678 -0.648 80.251 1.00 82.88 366 PHE A N 1
ATOM 2796 C CA . PHE A 1 366 ? -46.055 -0.766 80.734 1.00 82.88 366 PHE A CA 1
ATOM 2797 C C . PHE A 1 366 ? -46.227 -1.958 81.684 1.00 82.88 366 PHE A C 1
ATOM 2799 O O . PHE A 1 366 ? -46.751 -1.807 82.783 1.00 82.88 366 PHE A O 1
ATOM 2806 N N . ALA A 1 367 ? -45.697 -3.125 81.315 1.00 79.38 367 ALA A N 1
ATOM 2807 C CA . ALA A 1 367 ? -45.712 -4.325 82.144 1.00 79.38 367 ALA A CA 1
ATOM 2808 C C . ALA A 1 367 ? -45.019 -4.120 83.498 1.00 79.38 367 ALA A C 1
ATOM 2810 O O . ALA A 1 367 ? -45.574 -4.494 84.526 1.00 79.38 367 ALA A O 1
ATOM 2811 N N . ALA A 1 368 ? -43.838 -3.496 83.506 1.00 77.69 368 ALA A N 1
ATOM 2812 C CA . ALA A 1 368 ? -43.098 -3.188 84.726 1.00 77.69 368 ALA A CA 1
ATOM 2813 C C . ALA A 1 368 ? -43.861 -2.212 85.630 1.00 77.69 368 ALA A C 1
ATOM 2815 O O . ALA A 1 368 ? -43.792 -2.31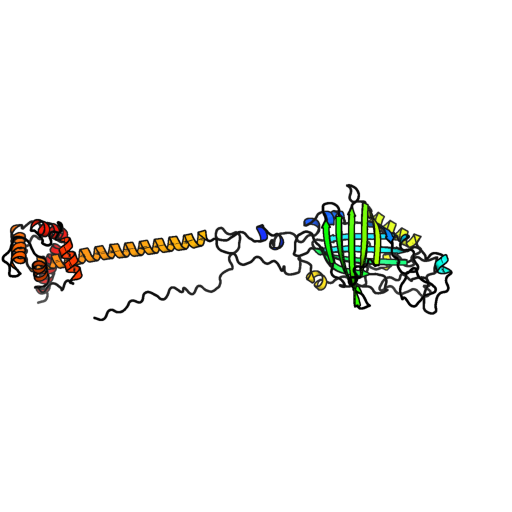7 86.852 1.00 77.69 368 ALA A O 1
ATOM 2816 N N . ARG A 1 369 ? -44.612 -1.273 85.038 1.00 79.38 369 ARG A N 1
ATOM 2817 C CA . ARG A 1 369 ? -45.477 -0.356 85.787 1.00 79.38 369 ARG A CA 1
ATOM 2818 C C . ARG A 1 369 ? -46.632 -1.086 86.442 1.00 79.38 369 ARG A C 1
ATOM 2820 O O . ARG A 1 369 ? -46.809 -0.942 87.640 1.00 79.38 369 ARG A O 1
ATOM 2827 N N . ILE A 1 370 ? -47.332 -1.928 85.695 1.00 77.94 370 ILE A N 1
ATOM 2828 C CA . ILE A 1 370 ? -48.441 -2.728 86.217 1.00 77.94 370 ILE A CA 1
ATOM 2829 C C . ILE A 1 370 ? -47.959 -3.711 87.303 1.00 77.94 370 ILE A C 1
ATOM 2831 O O . ILE A 1 370 ? -48.562 -3.796 88.368 1.00 77.94 370 ILE A O 1
ATOM 2835 N N . ALA A 1 371 ? -46.816 -4.378 87.104 1.00 72.06 371 ALA A N 1
ATOM 2836 C CA . ALA A 1 371 ? -46.201 -5.263 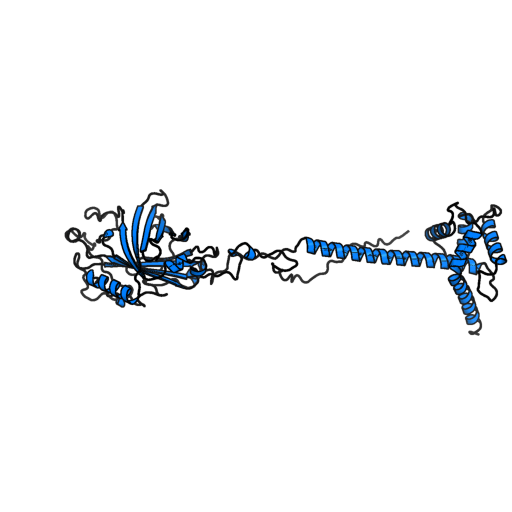88.103 1.00 72.06 371 ALA A CA 1
ATOM 2837 C C . ALA A 1 371 ? -45.704 -4.539 89.369 1.00 72.06 371 ALA A C 1
ATOM 2839 O O . ALA A 1 371 ? -45.416 -5.180 90.380 1.00 72.06 371 ALA A O 1
ATOM 2840 N N . ALA A 1 372 ? -45.501 -3.220 89.313 1.00 71.19 372 ALA A N 1
ATOM 2841 C CA . ALA A 1 372 ? -45.111 -2.428 90.475 1.00 71.19 372 ALA A CA 1
ATOM 2842 C C . ALA A 1 372 ? -46.309 -2.057 91.359 1.00 71.19 372 ALA A C 1
ATOM 2844 O O . ALA A 1 372 ? -46.100 -1.801 92.543 1.00 71.19 372 ALA A O 1
ATOM 2845 N N . THR A 1 373 ? -47.518 -2.033 90.795 1.00 68.62 373 THR A N 1
ATOM 2846 C CA . THR A 1 373 ? -48.750 -1.618 91.482 1.00 68.62 373 THR A CA 1
ATOM 2847 C C . THR A 1 373 ? -49.586 -2.802 91.965 1.00 68.62 373 THR A C 1
ATOM 2849 O O . THR A 1 373 ? -50.222 -2.699 93.010 1.00 68.62 373 THR A O 1
ATOM 2852 N N . ILE A 1 374 ? -49.557 -3.933 91.248 1.00 66.00 374 ILE A N 1
ATOM 2853 C CA . ILE A 1 374 ? -50.287 -5.150 91.632 1.00 66.00 374 ILE A CA 1
ATOM 2854 C C . ILE A 1 374 ? -49.440 -5.999 92.587 1.00 66.00 374 ILE A C 1
ATOM 2856 O O . ILE A 1 374 ? -48.325 -6.393 92.243 1.00 66.00 374 ILE A O 1
ATOM 2860 N N . ASP A 1 375 ? -49.994 -6.334 93.754 1.00 59.25 375 ASP A N 1
ATOM 2861 C CA . ASP A 1 375 ? -49.438 -7.340 94.666 1.00 59.25 375 ASP A CA 1
ATOM 2862 C C . ASP A 1 375 ? -49.806 -8.743 94.150 1.00 59.25 375 ASP A C 1
ATOM 2864 O O . ASP A 1 375 ? -50.925 -9.235 94.321 1.00 59.25 375 ASP A O 1
ATOM 2868 N N . LEU A 1 376 ? -48.898 -9.343 93.378 1.00 53.44 376 LEU A N 1
ATOM 2869 C CA . LEU A 1 376 ? -49.111 -10.627 92.713 1.00 53.44 376 LEU A CA 1
ATOM 2870 C C . LEU A 1 376 ? -48.604 -11.759 93.612 1.00 53.44 376 LEU A C 1
ATOM 2872 O O . LEU A 1 376 ? -47.412 -12.042 93.648 1.00 53.44 376 LEU A O 1
ATOM 2876 N N . GLY A 1 377 ? -49.511 -12.433 94.317 1.00 50.66 377 GLY A N 1
ATOM 2877 C CA . GLY A 1 377 ? -49.189 -13.662 95.044 1.00 50.66 377 GLY A CA 1
ATOM 2878 C C . GLY A 1 377 ? -48.922 -14.852 94.106 1.00 50.66 377 GLY A C 1
ATOM 2879 O O . GLY A 1 377 ? -49.800 -15.218 93.332 1.00 50.66 377 GLY A O 1
ATOM 2880 N N . VAL A 1 378 ? -47.716 -15.425 94.217 1.00 44.03 378 VAL A N 1
ATOM 2881 C CA . VAL A 1 378 ? -47.162 -16.773 93.897 1.00 44.03 378 VAL A CA 1
ATOM 2882 C C . VAL A 1 378 ? -47.534 -17.517 92.591 1.00 44.03 378 VAL A C 1
ATOM 2884 O O . VAL A 1 378 ? -46.731 -18.324 92.139 1.00 44.03 378 VAL A O 1
ATOM 2887 N N . ASP A 1 379 ? -48.628 -17.240 91.883 1.00 49.72 379 ASP A N 1
ATOM 2888 C CA . ASP A 1 379 ? -48.919 -17.879 90.586 1.00 49.72 379 ASP A CA 1
ATOM 2889 C C . ASP A 1 379 ? -49.061 -16.830 89.476 1.00 49.72 379 ASP A C 1
ATOM 2891 O O . ASP A 1 379 ? -50.143 -16.327 89.169 1.00 49.72 379 ASP A O 1
ATOM 2895 N N . ALA A 1 380 ? -47.933 -16.487 88.848 1.00 50.56 380 ALA A N 1
ATOM 2896 C CA . ALA A 1 380 ? -47.818 -15.472 87.799 1.00 50.56 380 ALA A CA 1
ATOM 2897 C C . ALA A 1 380 ? -48.494 -15.877 86.465 1.00 50.56 380 ALA A C 1
ATOM 2899 O O . ALA A 1 380 ? -47.836 -16.101 85.444 1.00 50.56 380 ALA A O 1
ATOM 2900 N N . ASN A 1 381 ? -49.830 -15.919 86.464 1.00 53.47 381 ASN A N 1
ATOM 2901 C CA . ASN A 1 381 ? -50.707 -15.841 85.295 1.00 53.47 381 ASN A CA 1
ATOM 2902 C C . ASN A 1 381 ? -51.658 -14.645 85.474 1.00 53.47 381 ASN A C 1
ATOM 2904 O O . ASN A 1 381 ? -52.840 -14.793 85.769 1.00 53.47 381 ASN A O 1
ATOM 2908 N N . ILE A 1 382 ? -51.138 -13.433 85.268 1.00 54.66 382 ILE A N 1
ATOM 2909 C CA . ILE A 1 382 ? -51.873 -12.155 85.403 1.00 54.66 382 ILE A CA 1
ATOM 2910 C C . ILE A 1 382 ? -53.165 -12.098 84.578 1.00 54.66 382 ILE A C 1
ATOM 2912 O O . ILE A 1 382 ? -54.088 -11.378 84.934 1.00 54.66 382 ILE A O 1
ATOM 2916 N N . ALA A 1 383 ? -53.281 -12.910 83.525 1.00 51.28 383 ALA A N 1
ATOM 2917 C CA . ALA A 1 383 ? -54.507 -13.048 82.745 1.00 51.28 383 ALA A CA 1
ATOM 2918 C C . ALA A 1 383 ? -55.695 -13.676 83.517 1.00 51.28 383 ALA A C 1
ATOM 2920 O O . ALA A 1 383 ? -56.772 -13.793 82.941 1.00 51.28 383 ALA A O 1
ATOM 2921 N N . MET A 1 384 ? -55.526 -14.108 84.775 1.00 51.88 384 MET A N 1
ATOM 2922 C CA . MET A 1 384 ? -56.535 -14.895 85.499 1.00 51.88 384 MET A CA 1
ATOM 2923 C C . MET A 1 384 ? -57.027 -14.311 86.833 1.00 51.88 384 MET A C 1
ATOM 2925 O O . MET A 1 384 ? -57.901 -14.930 87.436 1.00 51.88 384 MET A O 1
ATOM 2929 N N . ASN A 1 385 ? -56.564 -13.133 87.278 1.00 67.44 385 ASN A N 1
ATOM 2930 C CA . ASN A 1 385 ? -57.198 -12.423 88.403 1.00 67.44 385 ASN A CA 1
ATOM 2931 C C . ASN A 1 385 ? -57.977 -11.186 87.901 1.00 67.44 385 ASN A C 1
ATOM 2933 O O . ASN A 1 385 ? -57.437 -10.076 87.909 1.00 67.44 385 ASN A O 1
ATOM 2937 N N . PRO A 1 386 ? -59.225 -11.363 87.423 1.00 67.56 386 PRO A N 1
ATOM 2938 C CA . PRO A 1 386 ? -60.021 -10.273 86.858 1.00 67.56 386 PRO A CA 1
ATOM 2939 C C . PRO A 1 386 ? -60.318 -9.165 87.877 1.00 67.56 386 PRO A C 1
ATOM 2941 O O . PRO A 1 386 ? -60.422 -8.003 87.485 1.00 67.56 386 PRO A O 1
ATOM 2944 N N . ASP A 1 387 ? -60.399 -9.497 89.168 1.00 72.44 387 ASP A N 1
ATOM 2945 C CA . ASP A 1 387 ? -60.723 -8.536 90.224 1.00 72.44 387 ASP A CA 1
ATOM 2946 C C . ASP A 1 387 ? -59.563 -7.559 90.470 1.00 72.44 387 ASP A C 1
ATOM 2948 O O . ASP A 1 387 ? -59.784 -6.350 90.511 1.00 72.44 387 ASP A O 1
ATOM 2952 N N . ALA A 1 388 ? -58.318 -8.050 90.509 1.00 70.94 388 ALA A N 1
ATOM 2953 C CA . ALA A 1 388 ? -57.131 -7.199 90.646 1.00 70.94 388 ALA A CA 1
ATOM 2954 C C . ALA A 1 388 ? -56.911 -6.292 89.420 1.00 70.94 388 ALA A C 1
ATOM 2956 O O . ALA A 1 388 ? -56.541 -5.127 89.554 1.00 70.94 388 ALA A O 1
ATOM 2957 N N . LEU A 1 389 ? -57.181 -6.800 88.212 1.00 75.12 389 LEU A N 1
ATOM 2958 C CA . LEU A 1 389 ? -57.088 -6.005 86.981 1.00 75.12 389 LEU A CA 1
ATOM 2959 C C . LEU A 1 389 ? -58.155 -4.912 86.912 1.00 75.12 389 LEU A C 1
ATOM 2961 O O . LEU A 1 389 ? -57.890 -3.813 86.429 1.00 75.12 389 LEU A O 1
ATOM 2965 N N . LYS A 1 390 ? -59.365 -5.219 87.386 1.00 79.25 390 LYS A N 1
ATOM 2966 C CA . LYS A 1 390 ? -60.455 -4.250 87.492 1.00 79.25 390 LYS A CA 1
ATOM 2967 C C . LYS A 1 390 ? -60.133 -3.155 88.500 1.00 79.25 390 LYS A C 1
ATOM 2969 O O . LYS A 1 390 ? -60.398 -1.991 88.220 1.00 79.25 390 LYS A O 1
ATOM 2974 N N . GLU A 1 391 ? -59.544 -3.518 89.635 1.00 78.56 391 GLU A N 1
ATOM 2975 C CA . GLU A 1 391 ? -59.138 -2.561 90.661 1.00 78.56 391 GLU A CA 1
ATOM 2976 C C . GLU A 1 391 ? -58.059 -1.601 90.141 1.00 78.56 391 GLU A C 1
ATOM 2978 O O . GLU A 1 391 ? -58.183 -0.391 90.312 1.00 78.56 391 GLU A O 1
ATOM 2983 N N . GLU A 1 392 ? -57.042 -2.108 89.439 1.00 77.94 392 GLU A N 1
ATOM 2984 C CA . GLU A 1 392 ? -56.018 -1.247 88.835 1.00 77.94 392 GLU A CA 1
ATOM 2985 C C . GLU A 1 392 ? -56.570 -0.349 87.731 1.00 77.94 392 GLU A C 1
ATOM 2987 O O . GLU A 1 392 ? -56.227 0.829 87.683 1.00 77.94 392 GLU A O 1
ATOM 2992 N N . PHE A 1 393 ? -57.462 -0.858 86.880 1.00 83.62 393 PHE A N 1
ATOM 2993 C CA . PHE A 1 393 ? -58.136 -0.022 85.888 1.00 83.62 393 PHE A CA 1
ATOM 2994 C C . PHE A 1 393 ? -58.891 1.134 86.559 1.00 83.62 393 PHE A C 1
ATOM 2996 O O . PHE A 1 393 ? -58.709 2.288 86.185 1.00 83.62 393 PHE A O 1
ATOM 3003 N N . GLN A 1 394 ? -59.664 0.838 87.609 1.00 82.06 394 GLN A N 1
ATOM 3004 C CA . GLN A 1 394 ? -60.414 1.843 88.367 1.00 82.06 394 GLN A CA 1
ATOM 3005 C C . GLN A 1 394 ? -59.507 2.844 89.089 1.00 82.06 394 GLN A C 1
ATOM 3007 O O . GLN A 1 394 ? -59.862 4.015 89.206 1.00 82.06 394 GLN A O 1
ATOM 3012 N N . LYS A 1 395 ? -58.331 2.422 89.568 1.00 79.75 395 LYS A N 1
ATOM 3013 C CA . LYS A 1 395 ? -57.332 3.324 90.167 1.00 79.75 395 LYS A CA 1
ATOM 3014 C C . LYS A 1 395 ? -56.737 4.293 89.152 1.00 79.75 395 LYS A C 1
ATOM 3016 O O . LYS A 1 395 ? -56.459 5.433 89.508 1.00 79.75 395 LYS A O 1
ATOM 3021 N N . ILE A 1 396 ? -56.519 3.848 87.916 1.00 82.81 396 ILE A N 1
ATOM 3022 C CA . ILE A 1 396 ? -56.001 4.712 86.850 1.00 82.81 396 ILE A CA 1
ATOM 3023 C C . ILE A 1 396 ? -57.088 5.698 86.399 1.00 82.81 396 ILE A C 1
ATOM 3025 O O . ILE A 1 396 ? -56.820 6.895 86.370 1.00 82.81 396 ILE A O 1
ATOM 3029 N N . ASP A 1 397 ? -58.303 5.201 86.149 1.00 82.12 397 ASP A N 1
ATOM 3030 C CA . ASP A 1 397 ? -59.510 5.969 85.775 1.00 82.12 397 ASP A CA 1
ATOM 3031 C C . ASP A 1 397 ? -59.860 7.047 86.823 1.00 82.12 397 ASP A C 1
ATOM 3033 O O . ASP A 1 397 ? -60.239 8.162 86.500 1.00 82.12 397 ASP A O 1
ATOM 3037 N N . SER A 1 398 ? -59.642 6.774 88.114 1.00 75.69 398 SER A N 1
ATOM 3038 C CA . SER A 1 398 ? -59.901 7.739 89.200 1.00 75.69 398 SER A CA 1
ATOM 3039 C C . SER A 1 398 ? -58.718 8.651 89.564 1.00 75.69 398 SER A C 1
ATOM 3041 O O . SER A 1 398 ? -58.807 9.422 90.523 1.00 75.69 398 SER A O 1
ATOM 3043 N N . GLY A 1 399 ? -57.591 8.552 88.852 1.00 64.56 399 GLY A N 1
ATOM 3044 C CA . GLY A 1 399 ? -56.304 9.103 89.284 1.00 64.56 399 GLY A CA 1
ATOM 3045 C C . GLY A 1 399 ? -56.060 10.587 88.987 1.00 64.56 399 GLY A C 1
ATOM 3046 O O . GLY A 1 399 ? -55.117 11.153 89.546 1.00 64.56 399 GLY A O 1
ATOM 3047 N N . ALA A 1 400 ? -56.866 11.221 88.128 1.00 57.47 400 ALA A N 1
ATOM 3048 C CA . ALA A 1 400 ? -56.694 12.620 87.732 1.00 57.47 400 ALA A CA 1
ATOM 3049 C C . ALA A 1 400 ? -57.998 13.422 87.882 1.00 57.47 400 ALA A C 1
ATOM 3051 O O . ALA A 1 400 ? -58.655 13.721 86.900 1.00 57.47 400 ALA A O 1
ATOM 3052 N N . ASP A 1 401 ? -58.337 13.779 89.124 1.00 57.41 401 ASP A N 1
ATOM 3053 C CA . ASP A 1 401 ? -59.316 14.794 89.569 1.00 57.41 401 ASP A CA 1
ATOM 3054 C C . ASP A 1 401 ? -60.776 14.760 89.041 1.00 57.41 401 ASP A C 1
ATOM 3056 O O . ASP A 1 401 ? -61.637 15.373 89.675 1.00 57.41 401 ASP A O 1
ATOM 3060 N N . ASP A 1 402 ? -61.107 14.000 87.997 1.00 56.53 402 ASP A N 1
ATOM 3061 C CA . ASP A 1 402 ? -62.466 13.743 87.519 1.00 56.53 402 ASP A CA 1
ATOM 3062 C C . ASP A 1 402 ? -62.836 12.295 87.869 1.00 56.53 402 ASP A C 1
ATOM 3064 O O . ASP A 1 402 ? -62.210 11.341 87.424 1.00 56.53 402 ASP A O 1
ATOM 3068 N N . GLY A 1 403 ? -63.816 12.117 88.758 1.00 60.31 403 GLY A N 1
ATOM 3069 C CA . GLY A 1 403 ? -64.215 10.797 89.251 1.00 60.31 403 GLY A CA 1
ATOM 3070 C C . GLY A 1 403 ? -64.530 9.825 88.110 1.00 60.31 403 GLY A C 1
ATOM 3071 O O . GLY A 1 403 ? -65.337 10.160 87.246 1.00 60.31 403 GLY A O 1
ATOM 3072 N N . GLY A 1 404 ? -63.907 8.641 88.167 1.00 71.25 404 GLY A N 1
ATOM 3073 C CA . GLY A 1 404 ? -63.845 7.651 87.087 1.00 71.25 404 GLY A CA 1
ATOM 3074 C C . GLY A 1 404 ? -65.123 7.521 86.263 1.00 71.25 404 GLY A C 1
ATOM 3075 O O . GLY A 1 404 ? -66.196 7.192 86.788 1.00 71.25 404 GLY A O 1
ATOM 3076 N N . ASP A 1 405 ? -64.996 7.805 84.969 1.00 79.19 405 ASP A N 1
ATOM 3077 C CA . ASP A 1 405 ? -66.096 7.809 84.005 1.00 79.19 405 ASP A CA 1
ATOM 3078 C C . ASP A 1 405 ? -66.226 6.466 83.263 1.00 79.19 405 ASP A C 1
ATOM 3080 O O . ASP A 1 405 ? -67.088 6.303 82.391 1.00 79.19 405 ASP A O 1
ATOM 3084 N N . GLY A 1 406 ? -65.420 5.478 83.673 1.00 83.12 406 GLY A N 1
ATOM 3085 C CA . GLY A 1 406 ? -65.352 4.147 83.088 1.00 83.12 406 GLY A CA 1
ATOM 3086 C C . GLY A 1 406 ? -64.371 4.039 81.921 1.00 83.12 406 GLY A C 1
ATOM 3087 O O . GLY A 1 406 ? -64.293 2.960 81.327 1.00 83.12 406 GLY A O 1
ATOM 3088 N N . TYR A 1 407 ? -63.629 5.105 81.606 1.00 87.75 407 TYR A N 1
ATOM 3089 C CA . TYR A 1 407 ? -62.636 5.153 80.541 1.00 87.75 407 TYR A CA 1
ATOM 3090 C C . TYR A 1 407 ? -61.374 5.880 81.005 1.00 87.75 407 TYR A C 1
ATOM 3092 O O . TYR A 1 407 ? -61.432 7.004 81.480 1.00 87.75 407 TYR A O 1
ATOM 3100 N N . ILE A 1 408 ? -60.203 5.305 80.738 1.00 87.75 408 ILE A N 1
ATOM 3101 C CA . ILE A 1 408 ? -58.938 5.965 81.055 1.00 87.75 408 ILE A CA 1
ATOM 3102 C C . ILE A 1 408 ? -58.640 7.037 80.001 1.00 87.75 408 ILE A C 1
ATOM 3104 O O . ILE A 1 408 ? -58.393 6.735 78.827 1.00 87.75 408 ILE A O 1
ATOM 3108 N N . SER A 1 409 ? -58.601 8.299 80.415 1.00 88.12 409 SER A N 1
ATOM 3109 C CA . SER A 1 409 ? -58.192 9.406 79.557 1.00 88.12 409 SER A CA 1
ATOM 3110 C C . SER A 1 409 ? -56.679 9.409 79.297 1.00 88.12 409 SER A C 1
ATOM 3112 O O . SER A 1 409 ? -55.861 8.824 80.017 1.00 88.12 409 SER A O 1
ATOM 3114 N N . LYS A 1 410 ? -56.257 10.109 78.237 1.00 88.00 410 LYS A N 1
ATOM 3115 C CA . LYS A 1 410 ? -54.832 10.246 77.898 1.00 88.00 410 LYS A CA 1
ATOM 3116 C C . LYS A 1 410 ? -54.010 10.893 79.016 1.00 88.00 410 LYS A C 1
ATOM 3118 O O . LYS A 1 410 ? -52.832 10.563 79.170 1.00 88.00 410 LYS A O 1
ATOM 3123 N N . ASP A 1 411 ? -54.597 11.801 79.786 1.00 86.44 411 ASP A N 1
ATOM 3124 C CA . ASP A 1 411 ? -53.897 12.478 80.877 1.00 86.44 411 ASP A CA 1
ATOM 3125 C C . ASP A 1 411 ? -53.826 11.602 82.137 1.00 86.44 411 ASP A C 1
ATOM 3127 O O . ASP A 1 411 ? -52.766 11.554 82.767 1.00 86.44 411 ASP A O 1
ATOM 3131 N N . GLU A 1 412 ? -54.864 10.812 82.432 1.00 86.19 412 GLU A N 1
ATOM 3132 C CA . GLU A 1 412 ? -54.855 9.794 83.498 1.00 86.19 412 GLU A CA 1
ATOM 3133 C C . GLU A 1 412 ? -53.798 8.718 83.251 1.00 86.19 412 GLU A C 1
ATOM 3135 O O . GLU A 1 412 ? -52.964 8.442 84.120 1.00 86.19 412 GLU A O 1
ATOM 3140 N N . LEU A 1 413 ? -53.747 8.159 82.034 1.00 86.81 413 LEU A N 1
ATOM 3141 C CA . LEU A 1 413 ? -52.733 7.161 81.697 1.00 86.81 413 LEU A CA 1
ATOM 3142 C C . LEU A 1 413 ? -51.319 7.760 81.749 1.00 86.81 413 LEU A C 1
ATOM 3144 O O . LEU A 1 413 ? -50.370 7.087 82.157 1.00 86.81 413 LEU A O 1
ATOM 3148 N N . TRP A 1 414 ? -51.148 9.025 81.346 1.00 86.81 414 TRP A N 1
ATOM 3149 C CA . TRP A 1 414 ? -49.856 9.711 81.438 1.00 86.81 414 TRP A CA 1
ATOM 3150 C C . TRP A 1 414 ? -49.437 9.920 82.890 1.00 86.81 414 TRP A C 1
ATOM 3152 O O . TRP A 1 414 ? -48.273 9.670 83.222 1.00 86.81 414 TRP A O 1
ATOM 3162 N N . ALA A 1 415 ? -50.365 10.356 83.744 1.00 83.25 415 ALA A N 1
ATOM 3163 C CA . ALA A 1 415 ? -50.140 10.532 85.170 1.00 83.25 415 ALA A CA 1
ATOM 3164 C C . ALA A 1 415 ? -49.733 9.202 85.813 1.00 83.25 415 ALA A C 1
ATOM 3166 O O . ALA A 1 415 ? -48.680 9.145 86.446 1.00 83.25 415 ALA A O 1
ATOM 3167 N N . PHE A 1 416 ? -50.469 8.119 85.547 1.00 83.94 416 PHE A N 1
ATOM 3168 C CA . PHE A 1 416 ? -50.147 6.766 86.009 1.00 83.94 416 PHE A CA 1
ATOM 3169 C C . PHE A 1 416 ? -48.757 6.300 85.559 1.00 83.94 416 PHE A C 1
ATOM 3171 O O . PHE A 1 416 ? -47.926 5.869 86.362 1.00 83.94 416 PHE A O 1
ATOM 3178 N N . MET A 1 417 ? -48.450 6.442 84.270 1.00 82.00 417 MET A N 1
ATOM 3179 C CA . MET A 1 417 ? -47.151 6.031 83.737 1.00 82.00 417 MET A CA 1
ATOM 3180 C C . MET A 1 417 ? -45.988 6.896 84.258 1.00 82.00 417 MET A C 1
ATOM 3182 O O . MET A 1 417 ? -44.834 6.455 84.224 1.00 82.00 417 MET A O 1
ATOM 3186 N N . SER A 1 418 ? -46.276 8.100 84.764 1.00 79.38 418 SER A N 1
ATOM 3187 C CA . SER A 1 418 ? -45.291 9.066 85.273 1.00 79.38 418 SER A CA 1
ATOM 3188 C C . SER A 1 418 ? -45.157 9.085 86.805 1.00 79.38 418 SER A C 1
ATOM 3190 O O . SER A 1 418 ? -44.169 9.617 87.309 1.00 79.38 418 SER A O 1
ATOM 3192 N N . SER A 1 419 ? -46.090 8.498 87.561 1.00 71.88 419 SER A N 1
ATOM 3193 C CA . SER A 1 419 ? -46.243 8.696 89.016 1.00 71.88 419 SER A CA 1
ATOM 3194 C C . SER A 1 419 ? -45.432 7.749 89.922 1.00 71.88 419 SER A C 1
ATOM 3196 O O . SER A 1 419 ? -45.683 7.683 91.123 1.00 71.88 419 SER A O 1
ATOM 3198 N N . GLY A 1 420 ? -44.398 7.051 89.425 1.00 62.53 420 GLY A N 1
ATOM 3199 C CA . GLY A 1 420 ? -43.610 6.137 90.283 1.00 62.53 420 GLY A CA 1
ATOM 3200 C C . GLY A 1 420 ? -42.156 5.873 89.867 1.00 62.53 420 GLY A C 1
ATOM 3201 O O . GLY A 1 420 ? -41.670 6.428 88.883 1.00 62.53 420 GLY A O 1
ATOM 3202 N N . LYS A 1 421 ? -41.478 4.961 90.580 1.00 56.66 421 LYS A N 1
ATOM 3203 C CA . LYS A 1 421 ? -40.031 4.668 90.453 1.00 56.66 421 LYS A CA 1
ATOM 3204 C C . LYS A 1 421 ? -39.608 3.809 89.243 1.00 56.66 421 LYS A C 1
ATOM 3206 O O . LYS A 1 421 ? -38.416 3.734 88.958 1.00 56.66 421 LYS A O 1
ATOM 3211 N N . ALA A 1 422 ? -40.530 3.180 88.512 1.00 52.06 422 ALA A N 1
ATOM 3212 C CA . ALA A 1 422 ? -40.200 2.252 87.421 1.00 52.06 422 ALA A CA 1
ATOM 3213 C C . ALA A 1 422 ? -39.927 2.964 86.077 1.00 52.06 422 ALA A C 1
ATOM 3215 O O . ALA A 1 422 ? -40.733 2.903 85.157 1.00 52.06 422 ALA A O 1
ATOM 3216 N N . GLY A 1 423 ? -38.794 3.664 85.965 1.00 57.88 423 GLY A N 1
ATOM 3217 C CA . GLY A 1 423 ? -38.293 4.242 84.707 1.00 57.88 423 GLY A CA 1
ATOM 3218 C C . GLY A 1 423 ? -39.139 5.378 84.102 1.00 57.88 423 GLY A C 1
ATOM 3219 O O . GLY A 1 423 ? -40.367 5.395 84.156 1.00 57.88 423 GLY A O 1
ATOM 3220 N N . THR A 1 424 ? -38.484 6.367 83.495 1.00 65.19 424 THR A N 1
ATOM 3221 C CA . THR A 1 424 ? -39.164 7.469 82.798 1.00 65.19 424 THR A CA 1
ATOM 3222 C C . THR A 1 424 ? -39.428 7.088 81.338 1.00 65.19 424 THR A C 1
ATOM 3224 O O . THR A 1 424 ? -38.505 6.952 80.531 1.00 65.19 424 THR A O 1
ATOM 3227 N N . MET A 1 425 ? -40.699 6.882 80.982 1.00 81.00 425 MET A N 1
ATOM 3228 C CA . MET A 1 425 ? -41.119 6.740 79.584 1.00 81.00 425 MET A CA 1
ATOM 3229 C C . MET A 1 425 ? -41.083 8.110 78.895 1.00 81.00 425 MET A C 1
ATOM 3231 O O . MET A 1 425 ? -41.429 9.130 79.491 1.00 81.00 425 MET A O 1
ATOM 3235 N N . THR A 1 426 ? -40.635 8.164 77.638 1.00 85.25 426 THR A N 1
ATOM 3236 C CA . THR A 1 426 ? -40.618 9.432 76.894 1.00 85.25 426 THR A CA 1
ATOM 3237 C C . THR A 1 426 ? -42.023 9.786 76.406 1.00 85.25 426 THR A C 1
ATOM 3239 O O . THR A 1 426 ? -42.823 8.893 76.143 1.00 85.25 426 THR A O 1
ATOM 3242 N N . LYS A 1 427 ? -42.331 11.079 76.213 1.00 84.50 427 LYS A N 1
ATOM 3243 C CA . LYS A 1 427 ? -43.657 11.497 75.711 1.00 84.50 427 LYS A CA 1
ATOM 3244 C C . LYS A 1 427 ? -44.017 10.834 74.374 1.00 84.50 427 LYS A C 1
ATOM 3246 O O . LYS A 1 427 ? -45.154 10.435 74.18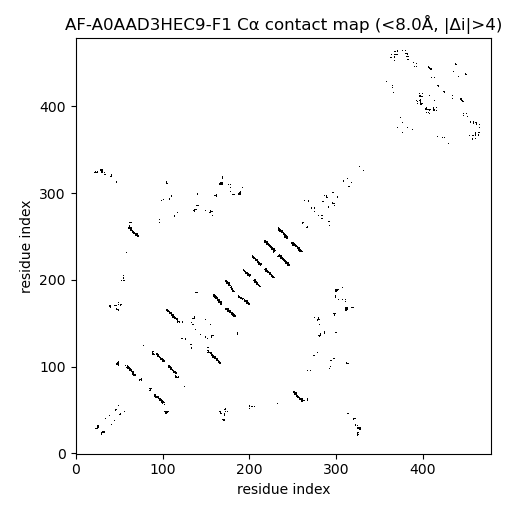8 1.00 84.50 427 LYS A O 1
ATOM 3251 N N . LYS A 1 428 ? -43.029 10.627 73.493 1.00 84.81 428 LYS A N 1
ATOM 3252 C CA . LYS A 1 428 ? -43.218 9.925 72.213 1.00 84.81 428 LYS A CA 1
ATOM 3253 C C . LYS A 1 428 ? -43.573 8.449 72.397 1.00 84.81 428 LYS A C 1
ATOM 3255 O O . LYS A 1 428 ? -44.463 7.963 71.715 1.00 84.81 428 LYS A O 1
ATOM 3260 N N . ASP A 1 429 ? -42.881 7.750 73.295 1.00 86.19 429 ASP A N 1
ATOM 3261 C CA . ASP A 1 429 ? -43.174 6.341 73.585 1.00 86.19 429 ASP A CA 1
ATOM 3262 C C . ASP A 1 429 ? -44.551 6.195 74.253 1.00 86.19 429 ASP A C 1
ATOM 3264 O O . ASP A 1 429 ? -45.278 5.256 73.951 1.00 86.19 429 ASP A O 1
ATOM 3268 N N . PHE A 1 430 ? -44.942 7.164 75.089 1.00 88.94 430 PHE A N 1
ATOM 3269 C CA . PHE A 1 430 ? -46.281 7.226 75.669 1.00 88.94 430 PHE A CA 1
ATOM 3270 C C . PHE A 1 430 ? -47.372 7.487 74.638 1.00 88.94 430 PHE A C 1
ATOM 3272 O O . PHE A 1 430 ? -48.403 6.830 74.672 1.00 88.94 430 PHE A O 1
ATOM 3279 N N . ASP A 1 431 ? -47.168 8.438 73.726 1.00 88.06 431 ASP A N 1
ATOM 3280 C CA . ASP A 1 431 ? -48.148 8.709 72.677 1.00 88.06 431 ASP A CA 1
ATOM 3281 C C . ASP A 1 431 ? -48.376 7.452 71.822 1.00 88.06 431 ASP A C 1
ATOM 3283 O O . ASP A 1 431 ? -49.511 7.151 71.471 1.00 88.06 431 ASP A O 1
ATOM 3287 N N . VAL A 1 432 ? -47.316 6.677 71.551 1.00 87.19 432 VAL A N 1
ATOM 3288 C CA . VAL A 1 432 ? -47.423 5.373 70.876 1.00 87.19 432 VAL A CA 1
ATOM 3289 C C . VAL A 1 432 ? -48.124 4.334 71.755 1.00 87.19 432 VAL A C 1
ATOM 3291 O O . VAL A 1 432 ? -48.960 3.598 71.242 1.00 87.19 432 VAL A O 1
ATOM 3294 N N . LEU A 1 433 ? -47.815 4.264 73.054 1.00 87.62 433 LEU A N 1
ATOM 3295 C CA . LEU A 1 433 ? -48.496 3.375 74.002 1.00 87.62 433 LEU A CA 1
ATOM 3296 C C . LEU A 1 433 ? -50.003 3.643 74.024 1.00 87.62 433 LEU A C 1
ATOM 3298 O O . LEU A 1 433 ? -50.777 2.707 73.869 1.00 87.62 433 LEU A O 1
ATOM 3302 N N . PHE A 1 434 ? -50.397 4.909 74.170 1.00 89.56 434 PHE A N 1
ATOM 3303 C CA . PHE A 1 434 ? -51.793 5.328 74.209 1.00 89.56 434 PHE A CA 1
ATOM 3304 C C . PHE A 1 434 ? -52.513 4.964 72.907 1.00 89.56 434 PHE A C 1
ATOM 3306 O O . PHE A 1 434 ? -53.529 4.292 72.955 1.00 89.56 434 PHE A O 1
ATOM 3313 N N . LEU A 1 435 ? -51.926 5.286 71.748 1.00 88.06 435 LEU A N 1
ATOM 3314 C CA . LEU A 1 435 ? -52.473 4.899 70.437 1.00 88.06 435 LEU A CA 1
ATOM 3315 C C . LEU A 1 435 ? -52.534 3.381 70.205 1.00 88.06 435 LEU A C 1
ATOM 3317 O O . LEU A 1 435 ? -53.197 2.939 69.279 1.00 88.06 435 LEU A O 1
ATOM 3321 N N . THR A 1 436 ? -51.772 2.586 70.961 1.00 86.50 436 THR A N 1
ATOM 3322 C CA . THR A 1 436 ? -51.841 1.117 70.877 1.00 86.50 436 THR A CA 1
ATOM 3323 C C . THR A 1 436 ? -52.874 0.539 71.853 1.00 86.50 436 THR A C 1
ATOM 3325 O O . THR A 1 436 ? -53.238 -0.625 71.713 1.00 86.50 436 THR A O 1
ATOM 3328 N N . LEU A 1 437 ? -53.286 1.312 72.860 1.00 87.19 437 LEU A N 1
ATOM 3329 C CA . LEU A 1 437 ? -54.321 0.953 73.828 1.00 87.19 437 LEU A CA 1
ATOM 3330 C C . LEU A 1 437 ? -55.714 1.356 73.325 1.00 87.19 437 LEU A C 1
ATOM 3332 O O . LEU A 1 437 ? -56.608 0.533 73.401 1.00 87.19 437 LEU A O 1
ATOM 3336 N N . ASP A 1 438 ? -55.854 2.573 72.798 1.00 91.75 438 ASP A N 1
ATOM 3337 C CA . ASP A 1 438 ? -57.063 3.132 72.167 1.00 91.75 438 ASP A CA 1
ATOM 3338 C C . ASP A 1 438 ? -57.224 2.541 70.749 1.00 91.75 438 ASP A C 1
ATOM 3340 O O . ASP A 1 438 ? -56.751 3.114 69.763 1.00 91.75 438 ASP A O 1
ATOM 3344 N N . ASP A 1 439 ? -57.772 1.323 70.663 1.00 86.88 439 ASP A N 1
ATOM 3345 C CA . ASP A 1 439 ? -57.887 0.537 69.422 1.00 86.88 439 ASP A CA 1
ATOM 3346 C C . ASP A 1 439 ? -59.047 1.044 68.554 1.00 86.88 439 ASP A C 1
ATOM 3348 O O . ASP A 1 439 ? -58.964 1.005 67.321 1.00 86.88 439 ASP A O 1
ATOM 3352 N N . ASP A 1 440 ? -60.110 1.561 69.181 1.00 88.31 440 ASP A N 1
ATOM 3353 C CA . ASP A 1 440 ? -61.256 2.145 68.479 1.00 88.31 440 ASP A CA 1
ATOM 3354 C C . ASP A 1 440 ? -61.053 3.624 68.068 1.00 88.31 440 ASP A C 1
ATOM 3356 O O . ASP A 1 440 ? -61.776 4.133 67.201 1.00 88.31 440 ASP A O 1
ATOM 3360 N N . GLY A 1 441 ? -60.026 4.291 68.610 1.00 87.25 441 GLY A N 1
ATOM 3361 C CA . GLY A 1 441 ? -59.628 5.657 68.275 1.00 87.25 441 GLY A CA 1
ATOM 3362 C C . GLY A 1 441 ? -60.542 6.735 68.861 1.00 87.25 441 GLY A C 1
ATOM 3363 O O . GLY A 1 441 ? -60.595 7.847 68.317 1.00 87.25 441 GLY A O 1
ATOM 3364 N N . ASN A 1 442 ? -61.294 6.426 69.919 1.00 88.62 442 ASN A N 1
ATOM 3365 C CA . ASN A 1 442 ? -62.227 7.349 70.560 1.00 88.62 442 ASN A CA 1
ATOM 3366 C C . ASN A 1 442 ? -61.531 8.386 71.472 1.00 88.62 442 ASN A C 1
ATOM 3368 O O . ASN A 1 442 ? -62.174 9.341 71.924 1.00 88.62 442 ASN A O 1
ATOM 3372 N N . GLY A 1 443 ? -60.216 8.257 71.688 1.00 88.44 443 GLY A N 1
ATOM 3373 C CA . GLY A 1 443 ? -59.410 9.178 72.488 1.00 88.44 443 GLY A CA 1
ATOM 3374 C C . GLY A 1 443 ? -59.410 8.878 73.988 1.00 88.44 443 GLY A C 1
ATOM 3375 O O . GLY A 1 443 ? -58.884 9.687 74.762 1.00 88.44 443 GLY A O 1
ATOM 3376 N N . LYS A 1 444 ? -59.976 7.742 74.398 1.00 89.44 444 LYS A N 1
ATOM 3377 C CA . LYS A 1 444 ? -59.969 7.180 75.750 1.00 89.44 444 LYS A CA 1
ATOM 3378 C C . LYS A 1 444 ? -59.739 5.665 75.661 1.00 89.44 444 LYS A C 1
ATOM 3380 O O . LYS A 1 444 ? -59.852 5.094 74.591 1.00 89.44 444 LYS A O 1
ATOM 3385 N N . VAL A 1 445 ? -59.387 5.025 76.772 1.00 89.44 445 VAL A N 1
ATOM 3386 C CA . VAL A 1 445 ? -59.131 3.577 76.820 1.00 89.44 445 VAL A CA 1
ATOM 3387 C C . VAL A 1 445 ? -60.182 2.906 77.694 1.00 89.44 445 VAL A C 1
ATOM 3389 O O . VAL A 1 445 ? -60.247 3.171 78.897 1.00 89.44 445 VAL A O 1
ATOM 3392 N N . ASP A 1 446 ? -60.995 2.031 77.115 1.00 90.75 446 ASP A N 1
ATOM 3393 C CA . ASP A 1 446 ? -61.973 1.249 77.864 1.00 90.75 446 ASP A CA 1
ATOM 3394 C C . ASP A 1 446 ? -61.343 0.032 78.576 1.00 90.75 446 ASP A C 1
ATOM 3396 O O . ASP A 1 446 ? -60.166 -0.316 78.419 1.00 90.75 446 ASP A O 1
ATOM 3400 N N . TYR A 1 447 ? -62.132 -0.632 79.420 1.00 85.62 447 TYR A N 1
ATOM 3401 C CA . TYR A 1 447 ? -61.655 -1.772 80.201 1.00 85.62 447 TYR A CA 1
ATOM 3402 C C . TYR A 1 447 ? -61.235 -2.980 79.342 1.00 85.62 447 TYR A C 1
ATOM 3404 O O . TYR A 1 447 ? -60.269 -3.675 79.675 1.00 85.62 447 TYR A O 1
ATOM 3412 N N . LEU A 1 448 ? -61.944 -3.251 78.243 1.00 86.19 448 LEU A N 1
ATOM 3413 C CA . LEU A 1 448 ? -61.627 -4.349 77.330 1.00 86.19 448 LEU A CA 1
ATOM 3414 C C . LEU A 1 448 ? -60.342 -4.055 76.557 1.00 86.19 448 LEU A C 1
ATOM 3416 O O . LEU A 1 448 ? -59.497 -4.942 76.443 1.00 86.19 448 LEU A O 1
ATOM 3420 N N . GLU A 1 449 ? -60.168 -2.824 76.087 1.00 88.69 449 GLU A N 1
ATOM 3421 C CA . GLU A 1 449 ? -58.953 -2.333 75.438 1.00 88.69 449 GLU A CA 1
ATOM 3422 C C . GLU A 1 449 ? -57.727 -2.465 76.353 1.00 88.69 449 GLU A C 1
ATOM 3424 O O . GLU A 1 449 ? -56.700 -3.043 75.971 1.00 88.69 449 GLU A O 1
ATOM 3429 N N . PHE A 1 450 ? -57.870 -2.039 77.611 1.00 86.00 450 PHE A N 1
ATOM 3430 C CA . PHE A 1 450 ? -56.833 -2.148 78.633 1.00 86.00 450 PHE A CA 1
ATOM 3431 C C . PHE A 1 450 ? -56.407 -3.602 78.893 1.00 86.00 450 PHE A C 1
ATOM 3433 O O . PHE A 1 450 ? -55.212 -3.925 78.859 1.00 86.00 450 PHE A O 1
ATOM 3440 N N . ILE A 1 451 ? -57.364 -4.513 79.114 1.00 83.12 451 ILE A N 1
ATOM 3441 C CA . ILE A 1 451 ? -57.057 -5.932 79.354 1.00 83.12 451 ILE A CA 1
ATOM 3442 C C . ILE A 1 451 ? -56.490 -6.592 78.101 1.00 83.12 451 ILE A C 1
ATOM 3444 O O . ILE A 1 451 ? -55.542 -7.377 78.199 1.00 83.12 451 ILE A O 1
ATOM 3448 N N . ASN A 1 452 ? -57.048 -6.292 76.926 1.00 84.12 452 ASN A N 1
ATOM 3449 C CA . ASN A 1 452 ? -56.586 -6.862 75.670 1.00 84.12 452 ASN A CA 1
ATOM 3450 C C . ASN A 1 452 ? -55.106 -6.526 75.465 1.00 84.12 452 ASN A C 1
ATOM 3452 O O . ASN A 1 452 ? -54.289 -7.430 75.278 1.00 84.12 452 ASN A O 1
ATOM 3456 N N . PHE A 1 453 ? -54.716 -5.262 75.638 1.00 84.44 453 PHE A N 1
ATOM 3457 C CA . PHE A 1 453 ? -53.315 -4.859 75.555 1.00 84.44 453 PHE A CA 1
ATOM 3458 C C . PHE A 1 453 ? -52.436 -5.533 76.620 1.00 84.44 453 PHE A C 1
ATOM 3460 O O . PHE A 1 453 ? -51.358 -6.052 76.290 1.00 84.44 453 PHE A O 1
ATOM 3467 N N . LEU A 1 454 ? -52.896 -5.593 77.875 1.00 80.12 454 LEU A N 1
ATOM 3468 C CA . LEU A 1 454 ? -52.163 -6.213 78.980 1.00 80.12 454 LEU A CA 1
ATOM 3469 C C . LEU A 1 454 ? -51.946 -7.720 78.770 1.00 80.12 454 LEU A C 1
ATOM 3471 O O . LEU A 1 454 ? -50.861 -8.234 79.054 1.00 80.12 454 LEU A O 1
ATOM 3475 N N . SER A 1 455 ? -52.920 -8.421 78.186 1.00 76.44 455 SER A N 1
ATOM 3476 C CA . SER A 1 455 ? -52.799 -9.839 77.828 1.00 76.44 455 SER A CA 1
ATOM 3477 C C . SER A 1 455 ? -51.643 -10.076 76.847 1.00 76.44 455 SER A C 1
ATOM 3479 O O . SER A 1 455 ? -50.879 -11.035 76.985 1.00 76.44 455 SER A O 1
ATOM 3481 N N . THR A 1 456 ? -51.405 -9.131 75.926 1.00 79.56 456 THR A N 1
ATOM 3482 C CA . THR A 1 456 ? -50.266 -9.182 74.996 1.00 79.56 456 THR A CA 1
ATOM 3483 C C . THR A 1 456 ? -48.921 -8.815 75.637 1.00 79.56 456 THR A C 1
ATOM 3485 O O . THR A 1 456 ? -47.885 -8.885 74.961 1.00 79.56 456 THR A O 1
ATOM 3488 N N . CYS A 1 457 ? -48.924 -8.409 76.910 1.00 75.44 457 CYS A N 1
ATOM 3489 C CA . CYS A 1 457 ? -47.749 -8.085 77.716 1.00 75.44 457 CYS A CA 1
ATOM 3490 C C . CYS A 1 457 ? -47.394 -9.186 78.731 1.00 75.44 457 CYS A C 1
ATOM 3492 O O . CYS A 1 457 ? -46.347 -9.087 79.367 1.00 75.44 457 CYS A O 1
ATOM 3494 N N . GLY A 1 458 ? -48.204 -10.245 78.872 1.00 70.00 458 GLY A N 1
ATOM 3495 C CA . GLY A 1 458 ? -48.100 -11.221 79.970 1.00 70.00 458 GLY A CA 1
ATOM 3496 C C . GLY A 1 458 ? -46.713 -11.845 80.182 1.00 70.00 458 GLY A C 1
ATOM 3497 O O . GLY A 1 458 ? -46.288 -12.026 81.321 1.00 70.00 458 GLY A O 1
ATOM 3498 N N . ALA A 1 459 ? -45.955 -12.093 79.108 1.00 69.94 459 ALA A N 1
ATOM 3499 C CA . ALA A 1 459 ? -44.583 -12.603 79.201 1.00 69.94 459 ALA A CA 1
ATOM 3500 C C . ALA A 1 459 ? -43.601 -11.612 79.864 1.00 69.94 459 ALA A C 1
ATOM 3502 O O . ALA A 1 459 ? -42.679 -12.037 80.557 1.00 69.94 459 ALA A O 1
ATOM 3503 N N . TYR A 1 460 ? -43.799 -10.303 79.678 1.00 72.06 460 TYR A N 1
ATOM 3504 C CA . TYR A 1 460 ? -42.976 -9.260 80.297 1.00 72.06 460 TYR A CA 1
ATOM 3505 C C . TYR A 1 460 ? -43.302 -9.088 81.769 1.00 72.06 460 TYR A C 1
ATOM 3507 O O . TYR A 1 460 ? -42.396 -9.021 82.590 1.00 72.06 460 TYR A O 1
ATOM 3515 N N . VAL A 1 461 ? -44.591 -9.074 82.106 1.00 68.31 461 VAL A N 1
ATOM 3516 C CA . VAL A 1 461 ? -45.025 -8.926 83.495 1.00 68.31 461 VAL A CA 1
ATOM 3517 C C . VAL A 1 461 ? -44.540 -10.123 84.326 1.00 68.31 461 VAL A C 1
ATOM 3519 O O . VAL A 1 461 ? -43.997 -9.933 85.407 1.00 68.31 461 VAL A O 1
ATOM 3522 N N . LYS A 1 462 ? -44.618 -11.349 83.780 1.00 69.31 462 LYS A N 1
ATOM 3523 C CA . LYS A 1 462 ? -44.067 -12.556 84.419 1.00 69.31 462 LYS A CA 1
ATOM 3524 C C . LYS A 1 462 ? -42.561 -12.450 84.684 1.00 69.31 462 LYS A C 1
ATOM 3526 O O . LYS A 1 462 ? -42.102 -12.845 85.748 1.00 69.31 462 LYS A O 1
ATOM 3531 N N . LYS A 1 463 ? -41.802 -11.895 83.734 1.00 71.19 463 LYS A N 1
ATOM 3532 C CA . LYS A 1 463 ? -40.356 -11.691 83.878 1.00 71.19 463 LYS A CA 1
ATOM 3533 C C . LYS A 1 463 ? -40.012 -10.669 84.968 1.00 71.19 463 LYS A C 1
ATOM 3535 O O . LYS A 1 463 ? -39.058 -10.878 85.702 1.00 71.19 463 LYS A O 1
ATOM 3540 N N . GLU A 1 464 ? -40.771 -9.582 85.082 1.00 69.25 464 GLU A N 1
ATOM 3541 C CA . GLU A 1 464 ? -40.559 -8.567 86.126 1.00 69.25 464 GLU A CA 1
ATOM 3542 C C . GLU A 1 464 ? -40.920 -9.080 87.528 1.00 69.25 464 GLU A C 1
ATOM 3544 O O . GLU A 1 464 ? -40.254 -8.726 88.496 1.00 69.25 464 GLU A O 1
ATOM 3549 N N . VAL A 1 465 ? -41.935 -9.943 87.642 1.00 65.56 465 VAL A N 1
ATOM 3550 C CA . VAL A 1 465 ? -42.287 -10.617 88.905 1.00 65.56 465 VAL A CA 1
ATOM 3551 C C . VAL A 1 465 ? -41.190 -11.598 89.321 1.00 65.56 465 VAL A C 1
ATOM 3553 O O . VAL A 1 465 ? -40.715 -11.524 90.445 1.00 65.56 465 VAL A O 1
ATOM 3556 N N . GLN A 1 466 ? -40.707 -12.431 88.396 1.00 65.00 466 GLN A N 1
ATOM 3557 C CA . GLN A 1 466 ? -39.623 -13.378 88.673 1.00 65.00 466 GLN A CA 1
ATOM 3558 C C . GLN A 1 466 ? -38.298 -12.669 89.020 1.00 65.00 466 GLN A C 1
ATOM 3560 O O . GLN A 1 466 ? -37.609 -13.068 89.948 1.00 65.00 466 GLN A O 1
ATOM 3565 N N . ASN A 1 467 ? -37.973 -11.556 88.349 1.00 64.94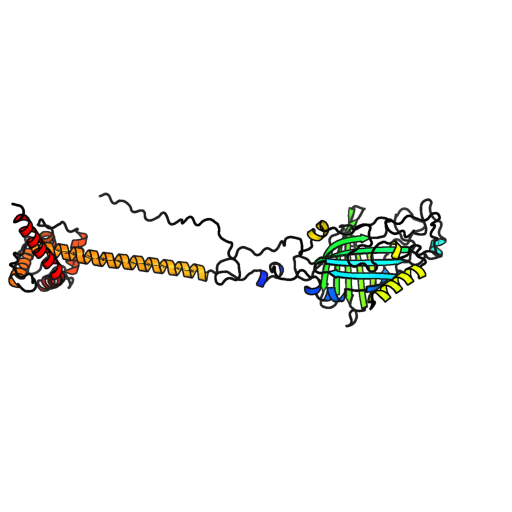 467 ASN A N 1
ATOM 3566 C CA . ASN A 1 467 ? -36.819 -10.722 88.709 1.00 64.94 467 ASN A CA 1
ATOM 3567 C C . ASN A 1 467 ? -36.937 -10.107 90.116 1.00 64.94 467 ASN A C 1
ATOM 3569 O O . ASN A 1 467 ? -35.910 -9.826 90.725 1.00 64.94 467 ASN A O 1
ATOM 3573 N N . LYS A 1 468 ? -38.153 -9.832 90.616 1.00 62.97 468 LYS A N 1
ATOM 3574 C CA . LYS A 1 468 ? -38.362 -9.371 91.999 1.00 62.97 468 LYS A CA 1
ATOM 3575 C C . LYS A 1 468 ? -38.152 -10.501 93.008 1.00 62.97 468 LYS A C 1
ATOM 3577 O O . LYS A 1 468 ? -37.665 -10.211 94.090 1.00 62.97 468 LYS A O 1
ATOM 3582 N N . GLU A 1 469 ? -38.501 -11.739 92.661 1.00 58.50 469 GLU A N 1
ATOM 3583 C CA . GLU A 1 469 ? -38.251 -12.927 93.493 1.00 58.50 469 GLU A CA 1
ATOM 3584 C C . GLU A 1 469 ? -36.744 -13.230 93.587 1.00 58.50 469 GLU A C 1
ATOM 3586 O O . GLU A 1 469 ? -36.214 -13.296 94.691 1.00 58.50 469 GLU A O 1
ATOM 3591 N N . ASP A 1 470 ? -36.022 -13.258 92.458 1.00 58.19 470 ASP A N 1
ATOM 3592 C CA . ASP A 1 470 ? -34.564 -13.491 92.437 1.00 58.19 470 ASP A CA 1
ATOM 3593 C C . ASP A 1 470 ? -33.778 -12.406 93.218 1.00 58.19 470 ASP A C 1
ATOM 3595 O O . ASP A 1 470 ? -32.748 -12.689 93.824 1.00 58.19 470 ASP A O 1
ATOM 3599 N N . PHE A 1 471 ? -34.266 -11.156 93.244 1.00 54.88 471 PHE A N 1
ATOM 3600 C CA . PHE A 1 471 ? -33.650 -10.058 94.012 1.00 54.88 471 PHE A CA 1
ATOM 3601 C C . PHE A 1 471 ? -33.915 -10.152 95.525 1.00 54.88 471 PHE A C 1
ATOM 3603 O O . PHE A 1 471 ? -33.184 -9.547 96.305 1.00 54.88 471 PHE A O 1
ATOM 3610 N N . VAL A 1 472 ? -34.972 -10.859 95.936 1.00 56.56 472 VAL A N 1
ATOM 3611 C CA . VAL A 1 472 ? -35.307 -11.102 97.349 1.00 56.56 472 VAL A CA 1
ATOM 3612 C C . VAL A 1 472 ? -34.503 -12.289 97.895 1.00 56.56 472 VAL A C 1
ATOM 3614 O O . VAL A 1 472 ? -34.063 -12.230 99.041 1.00 56.56 472 VAL A O 1
ATOM 3617 N N . ASP A 1 473 ? -34.224 -13.302 97.069 1.00 53.81 473 ASP A N 1
ATOM 3618 C CA . ASP A 1 473 ? -33.432 -14.478 97.463 1.00 53.81 473 ASP A CA 1
ATOM 3619 C C . ASP A 1 473 ? -31.916 -14.188 97.601 1.00 53.81 473 ASP A C 1
ATOM 3621 O O . ASP A 1 473 ? -31.236 -14.814 98.419 1.00 53.81 473 ASP A O 1
ATOM 3625 N N . ASP A 1 474 ? -31.364 -13.213 96.864 1.00 51.47 474 ASP A N 1
ATOM 3626 C CA . ASP A 1 474 ? -29.943 -12.823 96.968 1.00 51.47 474 ASP A CA 1
ATOM 3627 C C . ASP A 1 474 ? -29.612 -12.042 98.266 1.00 51.47 474 ASP A C 1
ATOM 3629 O O . ASP A 1 474 ? -28.486 -12.124 98.771 1.00 51.47 474 ASP A O 1
ATOM 3633 N N . ASP A 1 475 ? -30.580 -11.324 98.852 1.00 50.28 475 ASP A N 1
ATOM 3634 C CA . ASP A 1 475 ? -30.397 -10.604 100.126 1.00 50.28 475 ASP A CA 1
ATOM 3635 C C . ASP A 1 475 ? -30.448 -11.550 101.348 1.00 50.28 475 ASP A C 1
ATOM 3637 O O . ASP A 1 475 ? -29.851 -11.245 102.384 1.00 50.28 475 ASP A O 1
ATOM 3641 N N . GLU A 1 476 ? -31.074 -12.731 101.239 1.00 51.50 476 GLU A N 1
ATOM 3642 C CA . GLU A 1 476 ? -31.116 -13.725 102.327 1.00 51.50 476 GLU A CA 1
ATOM 3643 C C . GLU A 1 476 ? -29.855 -14.607 102.433 1.00 51.50 476 GLU A C 1
ATOM 3645 O O . GLU A 1 476 ? -29.657 -15.253 103.463 1.00 51.50 476 GLU A O 1
ATOM 3650 N N . ASN A 1 477 ? -28.953 -14.607 101.441 1.00 51.91 477 ASN A N 1
ATOM 3651 C CA . ASN A 1 477 ? -27.775 -15.495 101.423 1.00 51.91 477 ASN A CA 1
ATOM 3652 C C . ASN A 1 477 ? -26.414 -14.774 101.568 1.00 51.91 477 ASN A C 1
ATOM 3654 O O . ASN A 1 477 ? -25.366 -15.364 101.294 1.00 51.91 477 ASN A O 1
ATOM 3658 N N . SER A 1 478 ? -26.408 -13.504 102.000 1.00 51.34 478 SER A N 1
ATOM 3659 C CA . SER A 1 478 ? -25.184 -12.705 102.227 1.00 51.34 478 SER A CA 1
ATOM 3660 C C . SER A 1 478 ? -24.925 -12.281 103.687 1.00 51.34 478 SER A C 1
ATOM 3662 O O . SER A 1 478 ? -24.054 -11.441 103.931 1.00 51.34 478 SER A O 1
ATOM 3664 N N . ALA A 1 479 ? -25.622 -12.883 104.659 1.00 44.53 479 ALA A N 1
ATOM 3665 C CA . ALA A 1 479 ? -25.381 -12.682 106.096 1.00 44.53 479 ALA A CA 1
ATOM 3666 C C . ALA A 1 479 ? -24.358 -13.665 106.691 1.00 44.53 479 ALA A C 1
ATOM 3668 O O . ALA A 1 479 ? -24.470 -14.885 106.426 1.00 44.53 479 ALA A O 1
#

Mean predicted aligned error: 15.58 Å